Protein AF-A0A9X3MX12-F1 (afdb_monomer)

Mean predicted aligned error: 10.91 Å

Foldseek 3Di:
DDDDDDDDDDDDDPDDPPPPPDDQLAPQDAAPAPDDPVRVLVVVLVVLLVVCVVLPHDRPSVVQVVLVVVVAFDDPPPTHRDDPLVNVLVVQLVVADLDDQLVVVCVVVQQFWLAWDWDRDPVDHIAIETETQDPQVVSLVVSLVRGPCSVRYDYDYAVGGPVRLVVLQVVVVVCQVVCVVVFKHWDDWDQDNVRAIETEIEGQDPCVVVVCCVVRHPPRYDYDYQHDDQKDKHFFFWAAWEADLQQFKIKTKGKDFPPKAFDDWDWDDDPQAIEITGIIIDGRTDTDPPIDIDIDMDGHPDRHPPHFYAYSNNRHTHHYAFDGHPGDTQPDDPDDDPLRVLLVVQVVQLEDSPSVVCVVQVVVVHSDDPLSVVQSVQLVLQVPFVQVVVVCVVVQQFWLDKDFPHHPPDRIAIETEGQDDQVVVLVVSLVRHPCSVRYHYDHAPDRNVLQVVLVVVVVVVCVSVVQWDDDDWARTWRFPDWDDDSVVQAIETETAYPDPCVQVVSCVVRHPRYDYDHPYHGPSSPPPPPPD

Nearest PDB structures (foldseek):
  4pro-assembly2_D  TM=6.624E-01  e=1.365E-05  Lysobacter enzymogenes
  6gov-assembly1_A  TM=2.362E-01  e=1.535E-01  Escherichia coli O157:H7
  5ms0-assembly1_M  TM=1.993E-01  e=6.074E-02  Escherichia coli K-12
  3wnp-assembly2_B  TM=4.138E-01  e=2.476E+00  Niallia circulans
  7xbt-assembly1_A  TM=2.064E-01  e=3.308E+00  Saccharothrix mutabilis subsp. capreolus

Structure (mmCIF, N/CA/C/O backbone):
data_AF-A0A9X3MX12-F1
#
_entry.id   AF-A0A9X3MX12-F1
#
loop_
_atom_site.group_PDB
_atom_site.id
_atom_site.type_symbol
_atom_site.label_atom_id
_atom_site.label_alt_id
_atom_site.label_comp_id
_atom_site.label_asym_id
_atom_site.label_entity_id
_atom_site.label_seq_id
_atom_site.pdbx_PDB_ins_code
_atom_site.Cartn_x
_atom_site.Cartn_y
_atom_site.Cartn_z
_atom_site.occupancy
_atom_site.B_iso_or_equiv
_atom_site.auth_seq_id
_atom_site.auth_comp_id
_atom_site.auth_asym_id
_atom_site.auth_atom_id
_atom_site.pdbx_PDB_model_num
ATOM 1 N N . MET A 1 1 ? 47.395 -74.441 30.470 1.00 38.38 1 MET A N 1
ATOM 2 C CA . MET A 1 1 ? 47.647 -73.215 29.682 1.00 38.38 1 MET A CA 1
ATOM 3 C C . MET A 1 1 ? 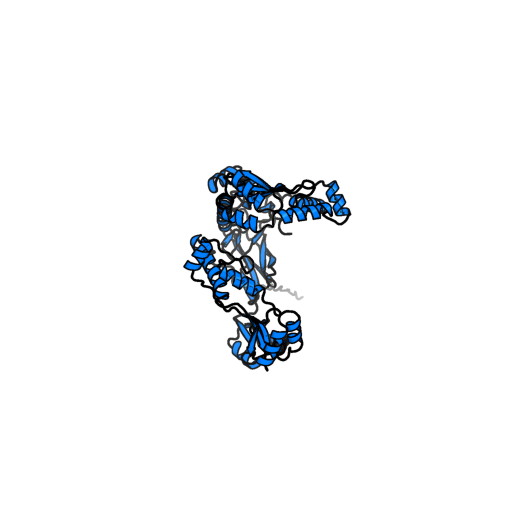46.377 -72.881 28.909 1.00 38.38 1 MET A C 1
ATOM 5 O O . MET A 1 1 ? 46.133 -73.475 27.869 1.00 38.38 1 MET A O 1
ATOM 9 N N . LEU A 1 2 ? 45.517 -72.033 29.484 1.00 32.53 2 LEU A N 1
ATOM 10 C CA . LEU A 1 2 ? 44.238 -71.605 28.903 1.00 32.53 2 LEU A CA 1
ATOM 11 C C . LEU A 1 2 ? 44.471 -70.413 27.960 1.00 32.53 2 LEU A C 1
ATOM 13 O O . LEU A 1 2 ? 45.103 -69.439 28.361 1.00 32.53 2 LEU A O 1
ATOM 17 N N . ARG A 1 3 ? 43.946 -70.481 26.731 1.00 37.84 3 ARG A N 1
ATOM 18 C CA . ARG A 1 3 ? 43.839 -69.346 25.802 1.00 37.84 3 ARG A CA 1
ATOM 19 C C . ARG A 1 3 ? 42.405 -68.818 25.831 1.00 37.84 3 ARG A C 1
ATOM 21 O O . ARG A 1 3 ? 41.484 -69.534 25.453 1.00 37.84 3 ARG A O 1
ATOM 28 N N . SER A 1 4 ? 42.246 -67.573 26.269 1.00 36.41 4 SER A N 1
ATOM 29 C CA . SER A 1 4 ? 41.003 -66.802 26.198 1.00 36.41 4 SER A CA 1
ATOM 30 C C . SER A 1 4 ? 40.802 -66.260 24.781 1.00 36.41 4 SER A C 1
ATOM 32 O O . SER A 1 4 ? 41.688 -65.596 24.245 1.00 36.41 4 SER A O 1
ATOM 34 N N . VAL A 1 5 ? 39.642 -66.535 24.184 1.00 39.41 5 VAL A N 1
ATOM 35 C CA . VAL A 1 5 ? 39.182 -65.940 22.921 1.00 39.41 5 VAL A CA 1
ATOM 36 C C . VAL A 1 5 ? 38.218 -64.805 23.262 1.00 39.41 5 VAL A C 1
ATOM 38 O O . VAL A 1 5 ? 37.249 -65.006 23.990 1.00 39.41 5 VAL A O 1
ATOM 41 N N . LEU A 1 6 ? 38.532 -63.607 22.769 1.00 34.88 6 LEU A N 1
ATOM 42 C CA . LEU A 1 6 ? 37.768 -62.375 22.937 1.00 34.88 6 LEU A CA 1
ATOM 43 C C . LEU A 1 6 ? 36.773 -62.256 21.769 1.00 34.88 6 LEU A C 1
ATOM 45 O O . LEU A 1 6 ? 37.189 -62.099 20.622 1.00 34.88 6 LEU A O 1
ATOM 49 N N . THR A 1 7 ? 35.473 -62.344 22.043 1.00 40.12 7 THR A N 1
ATOM 50 C CA . THR A 1 7 ? 34.413 -62.159 21.039 1.00 40.12 7 THR A CA 1
ATOM 51 C C . THR A 1 7 ? 33.992 -60.690 21.016 1.00 40.12 7 THR A C 1
ATOM 53 O O . THR A 1 7 ? 33.432 -60.187 21.988 1.00 40.12 7 THR A O 1
ATOM 56 N N . VAL A 1 8 ? 34.266 -59.993 19.912 1.00 39.69 8 VAL A N 1
ATOM 57 C CA . VAL A 1 8 ? 33.790 -58.626 19.649 1.00 39.69 8 VAL A CA 1
ATOM 58 C C . VAL A 1 8 ? 32.361 -58.708 19.108 1.00 39.69 8 VAL A C 1
ATOM 60 O O . VAL A 1 8 ? 32.137 -59.200 18.004 1.00 39.69 8 VAL A O 1
ATOM 63 N N . GLY A 1 9 ? 31.387 -58.254 19.898 1.00 39.38 9 GLY A N 1
ATOM 64 C CA . GLY A 1 9 ? 29.991 -58.121 19.483 1.00 39.38 9 GLY A CA 1
ATOM 65 C C . GLY A 1 9 ? 29.769 -56.835 18.688 1.00 39.38 9 GLY A C 1
ATOM 66 O O . GLY A 1 9 ? 29.927 -55.738 19.218 1.00 39.38 9 GLY A O 1
ATOM 67 N N . VAL A 1 10 ? 29.392 -56.976 17.418 1.00 42.09 10 VAL A N 1
ATOM 68 C CA . VAL A 1 10 ? 28.937 -55.883 16.548 1.00 42.09 10 VAL A CA 1
ATOM 69 C C . VAL A 1 10 ? 27.496 -55.523 16.927 1.00 42.09 10 VAL A C 1
ATOM 71 O O . VAL A 1 10 ? 26.583 -56.321 16.729 1.00 42.09 10 VAL A O 1
ATOM 74 N N . PHE A 1 11 ? 27.283 -54.321 17.470 1.00 40.41 11 PHE A N 1
ATOM 75 C CA . PHE A 1 11 ? 25.950 -53.738 17.646 1.00 40.41 11 PHE A CA 1
ATOM 76 C C . PHE A 1 11 ? 25.477 -53.131 16.316 1.00 40.41 11 PHE A C 1
ATOM 78 O O . PHE A 1 11 ? 25.903 -52.045 15.928 1.00 40.41 11 PHE A O 1
ATOM 85 N N . LEU A 1 12 ? 24.583 -53.833 15.619 1.00 40.59 12 LEU A N 1
ATOM 86 C CA . LEU A 1 12 ? 23.785 -53.284 14.522 1.00 40.59 12 LEU A CA 1
ATOM 87 C C . LEU A 1 12 ? 22.672 -52.405 15.112 1.00 40.59 12 LEU A C 1
ATOM 89 O O . LEU A 1 12 ? 21.654 -52.907 15.587 1.00 40.59 12 LEU A O 1
ATOM 93 N N . ILE A 1 13 ? 22.872 -51.087 15.094 1.00 42.28 13 ILE A N 1
ATOM 94 C CA . ILE A 1 13 ? 21.809 -50.112 15.353 1.00 42.28 13 ILE A CA 1
ATOM 95 C C . ILE A 1 13 ? 20.976 -50.014 14.072 1.00 42.28 13 ILE A C 1
ATOM 97 O O . ILE A 1 13 ? 21.381 -49.384 13.098 1.00 42.28 13 ILE A O 1
ATOM 101 N N . LEU A 1 14 ? 19.815 -50.668 14.062 1.00 41.28 14 LEU A N 1
ATOM 102 C CA . LEU A 1 14 ? 18.778 -50.457 13.054 1.00 41.28 14 LEU A CA 1
ATOM 103 C C . LEU A 1 14 ? 18.237 -49.030 13.216 1.00 41.28 14 LEU A C 1
ATOM 105 O O . LEU A 1 14 ? 17.451 -48.754 14.122 1.00 41.28 14 LEU A O 1
ATOM 109 N N . ALA A 1 15 ? 18.684 -48.115 12.356 1.00 41.94 15 ALA A N 1
ATOM 110 C CA . ALA A 1 15 ? 18.063 -46.807 12.208 1.00 41.94 15 ALA A CA 1
ATOM 111 C C . ALA A 1 15 ? 16.626 -47.014 11.710 1.00 41.94 15 ALA A C 1
ATOM 113 O O . ALA A 1 15 ? 16.407 -47.533 10.614 1.00 41.94 15 ALA A O 1
ATOM 114 N N . ALA A 1 16 ? 15.644 -46.650 12.536 1.00 39.81 16 ALA A N 1
ATOM 115 C CA . ALA A 1 16 ? 14.255 -46.599 12.108 1.00 39.81 16 ALA A CA 1
ATOM 116 C C . ALA A 1 16 ? 14.142 -45.654 10.894 1.00 39.81 16 ALA A C 1
ATOM 118 O O . ALA A 1 16 ? 14.776 -44.593 10.907 1.00 39.81 16 ALA A O 1
ATOM 119 N N . PRO A 1 17 ? 13.365 -46.007 9.853 1.00 42.88 17 PRO A N 1
ATOM 120 C CA . PRO A 1 17 ? 13.142 -45.111 8.729 1.00 42.88 17 PRO A CA 1
ATOM 121 C C . PRO A 1 17 ? 12.561 -43.805 9.270 1.00 42.88 17 PRO A C 1
ATOM 123 O O . PRO A 1 17 ? 11.582 -43.824 10.019 1.00 42.88 17 PRO A O 1
ATOM 126 N N . ALA A 1 18 ? 13.197 -42.682 8.931 1.00 45.34 18 ALA A N 1
ATOM 127 C CA . ALA A 1 18 ? 12.659 -41.359 9.201 1.00 45.34 18 ALA A CA 1
ATOM 128 C C . ALA A 1 18 ? 11.232 -41.331 8.645 1.00 45.34 18 ALA A C 1
ATOM 130 O O . ALA A 1 18 ? 11.038 -41.429 7.433 1.00 45.34 18 ALA A O 1
ATOM 131 N N . GLY A 1 19 ? 10.240 -41.312 9.540 1.00 41.62 19 GLY A N 1
ATOM 132 C CA . GLY A 1 19 ? 8.837 -41.307 9.153 1.00 41.62 19 GLY A CA 1
ATOM 133 C C . GLY A 1 19 ? 8.615 -40.186 8.149 1.00 41.62 19 GLY A C 1
ATOM 134 O O . GLY A 1 19 ? 9.049 -39.060 8.397 1.00 41.62 19 GLY A O 1
ATOM 135 N N . ALA A 1 20 ? 8.006 -40.518 7.010 1.00 52.75 20 ALA A N 1
ATOM 136 C CA . ALA A 1 20 ? 7.624 -39.556 5.990 1.00 52.75 20 ALA A CA 1
ATOM 137 C C . ALA A 1 20 ? 6.827 -38.436 6.670 1.00 52.75 20 ALA A C 1
ATOM 139 O O . ALA A 1 20 ? 5.684 -38.641 7.076 1.00 52.75 20 ALA A O 1
ATOM 140 N N . GLN A 1 21 ? 7.468 -37.286 6.891 1.00 61.59 21 GLN A N 1
ATOM 141 C CA . GLN A 1 21 ? 6.787 -36.124 7.440 1.00 61.59 21 GLN A CA 1
ATOM 142 C C . GLN A 1 21 ? 5.691 -35.737 6.451 1.00 61.59 21 GLN A C 1
ATOM 144 O O . GLN A 1 21 ? 5.940 -35.668 5.246 1.00 61.59 21 GLN A O 1
ATOM 149 N N . GLU A 1 22 ? 4.481 -35.532 6.966 1.00 74.94 22 GLU A N 1
ATOM 150 C CA . GLU A 1 22 ? 3.353 -35.038 6.185 1.00 74.94 22 GLU A CA 1
ATOM 151 C C . GLU A 1 22 ? 3.777 -33.740 5.493 1.00 74.94 22 GLU A C 1
ATOM 153 O O . GLU A 1 22 ? 4.194 -32.777 6.152 1.00 74.94 22 GLU A O 1
ATOM 158 N N . ARG A 1 23 ? 3.768 -33.759 4.158 1.00 79.81 23 ARG A N 1
ATOM 159 C CA . ARG A 1 23 ? 4.215 -32.620 3.369 1.00 79.81 23 ARG A CA 1
ATOM 160 C C . ARG A 1 23 ? 3.134 -31.538 3.414 1.00 79.81 23 ARG A C 1
ATOM 162 O O . ARG A 1 23 ? 1.995 -31.794 3.033 1.00 79.81 23 ARG A O 1
ATOM 169 N N . VAL A 1 24 ? 3.483 -30.348 3.897 1.00 82.62 24 VAL A N 1
ATOM 170 C CA . VAL A 1 24 ? 2.541 -29.231 4.111 1.00 82.62 24 VAL A CA 1
ATOM 171 C C . VAL A 1 24 ? 2.258 -28.487 2.807 1.00 82.62 24 VAL A C 1
ATOM 173 O O . VAL A 1 24 ? 1.160 -27.971 2.610 1.00 82.62 24 VAL A O 1
ATOM 176 N N . CYS A 1 25 ? 3.245 -28.437 1.916 1.00 86.00 25 CYS A N 1
ATOM 177 C CA . CYS A 1 25 ? 3.191 -27.660 0.684 1.00 86.00 25 CYS A CA 1
ATOM 178 C C . CYS A 1 25 ? 2.699 -28.453 -0.537 1.00 86.00 25 CYS A C 1
ATOM 180 O O . CYS A 1 25 ? 2.732 -27.941 -1.648 1.00 86.00 25 CYS A O 1
ATOM 182 N N . HIS A 1 26 ? 2.235 -29.696 -0.373 1.00 70.62 26 HIS A N 1
ATOM 183 C CA . HIS A 1 26 ? 1.821 -30.526 -1.507 1.00 70.62 26 HIS A CA 1
ATOM 184 C C . HIS A 1 26 ? 0.373 -30.303 -1.927 1.00 70.62 26 HIS A C 1
ATOM 186 O O . HIS A 1 26 ? -0.538 -30.399 -1.109 1.00 70.62 26 HIS A O 1
ATOM 192 N N . GLY A 1 27 ? 0.162 -30.097 -3.231 1.00 59.28 27 GLY A N 1
ATOM 193 C CA . GLY A 1 27 ? -1.173 -30.068 -3.828 1.00 59.28 27 GLY A CA 1
ATOM 194 C C . GLY A 1 27 ? -2.011 -28.853 -3.433 1.00 59.28 27 GLY A C 1
ATOM 195 O O . GLY A 1 27 ? -3.236 -28.903 -3.558 1.00 59.28 27 GLY A O 1
ATOM 196 N N . GLN A 1 28 ? -1.384 -27.769 -2.961 1.00 55.72 28 GLN A N 1
ATOM 197 C CA . GLN A 1 28 ? -2.077 -26.489 -2.894 1.00 55.72 28 GLN A CA 1
ATOM 198 C C . GLN A 1 28 ? -2.359 -26.067 -4.337 1.00 55.72 28 GLN A C 1
ATOM 200 O O . GLN A 1 28 ? -1.454 -26.025 -5.166 1.00 55.72 28 GLN A O 1
ATOM 205 N N . LEU A 1 29 ? -3.651 -25.933 -4.648 1.00 51.34 29 LEU A N 1
ATOM 206 C CA . LEU A 1 29 ? -4.180 -25.742 -5.997 1.00 51.34 29 LEU A CA 1
ATOM 207 C C . LEU A 1 29 ? -3.344 -24.711 -6.759 1.00 51.34 29 LEU A C 1
ATOM 209 O O . LEU A 1 29 ? -3.015 -23.662 -6.201 1.00 51.34 29 LEU A O 1
ATOM 213 N N . ALA A 1 30 ? -3.067 -24.989 -8.040 1.00 54.66 30 ALA A N 1
ATOM 214 C CA . ALA A 1 30 ? -2.628 -23.947 -8.955 1.00 54.66 30 ALA A CA 1
ATOM 215 C C . ALA A 1 30 ? -3.540 -22.727 -8.739 1.00 54.66 30 ALA A C 1
ATOM 217 O O . ALA A 1 30 ? -4.763 -22.905 -8.619 1.00 54.66 30 ALA A O 1
ATOM 218 N N . PRO A 1 31 ? -2.973 -21.520 -8.597 1.00 55.44 31 PRO A N 1
ATOM 219 C CA . PRO A 1 31 ? -3.731 -20.330 -8.298 1.00 55.44 31 PRO A CA 1
ATOM 220 C C . PRO A 1 31 ? -4.814 -20.237 -9.361 1.00 55.44 31 PRO A C 1
ATOM 222 O O . PRO A 1 31 ? -4.556 -20.572 -10.526 1.00 55.44 31 PRO A O 1
ATOM 225 N N . PRO A 1 32 ? -6.039 -19.849 -8.971 1.00 57.88 32 PRO A N 1
ATOM 226 C CA . PRO A 1 32 ? -7.071 -19.627 -9.961 1.00 57.88 32 PRO A CA 1
ATOM 227 C C . PRO A 1 32 ? -6.491 -18.708 -11.045 1.00 57.88 32 PRO A C 1
ATOM 229 O O . PRO A 1 32 ? -5.694 -17.819 -10.715 1.00 57.88 32 PRO A O 1
ATOM 232 N N . PRO A 1 33 ? -6.829 -18.945 -12.326 1.00 64.81 33 PRO A N 1
ATOM 233 C CA . PRO A 1 33 ? -6.378 -18.068 -13.394 1.00 64.81 33 PRO A CA 1
ATOM 234 C C . PRO A 1 33 ? -6.682 -16.613 -13.012 1.00 64.81 33 PRO A C 1
ATOM 236 O O . PRO A 1 33 ? -7.671 -16.373 -12.306 1.00 64.81 33 PRO A O 1
ATOM 239 N N . PRO A 1 34 ? -5.835 -15.653 -13.425 1.00 67.56 34 PRO A N 1
ATOM 240 C CA . PRO A 1 34 ? -6.060 -14.253 -13.104 1.00 67.56 34 PRO A CA 1
ATOM 241 C C . PRO A 1 34 ? -7.488 -13.872 -13.492 1.00 67.56 34 PRO A C 1
ATOM 243 O O . PRO A 1 34 ? -7.972 -14.249 -14.562 1.00 67.56 34 PRO A O 1
ATOM 246 N N . ALA A 1 35 ? -8.171 -13.172 -12.585 1.00 73.31 35 ALA A N 1
ATOM 247 C CA . ALA A 1 35 ? -9.545 -12.751 -12.808 1.00 73.31 35 ALA A CA 1
ATOM 248 C C . ALA A 1 35 ? -9.623 -11.951 -14.113 1.00 73.31 35 ALA A C 1
ATOM 250 O O . ALA A 1 35 ? -8.798 -11.067 -14.357 1.00 73.31 35 ALA A O 1
ATOM 251 N N . THR A 1 36 ? -10.617 -12.252 -14.943 1.00 81.44 36 THR A N 1
ATOM 252 C CA . THR A 1 36 ? -10.893 -11.500 -16.171 1.00 81.44 36 THR A CA 1
ATOM 253 C C . THR A 1 36 ? -11.164 -10.029 -15.845 1.00 81.44 36 THR A C 1
ATOM 255 O O . THR A 1 36 ? -11.626 -9.706 -14.750 1.00 81.44 36 THR A O 1
ATOM 258 N N . GLN A 1 37 ? -10.951 -9.114 -16.798 1.00 75.19 37 GLN A N 1
ATOM 259 C CA . GLN A 1 37 ? -11.247 -7.685 -16.589 1.00 75.19 37 GLN A CA 1
ATOM 260 C C . GLN A 1 37 ? -12.683 -7.449 -16.091 1.00 75.19 37 GLN A C 1
ATOM 262 O O . GLN A 1 37 ? -12.909 -6.623 -15.210 1.00 75.19 37 GLN A O 1
ATOM 267 N N . ALA A 1 38 ? -13.651 -8.220 -16.597 1.00 81.81 38 ALA A N 1
ATOM 268 C CA . ALA A 1 38 ? -15.039 -8.153 -16.150 1.00 81.81 38 ALA A CA 1
ATOM 269 C C . ALA A 1 38 ? -15.205 -8.583 -14.680 1.00 81.81 38 ALA A C 1
ATOM 271 O O . ALA A 1 38 ? -15.948 -7.952 -13.928 1.00 81.81 38 ALA A O 1
ATOM 272 N N . GLU A 1 39 ? -14.505 -9.631 -14.244 1.00 81.38 39 GLU A N 1
ATOM 273 C CA . GLU A 1 39 ? -14.513 -10.077 -12.846 1.00 81.38 39 GLU A CA 1
ATOM 274 C C . GLU A 1 39 ? -13.824 -9.068 -11.925 1.00 81.38 39 GLU A C 1
ATOM 276 O O . GLU A 1 39 ? -14.339 -8.783 -10.844 1.00 81.38 39 GLU A O 1
ATOM 281 N N . GLN A 1 40 ? -12.710 -8.478 -12.364 1.00 80.31 40 GLN A N 1
ATOM 282 C CA . GLN A 1 40 ? -12.023 -7.413 -11.634 1.00 80.31 40 GLN A CA 1
ATOM 283 C C . GLN A 1 40 ? -12.907 -6.167 -11.493 1.00 80.31 40 GLN A C 1
ATOM 285 O O . GLN A 1 40 ? -13.006 -5.604 -10.401 1.00 80.31 40 GLN A O 1
ATOM 290 N N . GLU A 1 41 ? -13.600 -5.755 -12.562 1.00 85.19 41 GLU A N 1
ATOM 291 C CA . GLU A 1 41 ? -14.556 -4.644 -12.522 1.00 85.19 41 GLU A CA 1
ATOM 292 C C . GLU A 1 41 ? -15.677 -4.933 -11.516 1.00 85.19 41 GLU A C 1
ATOM 294 O O . GLU A 1 41 ? -15.974 -4.103 -10.655 1.00 85.19 41 GLU A O 1
ATOM 299 N N . VAL A 1 42 ? -16.275 -6.128 -11.569 1.00 89.12 42 VAL A N 1
ATOM 300 C CA . VAL A 1 42 ? -17.336 -6.528 -10.634 1.00 89.12 42 VAL A CA 1
ATOM 301 C C . VAL A 1 42 ? -16.824 -6.559 -9.196 1.00 89.12 42 VAL A C 1
ATOM 303 O O . VAL A 1 42 ? -17.499 -6.033 -8.311 1.00 89.12 42 VAL A O 1
ATOM 306 N N . ALA A 1 43 ? -15.639 -7.118 -8.946 1.00 85.75 43 ALA A N 1
ATOM 307 C CA . ALA A 1 43 ? -15.030 -7.150 -7.619 1.00 85.75 43 ALA A CA 1
ATOM 308 C C . ALA A 1 43 ? -14.778 -5.732 -7.076 1.00 85.75 43 ALA A C 1
ATOM 310 O O . ALA A 1 43 ? -15.088 -5.450 -5.916 1.00 85.75 43 ALA A O 1
ATOM 311 N N . ARG A 1 44 ? -14.301 -4.814 -7.926 1.00 87.75 44 ARG A N 1
ATOM 312 C CA . ARG A 1 44 ? -14.097 -3.399 -7.581 1.00 87.75 44 ARG A CA 1
ATOM 313 C C . ARG A 1 44 ? -15.420 -2.700 -7.256 1.00 87.75 44 ARG A C 1
ATOM 315 O O . ARG A 1 44 ? -15.530 -2.024 -6.237 1.00 87.75 44 ARG A O 1
ATOM 322 N N . LEU A 1 45 ? -16.458 -2.908 -8.070 1.00 93.00 45 LEU A N 1
ATOM 323 C CA . LEU A 1 45 ? -17.797 -2.366 -7.813 1.00 93.00 45 LEU A CA 1
ATOM 324 C C . LEU A 1 45 ? -18.409 -2.927 -6.521 1.00 93.00 45 LEU A C 1
ATOM 326 O O . LEU A 1 45 ? -19.066 -2.191 -5.784 1.00 93.00 45 LEU A O 1
ATOM 330 N N . GLN A 1 46 ? -18.188 -4.210 -6.225 1.00 92.94 46 GLN A N 1
ATOM 331 C CA . GLN A 1 46 ? -18.605 -4.829 -4.966 1.00 92.94 46 GLN A CA 1
ATOM 332 C C . GLN A 1 46 ? -17.879 -4.224 -3.768 1.00 92.94 46 GLN A C 1
ATOM 334 O O . GLN A 1 46 ? -18.501 -4.028 -2.724 1.00 92.94 46 GLN A O 1
ATOM 339 N N . ASP A 1 47 ? -16.593 -3.905 -3.903 1.00 90.12 47 ASP A N 1
ATOM 340 C CA . ASP A 1 47 ? -15.854 -3.231 -2.844 1.00 90.12 47 ASP A CA 1
ATOM 341 C C . ASP A 1 47 ? -16.414 -1.831 -2.564 1.00 90.12 47 ASP A C 1
ATOM 343 O O . ASP A 1 47 ? -16.801 -1.543 -1.429 1.00 90.12 47 ASP A O 1
ATOM 347 N N . PHE A 1 48 ? -16.621 -1.015 -3.602 1.00 92.94 48 PHE A N 1
ATOM 348 C CA . PHE A 1 48 ? -17.280 0.288 -3.460 1.00 92.94 48 PHE A CA 1
ATOM 349 C C . PHE A 1 48 ? -18.683 0.174 -2.855 1.00 92.94 48 PHE A C 1
ATOM 351 O O . PHE A 1 48 ? -19.058 0.981 -2.003 1.00 92.94 48 PHE A O 1
ATOM 358 N N . ALA A 1 49 ? -19.460 -0.837 -3.247 1.00 94.19 49 ALA A N 1
ATOM 359 C CA . ALA A 1 49 ? -20.762 -1.107 -2.650 1.00 94.19 49 ALA A CA 1
ATOM 360 C C . ALA A 1 49 ? -20.650 -1.414 -1.147 1.00 94.19 49 ALA A C 1
ATOM 362 O O . ALA A 1 49 ? -21.391 -0.835 -0.349 1.00 94.19 49 ALA A O 1
ATOM 363 N N . ARG A 1 50 ? -19.702 -2.269 -0.733 1.00 93.44 50 ARG A N 1
ATOM 364 C CA . ARG A 1 50 ? -19.458 -2.567 0.688 1.00 93.44 50 ARG A CA 1
ATOM 365 C C . ARG A 1 50 ? -19.079 -1.317 1.470 1.00 93.44 50 ARG A C 1
ATOM 367 O O . ARG A 1 50 ? -19.633 -1.108 2.544 1.00 93.44 50 ARG A O 1
ATOM 374 N N . GLN A 1 51 ? -18.178 -0.490 0.943 1.00 90.75 51 GLN A N 1
ATOM 375 C CA . GLN A 1 51 ? -17.762 0.748 1.603 1.00 90.75 51 GLN A CA 1
ATOM 376 C C . GLN A 1 51 ? -18.936 1.732 1.736 1.00 90.75 51 GLN A C 1
ATOM 378 O O . GLN A 1 51 ? -19.229 2.209 2.830 1.00 90.75 51 GLN A O 1
ATOM 383 N N . ARG A 1 52 ? -19.705 1.956 0.661 1.00 94.12 52 ARG A N 1
ATOM 384 C CA . ARG A 1 52 ? -20.913 2.805 0.684 1.00 94.12 52 ARG A CA 1
ATOM 385 C C . ARG A 1 52 ? -21.971 2.308 1.672 1.00 94.12 52 ARG A C 1
ATOM 387 O O . ARG A 1 52 ? -22.626 3.118 2.332 1.00 94.12 52 ARG A O 1
ATOM 394 N N . ALA A 1 53 ? -22.126 0.991 1.807 1.00 94.56 53 ALA A N 1
ATOM 395 C CA . ALA A 1 53 ? -23.061 0.392 2.754 1.00 94.56 53 ALA A CA 1
ATOM 396 C C . ALA A 1 53 ? -22.726 0.725 4.219 1.00 94.56 53 ALA A C 1
ATOM 398 O O . ALA A 1 53 ? -23.648 0.832 5.028 1.00 94.56 53 ALA A O 1
ATOM 399 N N . GLN A 1 54 ? -21.451 0.952 4.563 1.00 91.38 54 GLN A N 1
ATOM 400 C CA . GLN A 1 54 ? -21.041 1.314 5.929 1.00 91.38 54 GLN A CA 1
ATOM 401 C C . GLN A 1 54 ? -21.649 2.647 6.390 1.00 91.38 54 GLN A C 1
ATOM 403 O O . GLN A 1 54 ? -22.002 2.782 7.559 1.00 91.38 54 GLN A O 1
ATOM 408 N N . PHE A 1 55 ? -21.852 3.590 5.465 1.00 92.50 55 PHE A N 1
ATOM 409 C CA . PHE A 1 55 ? -22.454 4.903 5.733 1.00 92.50 55 PHE A CA 1
ATOM 410 C C . PHE A 1 55 ? -23.981 4.925 5.543 1.00 92.50 55 PHE A C 1
ATOM 412 O O . PHE A 1 55 ? -24.628 5.950 5.761 1.00 92.50 55 PHE A O 1
ATOM 419 N N . GLY A 1 56 ? -24.577 3.805 5.117 1.00 94.69 56 GLY A N 1
ATOM 420 C CA . GLY A 1 56 ? -26.002 3.714 4.789 1.00 94.69 56 GLY A CA 1
ATOM 421 C C . GLY A 1 56 ? -26.386 4.362 3.453 1.00 94.69 56 GLY A C 1
ATOM 422 O O . GLY A 1 56 ? -27.570 4.608 3.212 1.00 94.69 56 GLY A O 1
ATOM 423 N N . PHE A 1 57 ? -25.417 4.652 2.581 1.00 96.06 57 PHE A N 1
ATOM 424 C CA . PHE A 1 57 ? -25.684 5.175 1.241 1.00 96.06 57 PHE A CA 1
ATOM 425 C C . PHE A 1 57 ? -26.317 4.110 0.339 1.00 96.06 57 PHE A C 1
ATOM 427 O O . PHE A 1 57 ? -26.280 2.921 0.635 1.00 96.06 57 PHE A O 1
ATOM 434 N N . ARG A 1 58 ? -26.883 4.511 -0.804 1.00 96.50 58 ARG A N 1
ATOM 435 C CA . ARG A 1 58 ? -27.362 3.548 -1.810 1.00 96.50 58 ARG A CA 1
ATOM 436 C C . ARG A 1 58 ? -26.166 2.797 -2.414 1.00 96.50 58 ARG A C 1
ATOM 438 O O . ARG A 1 58 ? -25.245 3.447 -2.902 1.00 96.50 58 ARG A O 1
ATOM 445 N N . TYR A 1 59 ? -26.161 1.467 -2.388 1.00 96.19 59 TYR A N 1
ATOM 446 C CA . TYR A 1 59 ? -24.978 0.658 -2.727 1.00 96.19 59 TYR A CA 1
ATOM 447 C C . TYR A 1 59 ? -25.230 -0.460 -3.751 1.00 96.19 59 TYR A C 1
ATOM 449 O O . TYR A 1 59 ? -24.371 -1.315 -3.940 1.00 96.19 59 TYR A O 1
ATOM 457 N N . ASP A 1 60 ? -26.381 -0.499 -4.426 1.00 97.38 60 ASP A N 1
ATOM 458 C CA . ASP A 1 60 ? -26.590 -1.485 -5.490 1.00 97.38 60 ASP A CA 1
ATOM 459 C C . ASP A 1 60 ? -25.603 -1.274 -6.647 1.00 97.38 60 ASP A C 1
ATOM 461 O O . ASP A 1 60 ? -25.337 -0.145 -7.060 1.00 97.38 60 ASP A O 1
ATOM 465 N N . ILE A 1 61 ? -25.074 -2.379 -7.179 1.00 95.94 61 ILE A N 1
ATOM 466 C CA . ILE A 1 61 ? -24.029 -2.375 -8.213 1.00 95.94 61 ILE A CA 1
ATOM 467 C C . ILE A 1 61 ? -24.381 -1.494 -9.426 1.00 95.94 61 ILE A C 1
ATOM 469 O O . ILE A 1 61 ? -23.506 -0.734 -9.845 1.00 95.94 61 ILE A O 1
ATOM 473 N N . PRO A 1 62 ? -25.619 -1.501 -9.974 1.00 96.88 62 PRO A N 1
ATOM 474 C CA . PRO A 1 62 ? -25.972 -0.611 -11.082 1.00 96.88 62 PRO A CA 1
ATOM 475 C C . PRO A 1 62 ? -25.808 0.873 -10.738 1.00 96.88 62 PRO A C 1
ATOM 477 O O . PRO A 1 62 ? -25.262 1.632 -11.536 1.00 96.88 62 PRO A O 1
ATOM 480 N N . TYR A 1 63 ? -26.226 1.284 -9.538 1.00 95.19 63 TYR A N 1
ATOM 481 C CA . TYR A 1 63 ? -26.082 2.663 -9.081 1.00 95.19 63 TYR A CA 1
ATOM 482 C C . TYR A 1 63 ? -24.620 3.051 -8.830 1.00 95.19 63 TYR A C 1
ATOM 484 O O . TYR A 1 63 ? -24.189 4.135 -9.215 1.00 95.19 63 TYR A O 1
ATOM 492 N N . VAL A 1 64 ? -23.831 2.159 -8.224 1.00 95.06 64 VAL A N 1
ATOM 493 C CA . VAL A 1 64 ? -22.392 2.391 -8.012 1.00 95.06 64 VAL A CA 1
ATOM 494 C C . VAL A 1 64 ? -21.668 2.548 -9.349 1.00 95.06 64 VAL A C 1
ATOM 496 O O . VAL A 1 64 ? -20.889 3.485 -9.511 1.00 95.06 64 VAL A O 1
ATOM 499 N N . ARG A 1 65 ? -21.974 1.692 -10.331 1.00 93.69 65 ARG A N 1
ATOM 500 C CA . ARG A 1 65 ? -21.440 1.802 -11.695 1.00 93.69 65 ARG A CA 1
ATOM 501 C C . ARG A 1 65 ? -21.801 3.142 -12.343 1.00 93.69 65 ARG A C 1
ATOM 503 O O . ARG A 1 65 ? -20.937 3.753 -12.963 1.00 93.69 65 ARG A O 1
ATOM 510 N N . GLU A 1 66 ? -23.033 3.627 -12.171 1.00 93.75 66 GLU A N 1
ATOM 511 C CA . GLU A 1 66 ? -23.443 4.953 -12.661 1.00 93.75 66 GLU A CA 1
ATOM 512 C C . GLU A 1 66 ? -22.592 6.076 -12.044 1.00 93.75 66 GLU A C 1
ATOM 514 O O . GLU A 1 66 ? -22.125 6.961 -12.759 1.00 93.75 66 GLU A O 1
ATOM 519 N N . LEU A 1 67 ? -22.352 6.043 -10.729 1.00 91.94 67 LEU A N 1
ATOM 520 C CA . LEU A 1 67 ? -21.529 7.055 -10.057 1.00 91.94 67 LEU A CA 1
ATOM 521 C C . LEU A 1 67 ? -20.071 7.034 -10.532 1.00 91.94 67 LEU A C 1
ATOM 523 O O . LEU A 1 67 ? -19.505 8.099 -10.782 1.00 91.94 67 LEU A O 1
ATOM 527 N N . VAL A 1 68 ? -19.494 5.838 -10.698 1.00 88.38 68 VAL A N 1
ATOM 528 C CA . VAL A 1 68 ? -18.144 5.647 -11.253 1.00 88.38 68 VAL A CA 1
ATOM 529 C C . VAL A 1 68 ? -18.062 6.229 -12.664 1.00 88.38 68 VAL A C 1
ATOM 531 O O . VAL A 1 68 ? -17.171 7.029 -12.939 1.00 88.38 68 VAL A O 1
ATOM 534 N N . ALA A 1 69 ? -19.027 5.909 -13.531 1.00 87.44 69 ALA A N 1
ATOM 535 C CA . ALA A 1 69 ? -19.082 6.423 -14.901 1.00 87.44 69 ALA A CA 1
ATOM 536 C C . ALA A 1 69 ? -19.229 7.954 -14.959 1.00 87.44 69 ALA A C 1
ATOM 538 O O . ALA A 1 69 ? -18.734 8.598 -15.879 1.00 87.44 69 ALA A O 1
ATOM 539 N N . ARG A 1 70 ? -19.884 8.554 -13.960 1.00 85.00 70 ARG A N 1
ATOM 540 C CA . ARG A 1 70 ? -20.027 10.012 -13.824 1.00 85.00 70 ARG A CA 1
ATOM 541 C C . ARG A 1 70 ? -18.800 10.697 -13.220 1.00 85.00 70 ARG A C 1
ATOM 543 O O . ARG A 1 70 ? -18.804 11.922 -13.117 1.00 85.00 70 ARG A O 1
ATOM 550 N N . GLY A 1 71 ? -17.792 9.938 -12.789 1.00 79.38 71 GLY A N 1
ATOM 551 C CA . GLY A 1 71 ? -16.562 10.476 -12.215 1.00 79.38 71 GLY A CA 1
ATOM 552 C C . GLY A 1 71 ? -16.770 11.241 -10.906 1.00 79.38 71 GLY A C 1
ATOM 553 O O . GLY A 1 71 ? -16.006 12.162 -10.621 1.00 79.38 71 GLY A O 1
ATOM 554 N N . VAL A 1 72 ? -17.804 10.915 -10.121 1.00 77.50 72 VAL A N 1
ATOM 555 C CA . VAL A 1 72 ? -18.069 11.608 -8.850 1.00 77.50 72 VAL A CA 1
ATOM 556 C C . VAL A 1 72 ? -17.443 10.821 -7.702 1.00 77.50 72 VAL A C 1
ATOM 558 O O . VAL A 1 72 ? -17.945 9.761 -7.338 1.00 77.50 72 VAL A O 1
ATOM 561 N N . TRP A 1 73 ? -16.350 11.340 -7.144 1.00 77.69 73 TRP A N 1
ATOM 562 C CA . TRP A 1 73 ? -15.502 10.664 -6.155 1.00 77.69 73 TRP A CA 1
ATOM 563 C C . TRP A 1 73 ? -15.299 11.521 -4.906 1.00 77.69 73 TRP A C 1
ATOM 565 O O . TRP A 1 73 ? -15.299 12.750 -4.999 1.00 77.69 73 TRP A O 1
ATOM 575 N N . GLU A 1 74 ? -15.082 10.869 -3.763 1.00 74.88 74 GLU A N 1
ATOM 576 C CA . GLU A 1 74 ? -14.494 11.492 -2.575 1.00 74.88 74 GLU A CA 1
ATOM 577 C C . GLU A 1 74 ? -13.160 10.839 -2.242 1.00 74.88 74 GLU A C 1
ATOM 579 O O . GLU A 1 74 ? -13.061 9.612 -2.197 1.00 74.88 74 GLU A O 1
ATOM 584 N N . TYR A 1 75 ? -12.145 11.669 -2.013 1.00 58.75 75 TYR A N 1
ATOM 585 C CA . TYR A 1 75 ? -10.751 11.235 -1.941 1.00 58.75 75 TYR A CA 1
ATOM 586 C C . TYR A 1 75 ? -10.251 11.060 -0.501 1.00 58.75 75 TYR A C 1
ATOM 588 O O . TYR A 1 75 ? -9.422 10.187 -0.264 1.00 58.75 75 TYR A O 1
ATOM 596 N N . ASP A 1 76 ? -10.812 11.791 0.465 1.00 61.25 76 ASP A N 1
ATOM 597 C CA . ASP A 1 76 ? -10.263 11.851 1.827 1.00 61.25 76 ASP A CA 1
ATOM 598 C C . ASP A 1 76 ? -10.692 10.672 2.722 1.00 61.25 76 ASP A C 1
ATOM 600 O O . ASP A 1 76 ? -9.948 10.255 3.607 1.00 61.25 76 ASP A O 1
ATOM 604 N N . VAL A 1 77 ? -11.867 10.079 2.472 1.00 56.88 77 VAL A N 1
ATOM 605 C CA . VAL A 1 77 ? -12.515 9.125 3.407 1.00 56.88 77 VAL A CA 1
ATOM 606 C C . VAL A 1 77 ? -12.425 7.660 2.945 1.00 56.88 77 VAL A C 1
ATOM 608 O O . VAL A 1 77 ? -12.996 6.769 3.571 1.00 56.88 77 VAL A O 1
ATOM 611 N N . GLY A 1 78 ? -11.700 7.384 1.853 1.00 60.00 78 GLY A N 1
ATOM 612 C CA . GLY A 1 78 ? -11.485 6.011 1.362 1.00 60.00 78 GLY A CA 1
ATOM 613 C C . GLY A 1 78 ? -11.569 5.804 -0.151 1.00 60.00 78 GLY A C 1
ATOM 614 O O . GLY A 1 78 ? -11.678 4.661 -0.581 1.00 60.00 78 GLY A O 1
ATOM 615 N N . TYR A 1 79 ? -11.522 6.869 -0.962 1.00 80.31 79 TYR A N 1
ATOM 616 C CA . TYR A 1 79 ? -11.604 6.780 -2.427 1.00 80.31 79 TYR A CA 1
ATOM 617 C C . TYR A 1 79 ? -12.861 6.029 -2.906 1.00 80.31 79 TYR A C 1
ATOM 619 O O . TYR A 1 79 ? -12.794 4.971 -3.533 1.00 80.31 79 TYR A O 1
ATOM 627 N N . ILE A 1 80 ? -14.042 6.571 -2.592 1.00 89.00 80 ILE A N 1
ATOM 628 C CA . ILE A 1 80 ? -15.326 5.958 -2.968 1.00 89.00 80 ILE A CA 1
ATOM 629 C C . ILE A 1 80 ? -16.154 6.862 -3.881 1.00 89.00 80 ILE A C 1
ATOM 631 O O . ILE A 1 80 ? -16.138 8.086 -3.719 1.00 89.00 80 ILE A O 1
ATOM 635 N N . PRO A 1 81 ? -16.921 6.288 -4.827 1.00 90.25 81 PRO A N 1
ATOM 636 C CA . PRO A 1 81 ? -17.799 7.075 -5.674 1.00 90.25 81 PRO A CA 1
ATOM 637 C C . PRO A 1 81 ? -18.981 7.589 -4.844 1.00 90.25 81 PRO A C 1
ATOM 639 O O . PRO A 1 81 ? -19.688 6.792 -4.220 1.00 90.25 81 PRO A O 1
ATOM 642 N N . VAL A 1 82 ? -19.211 8.903 -4.814 1.00 91.31 82 VAL A N 1
ATOM 643 C CA . VAL A 1 82 ? -20.256 9.548 -3.993 1.00 91.31 82 VAL A CA 1
ATOM 644 C C . VAL A 1 82 ? -20.884 10.741 -4.696 1.00 91.31 82 VAL A C 1
ATOM 646 O O . VAL A 1 82 ? -20.246 11.425 -5.478 1.00 91.31 82 VAL A O 1
ATOM 649 N N . THR A 1 83 ? -22.144 11.045 -4.399 1.00 92.12 83 THR A N 1
ATOM 650 C CA . THR A 1 83 ? -22.794 12.279 -4.876 1.00 92.12 83 THR A CA 1
ATOM 651 C C . THR A 1 83 ? -22.289 13.520 -4.119 1.00 92.12 83 THR A C 1
ATOM 653 O O . THR A 1 83 ? -21.815 13.396 -2.990 1.00 92.12 83 THR A O 1
ATOM 656 N N . PRO A 1 84 ? -22.495 14.756 -4.625 1.00 90.19 84 PRO A N 1
ATOM 657 C CA . PRO A 1 84 ? -22.121 15.970 -3.887 1.00 90.19 84 PRO A CA 1
ATOM 658 C C . PRO A 1 84 ? -22.782 16.105 -2.505 1.00 90.19 84 PRO A C 1
ATOM 660 O O . PRO A 1 84 ? -22.242 16.757 -1.616 1.00 90.19 84 PRO A O 1
ATOM 663 N N . ARG A 1 85 ? -23.974 15.521 -2.314 1.00 93.25 85 ARG A N 1
ATOM 664 C CA . ARG A 1 85 ? -24.663 15.517 -1.015 1.00 93.25 85 ARG A CA 1
ATOM 665 C C . ARG A 1 85 ? -24.038 14.509 -0.048 1.00 93.25 85 ARG A C 1
ATOM 667 O O . ARG A 1 85 ? -23.887 14.836 1.121 1.00 93.25 85 ARG A O 1
ATOM 674 N N . GLU A 1 86 ? -23.699 13.318 -0.532 1.00 94.44 86 GLU A N 1
ATOM 675 C CA . GLU A 1 86 ? -22.987 12.296 0.247 1.00 94.44 86 GLU A CA 1
ATOM 676 C C . GLU A 1 86 ? -21.584 12.782 0.632 1.00 94.44 86 GLU A C 1
ATOM 678 O O . GLU A 1 86 ? -21.190 12.634 1.780 1.00 94.44 86 GLU A O 1
ATOM 683 N N . ASN A 1 87 ? -20.882 13.468 -0.274 1.00 90.62 87 ASN A N 1
ATOM 684 C CA . ASN A 1 87 ? -19.599 14.101 0.027 1.00 90.62 87 ASN A CA 1
ATOM 685 C C . ASN A 1 87 ? -19.724 15.121 1.180 1.00 90.62 87 ASN A C 1
ATOM 687 O O . ASN A 1 87 ? -19.045 15.001 2.193 1.00 90.62 87 ASN A O 1
ATOM 691 N N . ARG A 1 88 ? -20.677 16.068 1.108 1.00 91.25 88 ARG A N 1
ATOM 692 C CA . ARG A 1 88 ? -20.920 17.008 2.226 1.00 91.25 88 ARG A CA 1
ATOM 693 C C . ARG A 1 88 ? -21.206 16.305 3.555 1.00 91.25 88 ARG A C 1
ATOM 695 O O . ARG A 1 88 ? -20.824 16.815 4.601 1.00 91.25 88 ARG A O 1
ATOM 702 N N . TYR A 1 89 ? -21.886 15.161 3.513 1.00 94.56 89 TYR A N 1
ATOM 703 C CA . TYR A 1 89 ? -22.133 14.345 4.697 1.00 94.56 89 TYR A CA 1
ATOM 704 C C . TYR A 1 89 ? -20.835 13.744 5.257 1.00 94.56 89 TYR A C 1
ATOM 706 O O . TYR A 1 89 ? -20.632 13.803 6.465 1.00 94.56 89 TYR A O 1
ATOM 714 N N . LEU A 1 90 ? -19.961 13.199 4.403 1.00 92.88 90 LEU A N 1
ATOM 715 C CA . LEU A 1 90 ? -18.668 12.641 4.815 1.00 92.88 90 LEU A CA 1
ATOM 716 C C . LEU A 1 90 ? -17.744 13.724 5.390 1.00 92.88 90 LEU A C 1
ATOM 718 O O . LEU A 1 90 ? -17.182 13.528 6.460 1.00 92.88 90 LEU A O 1
ATOM 722 N N . LYS A 1 91 ? -17.693 14.907 4.768 1.00 90.88 91 LYS A N 1
ATOM 723 C CA . LYS A 1 91 ? -16.942 16.053 5.307 1.00 90.88 91 LYS A CA 1
ATOM 724 C C . LYS A 1 91 ? -17.437 16.468 6.685 1.00 90.88 91 LYS A C 1
ATOM 726 O O . LYS A 1 91 ? -16.648 16.573 7.615 1.00 90.88 91 LYS A O 1
ATOM 731 N N . LEU A 1 92 ? -18.755 16.613 6.846 1.00 93.38 92 LEU A N 1
ATOM 732 C CA . LEU A 1 92 ? -19.329 16.903 8.157 1.00 93.38 92 LEU A CA 1
ATOM 733 C C . LEU A 1 92 ? -18.979 15.802 9.168 1.00 93.38 92 LEU A C 1
ATOM 735 O O . LEU A 1 92 ? -18.596 16.116 10.285 1.00 93.38 92 LEU A O 1
ATOM 739 N N . ARG A 1 93 ? -19.080 14.522 8.787 1.00 93.75 93 ARG A N 1
ATOM 740 C CA . ARG A 1 93 ? -18.727 13.377 9.641 1.00 93.75 93 ARG A CA 1
ATOM 741 C C . ARG A 1 93 ? -17.295 13.475 10.174 1.00 93.75 93 ARG A C 1
ATOM 743 O O . ARG A 1 93 ? -17.094 13.183 11.350 1.00 93.75 93 ARG A O 1
ATOM 750 N N . ASP A 1 94 ? -16.347 13.876 9.336 1.00 90.06 94 ASP A N 1
ATOM 751 C CA . ASP A 1 94 ? -14.929 13.968 9.696 1.00 90.06 94 ASP A CA 1
ATOM 752 C C . ASP A 1 94 ? -14.601 15.241 10.488 1.00 90.06 94 ASP A C 1
ATOM 754 O O . ASP A 1 94 ? -13.714 15.235 11.337 1.00 90.06 94 ASP A O 1
ATOM 758 N N . GLU A 1 95 ? -15.362 16.315 10.276 1.00 91.81 95 GLU A N 1
ATOM 759 C CA . GLU A 1 95 ? -15.253 17.561 11.042 1.00 91.81 95 GLU A CA 1
ATOM 760 C C . GLU A 1 95 ? -15.906 17.481 12.435 1.00 91.81 95 GLU A C 1
ATOM 762 O O . GLU A 1 95 ? -15.655 18.341 13.286 1.00 91.81 95 GLU A O 1
ATOM 767 N N . LEU A 1 96 ? -16.756 16.475 12.688 1.00 94.56 96 LEU A N 1
ATOM 768 C CA . LEU A 1 96 ? -17.450 16.322 13.965 1.00 94.56 96 LEU A CA 1
ATOM 769 C C . LEU A 1 96 ? -16.479 15.992 15.100 1.00 94.56 96 LEU A C 1
ATOM 771 O O . LEU A 1 96 ? -16.066 14.851 15.304 1.00 94.56 96 LEU A O 1
ATOM 775 N N . GLU A 1 97 ? -16.245 16.986 15.948 1.00 93.50 97 GLU A N 1
ATOM 776 C CA . GLU A 1 97 ? -15.429 16.852 17.146 1.00 93.50 97 GLU A CA 1
ATOM 777 C C . GLU A 1 97 ? -16.179 17.318 18.393 1.00 93.50 97 GLU A C 1
ATOM 779 O O . GLU A 1 97 ? -16.936 18.292 18.394 1.00 93.50 97 GLU A O 1
ATOM 784 N N . LEU A 1 98 ? -15.928 16.649 19.519 1.00 93.56 98 LEU A N 1
ATOM 785 C CA . LEU A 1 98 ? -16.506 17.065 20.794 1.00 93.56 98 LEU A CA 1
ATOM 786 C C . LEU A 1 98 ? -15.889 18.390 21.278 1.00 93.56 98 LEU A C 1
ATOM 788 O O . LEU A 1 98 ? -16.580 19.233 21.850 1.00 93.56 98 LEU A O 1
ATOM 792 N N . GLY A 1 99 ? -14.589 18.579 21.041 1.00 95.19 99 GLY A N 1
ATOM 793 C CA . GLY A 1 99 ? -13.808 19.726 21.493 1.00 95.19 99 GLY A CA 1
ATOM 794 C C . GLY A 1 99 ? -13.265 19.585 22.923 1.00 95.19 99 GLY A C 1
ATOM 795 O O . GLY A 1 99 ? -13.850 18.947 23.803 1.00 95.19 99 GLY A O 1
ATOM 796 N N . ALA A 1 100 ? -12.140 20.257 23.191 1.00 95.62 100 ALA A N 1
ATOM 797 C CA . ALA A 1 100 ? -11.317 20.045 24.389 1.00 95.62 100 ALA A CA 1
ATOM 798 C C . ALA A 1 100 ? -12.033 20.264 25.741 1.00 95.62 100 ALA A C 1
ATOM 800 O O . ALA A 1 100 ? -11.659 19.656 26.750 1.00 95.62 100 ALA A O 1
ATOM 801 N N . LYS A 1 101 ? -13.042 21.148 25.800 1.00 97.12 101 LYS A N 1
ATOM 802 C CA . LYS A 1 101 ? -13.811 21.415 27.032 1.00 97.12 101 LYS A CA 1
ATOM 803 C C . LYS A 1 101 ? -14.745 20.256 27.370 1.00 97.12 101 LYS A C 1
ATOM 805 O O . LYS A 1 101 ? -14.767 19.807 28.514 1.00 97.12 101 LYS A O 1
ATOM 810 N N . ALA A 1 102 ? -15.484 19.764 26.380 1.00 97.25 102 ALA A N 1
ATOM 811 C CA . ALA A 1 102 ? -16.375 18.629 26.554 1.00 97.25 102 ALA A CA 1
ATOM 812 C C . ALA A 1 102 ? -15.580 17.342 26.835 1.00 97.25 102 ALA A C 1
ATOM 814 O O . ALA A 1 102 ? -15.946 16.578 27.722 1.00 97.25 102 ALA A O 1
ATOM 815 N N . GLU A 1 103 ? -14.430 17.144 26.184 1.00 95.56 103 GLU A N 1
ATOM 816 C CA . GLU A 1 103 ? -13.553 16.004 26.485 1.00 95.56 103 GLU A CA 1
ATOM 817 C C . GLU A 1 103 ? -12.993 16.047 27.909 1.00 95.56 103 GLU A C 1
ATOM 819 O O . GLU A 1 103 ? -12.882 15.018 28.572 1.00 95.56 103 GLU A O 1
ATOM 824 N N . ARG A 1 104 ? -12.636 17.238 28.409 1.00 96.88 104 ARG A N 1
ATOM 825 C CA . ARG A 1 104 ? -12.207 17.403 29.804 1.00 96.88 104 ARG A CA 1
ATOM 826 C C . ARG A 1 104 ? -13.317 17.006 30.769 1.00 96.88 104 ARG A C 1
ATOM 828 O O . ARG A 1 104 ? -13.045 16.264 31.706 1.00 96.88 104 ARG A O 1
ATOM 835 N N . TYR A 1 105 ? -14.547 17.437 30.495 1.00 97.56 105 TYR A N 1
ATOM 836 C CA . TYR A 1 105 ? -15.710 17.040 31.279 1.00 97.56 105 TYR A CA 1
ATOM 837 C C . TYR A 1 105 ? -15.864 15.514 31.321 1.00 97.56 105 TYR A C 1
ATOM 839 O O . TYR A 1 105 ? -16.004 14.953 32.405 1.00 97.56 105 TYR A O 1
ATOM 847 N N . LEU A 1 106 ? -15.752 14.827 30.178 1.00 96.12 106 LEU A N 1
ATOM 848 C CA . LEU A 1 106 ? -15.786 13.359 30.127 1.00 96.12 106 LEU A CA 1
ATOM 849 C C . LEU A 1 106 ? -14.650 12.720 30.942 1.00 96.12 106 LEU A C 1
ATOM 851 O O . LEU A 1 106 ? -14.892 11.810 31.734 1.00 96.12 106 LEU A O 1
ATOM 855 N N . ARG A 1 107 ? -13.422 13.251 30.849 1.00 94.25 107 ARG A N 1
ATOM 856 C CA . ARG A 1 107 ? -12.273 12.769 31.640 1.00 94.25 107 ARG A CA 1
ATOM 857 C C . ARG A 1 107 ? -12.445 12.945 3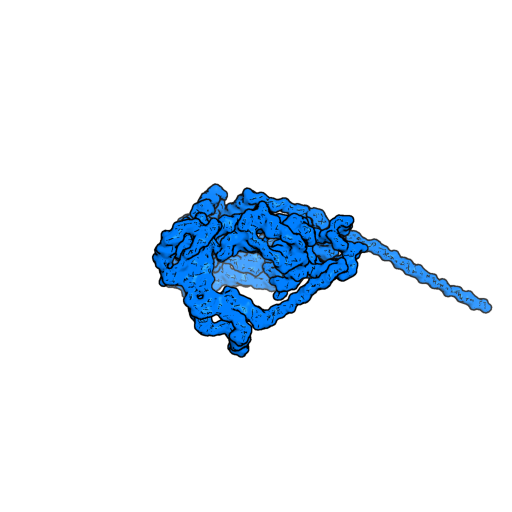3.151 1.00 94.25 107 ARG A C 1
ATOM 859 O O . ARG A 1 107 ? -11.869 12.158 33.900 1.00 94.25 107 ARG A O 1
ATOM 866 N N . GLU A 1 108 ? -13.188 13.951 33.594 1.00 96.25 108 GLU A N 1
ATOM 867 C CA . GLU A 1 108 ? -13.518 14.172 35.010 1.00 96.25 108 GLU A CA 1
ATOM 868 C C . GLU A 1 108 ? -14.676 13.273 35.481 1.00 96.25 108 GLU A C 1
ATOM 870 O O . GLU A 1 108 ? -14.764 12.958 36.664 1.00 96.25 108 GLU A O 1
ATOM 875 N N . HIS A 1 109 ? -15.509 12.795 34.550 1.00 96.31 109 HIS A N 1
ATOM 876 C CA . HIS A 1 109 ? -16.697 11.969 34.797 1.00 96.31 109 HIS A CA 1
ATOM 877 C C . HIS A 1 109 ? -16.535 10.533 34.263 1.00 96.31 109 HIS A C 1
ATOM 879 O O . HIS A 1 109 ? -17.497 9.896 33.828 1.00 96.31 109 HIS A O 1
ATOM 885 N N . ARG A 1 110 ? -15.309 9.991 34.298 1.00 93.12 110 ARG A N 1
ATOM 886 C CA . ARG A 1 110 ? -14.978 8.647 33.771 1.00 93.12 110 ARG A CA 1
ATOM 887 C C . ARG A 1 110 ? -15.760 7.501 34.410 1.00 93.12 110 ARG A C 1
ATOM 889 O O . ARG A 1 110 ? -15.792 6.406 33.864 1.00 93.12 110 ARG A O 1
ATOM 896 N N . ASP A 1 111 ? -16.324 7.704 35.596 1.00 93.56 111 ASP A N 1
ATOM 897 C CA . ASP A 1 111 ? -17.163 6.714 36.271 1.00 93.56 111 ASP A CA 1
ATOM 898 C C . ASP A 1 111 ? -18.535 6.547 35.602 1.00 93.56 111 ASP A C 1
ATOM 900 O O . ASP A 1 111 ? -19.158 5.493 35.743 1.00 93.56 111 ASP A O 1
ATOM 904 N N . VAL A 1 112 ? -18.985 7.560 34.855 1.00 95.94 112 VAL A N 1
ATOM 905 C CA . VAL A 1 112 ? -20.262 7.546 34.134 1.00 95.94 112 VAL A CA 1
ATOM 906 C C . VAL A 1 112 ? -20.135 7.637 32.627 1.00 95.94 112 VAL A C 1
ATOM 908 O O . VAL A 1 112 ? -21.074 7.244 31.943 1.00 95.94 112 VAL A O 1
ATOM 911 N N . ASP A 1 113 ? -19.018 8.135 32.111 1.0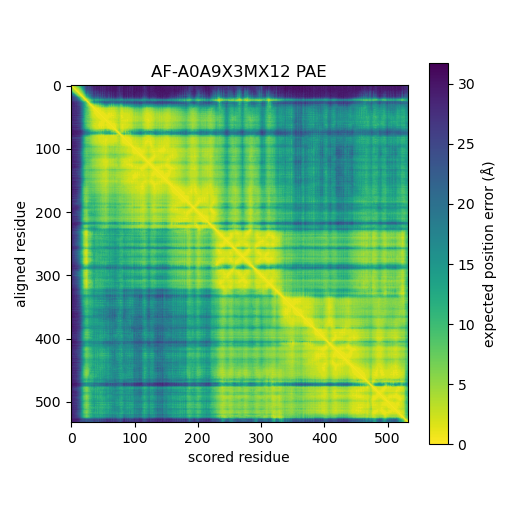0 95.25 113 ASP A N 1
ATOM 912 C CA . ASP A 1 113 ? -18.732 8.217 30.681 1.00 95.25 113 ASP A CA 1
ATOM 913 C C . ASP A 1 113 ? -18.633 6.818 30.057 1.00 95.25 113 ASP A C 1
ATOM 915 O O . ASP A 1 113 ? -17.812 6.011 30.476 1.00 95.25 113 ASP A O 1
ATOM 919 N N . GLY A 1 114 ? -19.479 6.523 29.073 1.00 93.50 114 GLY A N 1
ATOM 920 C CA . GLY A 1 114 ? -19.500 5.284 28.288 1.00 93.50 114 GLY A CA 1
ATOM 921 C C . GLY A 1 114 ? -18.869 5.424 26.899 1.00 93.50 114 GLY A C 1
ATOM 922 O O . GLY A 1 114 ? -19.013 4.513 26.082 1.00 93.50 114 GLY A O 1
ATOM 923 N N . GLY A 1 115 ? -18.215 6.553 26.626 1.00 93.31 115 GLY A N 1
ATOM 924 C CA . GLY A 1 115 ? -17.502 6.847 25.393 1.00 93.31 115 GLY A CA 1
ATOM 925 C C . GLY A 1 115 ? -18.278 7.714 24.408 1.00 93.31 115 GLY A C 1
ATOM 926 O O . GLY A 1 115 ? -19.484 7.955 24.537 1.00 93.31 115 GLY A O 1
ATOM 927 N N . VAL A 1 116 ? -17.538 8.175 23.400 1.00 93.62 116 VAL A N 1
ATOM 928 C CA . VAL A 1 116 ? -18.024 8.995 22.289 1.00 93.62 116 VAL A CA 1
ATOM 929 C C . VAL A 1 116 ? -17.834 8.220 20.995 1.00 93.62 116 VAL A C 1
ATOM 931 O O . VAL A 1 116 ? -16.797 7.590 20.799 1.00 93.62 116 VAL A O 1
ATOM 934 N N . ASN A 1 117 ? -18.826 8.270 20.112 1.00 93.56 117 ASN A N 1
ATOM 935 C CA . ASN A 1 117 ? -18.702 7.727 18.767 1.00 93.56 117 ASN A CA 1
ATOM 936 C C . ASN A 1 117 ? -19.421 8.620 17.754 1.00 93.56 117 ASN A C 1
ATOM 938 O O . ASN A 1 117 ? -20.489 9.160 18.051 1.00 93.56 117 ASN A O 1
ATOM 942 N N . VAL A 1 118 ? -18.875 8.727 16.547 1.00 94.38 118 VAL A N 1
ATOM 943 C CA . VAL A 1 118 ? -19.595 9.312 15.415 1.00 94.38 118 VAL A CA 1
ATOM 944 C C . VAL A 1 118 ? -20.581 8.265 14.906 1.00 94.38 118 VAL A C 1
ATOM 946 O O . VAL A 1 118 ? -20.233 7.107 14.667 1.00 94.38 118 VAL A O 1
ATOM 949 N N . ARG A 1 119 ? -21.855 8.639 14.812 1.00 94.56 119 ARG A N 1
ATOM 950 C CA . ARG A 1 119 ? -22.918 7.762 14.326 1.00 94.56 119 ARG A CA 1
ATOM 951 C C . ARG A 1 119 ? -23.361 8.213 12.957 1.00 94.56 119 ARG A C 1
ATOM 953 O O . ARG A 1 119 ? -23.816 9.345 12.789 1.00 94.56 119 ARG A O 1
ATOM 960 N N . ASP A 1 120 ? -23.304 7.269 12.028 1.00 94.94 120 ASP A N 1
ATOM 961 C CA . ASP A 1 120 ? -23.881 7.456 10.717 1.00 94.94 120 ASP A CA 1
ATOM 962 C C . ASP A 1 120 ? -25.410 7.402 10.774 1.00 94.94 120 ASP A C 1
ATOM 964 O O . ASP A 1 120 ? -26.001 6.536 11.429 1.00 94.94 120 ASP A O 1
ATOM 968 N N . ALA A 1 121 ? -26.059 8.374 10.133 1.00 95.38 121 ALA A N 1
ATOM 969 C CA . ALA A 1 121 ? -27.507 8.573 10.215 1.00 95.38 121 ALA A CA 1
ATOM 970 C C . ALA A 1 121 ? -28.148 8.966 8.878 1.00 95.38 121 ALA A C 1
ATOM 972 O O . ALA A 1 121 ? -29.281 9.472 8.866 1.00 95.38 121 ALA A O 1
ATOM 973 N N . TRP A 1 122 ? -27.438 8.728 7.770 1.00 95.12 122 TRP A N 1
ATOM 974 C CA . TRP A 1 122 ? -27.900 9.038 6.422 1.00 95.12 122 TRP A CA 1
ATOM 975 C C . TRP A 1 122 ? -29.351 8.556 6.194 1.00 95.12 122 TRP A C 1
ATOM 977 O O . TRP A 1 122 ? -29.697 7.441 6.593 1.00 95.12 122 TRP A O 1
ATOM 987 N N . PRO A 1 123 ? -30.244 9.379 5.599 1.00 95.38 123 PRO A N 1
ATOM 988 C CA . PRO A 1 123 ? -29.988 10.657 4.921 1.00 95.38 123 PRO A CA 1
ATOM 989 C C . PRO A 1 123 ? -29.997 11.907 5.819 1.00 95.38 123 PRO A C 1
ATOM 991 O O . PRO A 1 123 ? -30.024 13.023 5.292 1.00 95.38 123 PRO A O 1
ATOM 994 N N . ARG A 1 124 ? -30.029 11.739 7.148 1.00 96.25 124 ARG A N 1
ATOM 995 C CA . ARG A 1 124 ? -29.836 12.828 8.121 1.00 96.25 124 ARG A CA 1
ATOM 996 C C . ARG A 1 124 ? -28.349 13.012 8.404 1.00 96.25 124 ARG A C 1
ATOM 998 O O . ARG A 1 124 ? -27.582 12.088 8.168 1.00 96.25 124 ARG A O 1
ATOM 1005 N N . ASP A 1 125 ? -27.982 14.167 8.945 1.00 96.06 125 ASP A N 1
ATOM 1006 C CA . ASP A 1 125 ? -26.595 14.482 9.293 1.00 96.06 125 ASP A CA 1
ATOM 1007 C C . ASP A 1 125 ? -26.017 13.481 10.307 1.00 96.06 125 ASP A C 1
ATOM 1009 O O . ASP A 1 125 ? -26.758 12.993 11.182 1.00 96.06 125 ASP A O 1
ATOM 1013 N N . PRO A 1 126 ? -24.709 13.176 10.207 1.00 96.75 126 PRO A N 1
ATOM 1014 C CA . PRO A 1 126 ? -24.033 12.372 11.207 1.00 96.75 126 PRO A CA 1
ATOM 1015 C C . PRO A 1 126 ? -24.048 13.127 12.539 1.00 96.75 126 PRO A C 1
ATOM 1017 O O . PRO A 1 126 ? -24.283 14.337 12.607 1.00 96.75 126 PRO A O 1
ATOM 1020 N N . TYR A 1 127 ? -23.849 12.407 13.636 1.00 97.31 127 TYR A N 1
ATOM 1021 C CA . TYR A 1 127 ? -23.890 13.024 14.957 1.00 97.31 127 TYR A CA 1
ATOM 1022 C C . TYR A 1 127 ? -22.917 12.362 15.929 1.00 97.31 127 TYR A C 1
ATOM 1024 O O . TYR A 1 127 ? -22.607 11.177 15.820 1.00 97.31 127 TYR A O 1
ATOM 1032 N N . LEU A 1 128 ? -22.475 13.130 16.922 1.00 96.88 128 LEU A N 1
ATOM 1033 C CA . LEU A 1 128 ? -21.678 12.657 18.046 1.00 96.88 128 LEU A CA 1
ATOM 1034 C C . LEU A 1 128 ? -22.604 12.029 19.085 1.00 96.88 128 LEU A C 1
ATOM 1036 O O . LEU A 1 128 ? -23.378 12.714 19.759 1.00 96.88 128 LEU A O 1
ATOM 1040 N N . GLU A 1 129 ? -22.538 10.712 19.220 1.00 96.81 129 GLU A N 1
ATOM 1041 C CA . GLU A 1 129 ? -23.209 9.988 20.288 1.00 96.81 129 GLU A CA 1
ATOM 1042 C C . GLU A 1 129 ? -22.310 9.924 21.514 1.00 96.81 129 GLU A C 1
ATOM 1044 O O . GLU A 1 129 ? -21.264 9.279 21.498 1.00 96.81 129 GLU A O 1
ATOM 1049 N N . VAL A 1 130 ? -22.748 10.569 22.591 1.00 96.50 130 VAL A N 1
ATOM 1050 C CA . VAL A 1 130 ? -22.079 10.542 23.890 1.00 96.50 130 VAL A CA 1
ATOM 1051 C C . VAL A 1 130 ? -22.889 9.669 24.825 1.00 96.50 130 VAL A C 1
ATOM 1053 O O . VAL A 1 130 ? -24.099 9.864 25.008 1.00 96.50 130 VAL A O 1
ATOM 1056 N N . ARG A 1 131 ? -22.231 8.674 25.407 1.00 96.44 131 ARG A N 1
ATOM 1057 C CA . ARG A 1 131 ? -22.905 7.631 26.169 1.00 96.44 131 ARG A CA 1
ATOM 1058 C C . ARG A 1 131 ? -22.643 7.805 27.651 1.00 96.44 131 ARG A C 1
ATOM 1060 O O . ARG A 1 131 ? -21.522 8.089 28.046 1.00 96.44 131 ARG A O 1
ATOM 1067 N N . PHE A 1 132 ? -23.664 7.592 28.478 1.00 97.12 132 PHE A N 1
ATOM 1068 C CA . PHE A 1 132 ? -23.515 7.657 29.934 1.00 97.12 132 PHE A CA 1
ATOM 1069 C C . PHE A 1 132 ? -24.194 6.485 30.637 1.00 97.12 132 PHE A C 1
ATOM 1071 O O . PHE A 1 132 ? -25.278 6.060 30.232 1.00 97.12 132 PHE A O 1
ATOM 1078 N N . THR A 1 133 ? -23.603 5.988 31.723 1.00 97.00 133 THR A N 1
ATOM 1079 C CA . THR A 1 133 ? -24.177 4.915 32.555 1.00 97.00 133 THR A CA 1
ATOM 1080 C C . THR A 1 133 ? -25.220 5.397 33.547 1.00 97.00 133 THR A C 1
ATOM 1082 O O . THR A 1 133 ? -25.909 4.573 34.131 1.00 97.00 133 THR A O 1
ATOM 1085 N N . LYS A 1 134 ? -25.355 6.705 33.779 1.00 95.94 134 LYS A N 1
ATOM 1086 C CA . LYS A 1 134 ? -26.420 7.324 34.583 1.00 95.94 134 LYS A CA 1
ATOM 1087 C C . LYS A 1 134 ? -26.604 8.784 34.201 1.00 95.94 134 LYS A C 1
ATOM 1089 O O . LYS A 1 134 ? -25.775 9.354 33.498 1.00 95.94 134 LYS A O 1
ATOM 1094 N N . ASP A 1 135 ? -27.744 9.346 34.594 1.00 96.69 135 ASP A N 1
ATOM 1095 C CA . ASP A 1 135 ? -28.079 10.764 34.420 1.00 96.69 135 ASP A CA 1
ATOM 1096 C C . ASP A 1 135 ? -27.851 11.300 32.996 1.00 96.69 135 ASP A C 1
ATOM 1098 O O . ASP A 1 135 ? -27.383 12.423 32.807 1.00 96.69 135 ASP A O 1
ATOM 1102 N N . VAL A 1 136 ? -28.184 10.489 31.980 1.00 97.12 136 VAL A N 1
ATOM 1103 C CA . VAL A 1 136 ? -27.895 10.761 30.558 1.00 97.12 136 VAL A CA 1
ATOM 1104 C C . VAL A 1 136 ? -28.337 12.171 30.169 1.00 97.12 136 VAL A C 1
ATOM 1106 O O . VAL A 1 136 ? -27.541 12.940 29.645 1.00 97.12 136 VAL A O 1
ATOM 1109 N N . THR A 1 137 ? -29.573 12.553 30.497 1.00 97.56 137 THR A N 1
ATOM 1110 C CA . THR A 1 137 ? -30.123 13.875 30.167 1.00 97.56 137 THR A CA 1
ATOM 1111 C C . THR A 1 137 ? -29.301 15.020 30.762 1.00 97.56 137 THR A C 1
ATOM 1113 O O . THR A 1 137 ? -29.018 15.996 30.068 1.00 97.56 137 THR A O 1
ATOM 1116 N N . ARG A 1 138 ? -28.879 14.900 32.029 1.00 97.81 138 ARG A N 1
ATOM 1117 C CA . ARG A 1 138 ? -28.080 15.924 32.718 1.00 97.81 138 ARG A CA 1
ATOM 1118 C C . ARG A 1 138 ? -26.695 16.047 32.091 1.00 97.81 138 ARG A C 1
ATOM 1120 O O . ARG A 1 138 ? -26.269 17.157 31.781 1.00 97.81 138 ARG A O 1
ATOM 1127 N N . ASN A 1 139 ? -26.016 14.920 31.896 1.00 97.81 139 ASN A N 1
ATOM 1128 C CA . ASN A 1 139 ? -24.668 14.900 31.338 1.00 97.81 139 ASN A CA 1
ATOM 1129 C C . ASN A 1 139 ? -24.657 15.405 29.889 1.00 97.81 139 ASN A C 1
ATOM 1131 O O . ASN A 1 139 ? -23.826 16.228 29.524 1.00 97.81 139 ASN A O 1
ATOM 1135 N N . VAL A 1 140 ? -25.636 15.015 29.073 1.00 97.50 140 VAL A N 1
ATOM 1136 C CA . VAL A 1 140 ? -25.759 15.486 27.683 1.00 97.50 140 VAL A CA 1
ATOM 1137 C C . VAL A 1 140 ? -26.048 16.980 27.624 1.00 97.50 140 VAL A C 1
ATOM 1139 O O . VAL A 1 140 ? -25.479 17.675 26.787 1.00 97.50 140 VAL A O 1
ATOM 1142 N N . ALA A 1 141 ? -26.888 17.503 28.522 1.00 97.94 141 ALA A N 1
ATOM 1143 C CA . ALA A 1 141 ? -27.107 18.942 28.625 1.00 97.94 141 ALA A CA 1
ATOM 1144 C C . ALA A 1 141 ? -25.820 19.693 29.008 1.00 97.94 141 ALA A C 1
ATOM 1146 O O . ALA A 1 141 ? -25.580 20.780 28.487 1.00 97.94 141 ALA A O 1
ATOM 1147 N N . ALA A 1 142 ? -24.981 19.119 29.877 1.00 97.81 142 ALA A N 1
ATOM 1148 C CA . ALA A 1 142 ? -23.672 19.679 30.201 1.00 97.81 142 ALA A CA 1
ATOM 1149 C C . ALA A 1 142 ? -22.727 19.642 28.988 1.00 97.81 142 ALA A C 1
ATOM 1151 O O . ALA A 1 142 ? -22.167 20.676 28.632 1.00 97.81 142 ALA A O 1
ATOM 1152 N N . ILE A 1 143 ? -22.623 18.503 28.294 1.00 97.94 143 ILE A N 1
ATOM 1153 C CA . ILE A 1 143 ? -21.805 18.371 27.080 1.00 97.94 143 ILE A CA 1
ATOM 1154 C C . ILE A 1 143 ? -22.240 19.365 26.008 1.00 97.94 143 ILE A C 1
ATOM 1156 O O . ILE A 1 143 ? -21.394 20.061 25.465 1.00 97.94 143 ILE A O 1
ATOM 1160 N N . LYS A 1 144 ? -23.541 19.518 25.741 1.00 98.06 144 LYS A N 1
ATOM 1161 C CA . LYS A 1 144 ? -24.048 20.488 24.756 1.00 98.06 144 LYS A CA 1
ATOM 1162 C C . LYS A 1 144 ? -23.683 21.943 25.064 1.00 98.06 144 LYS A C 1
ATOM 1164 O O . LYS A 1 144 ? -23.699 22.766 24.165 1.00 98.06 144 LYS A O 1
ATOM 1169 N N . ARG A 1 145 ? -23.355 22.296 26.308 1.00 98.00 145 ARG A N 1
ATOM 1170 C CA . ARG A 1 145 ? -22.863 23.648 26.644 1.00 98.00 145 ARG A CA 1
ATOM 1171 C C . ARG A 1 145 ? -21.363 23.811 26.402 1.00 98.00 145 ARG A C 1
ATOM 1173 O O . ARG A 1 145 ? -20.873 24.934 26.371 1.00 98.00 145 ARG A O 1
ATOM 1180 N N . LEU A 1 146 ? -20.637 22.700 26.307 1.00 97.69 146 LEU A N 1
ATOM 1181 C CA . LEU A 1 146 ? -19.177 22.652 26.224 1.00 97.69 146 LEU A CA 1
ATOM 1182 C C . LEU A 1 146 ? -18.669 22.212 24.848 1.00 97.69 146 LEU A C 1
ATOM 1184 O O . LEU A 1 146 ? -17.501 22.454 24.544 1.00 97.69 146 LEU A O 1
ATOM 1188 N N . ALA A 1 147 ? -19.510 21.527 24.074 1.00 96.38 147 ALA A N 1
ATOM 1189 C CA . ALA A 1 147 ? -19.153 20.928 22.803 1.00 96.38 147 ALA A CA 1
ATOM 1190 C C . ALA A 1 147 ? -18.919 21.985 21.723 1.00 96.38 147 ALA A C 1
ATOM 1192 O O . ALA A 1 147 ? -19.566 23.034 21.729 1.00 96.38 147 ALA A O 1
ATOM 1193 N N . ARG A 1 148 ? -18.020 21.673 20.786 1.00 95.62 148 ARG A N 1
ATOM 1194 C CA . ARG A 1 148 ? -17.778 22.485 19.586 1.00 95.62 148 ARG A CA 1
ATOM 1195 C C . ARG A 1 148 ? -19.037 22.572 18.714 1.00 95.62 148 ARG A C 1
ATOM 1197 O O . ARG A 1 148 ? -19.432 23.674 18.352 1.00 95.62 148 ARG A O 1
ATOM 1204 N N . ASP A 1 149 ? -19.704 21.433 18.502 1.00 94.12 149 ASP A N 1
ATOM 1205 C CA . ASP A 1 149 ? -20.902 21.301 17.658 1.00 94.12 149 ASP A CA 1
ATOM 1206 C C . ASP A 1 149 ? -22.122 20.769 18.431 1.00 94.12 149 ASP A C 1
ATOM 1208 O O . ASP A 1 149 ? -22.538 19.614 18.278 1.00 94.12 149 ASP A O 1
ATOM 1212 N N . PR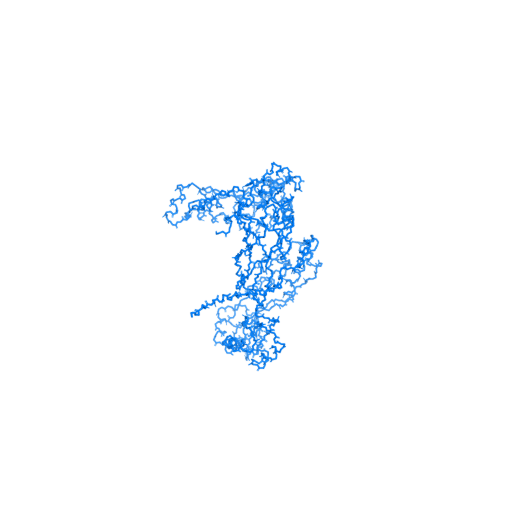O A 1 150 ? -22.739 21.590 19.297 1.00 96.50 150 PRO A N 1
ATOM 1213 C CA . PRO A 1 150 ? -23.753 21.126 20.242 1.00 96.50 150 PRO A CA 1
ATOM 1214 C C . PRO A 1 150 ? -25.046 20.619 19.587 1.00 96.50 150 PRO A C 1
ATOM 1216 O O . PRO A 1 150 ? -25.732 19.759 20.153 1.00 96.50 150 PRO A O 1
ATOM 1219 N N . GLN A 1 151 ? -25.380 21.107 18.391 1.00 96.62 151 GLN A N 1
ATOM 1220 C CA . GLN A 1 151 ? -26.521 20.647 17.594 1.00 96.62 151 GLN A CA 1
ATOM 1221 C C . GLN A 1 151 ? -26.376 19.188 17.130 1.00 96.62 151 GLN A C 1
ATOM 1223 O O . GLN A 1 151 ? -27.382 18.487 17.005 1.00 96.62 151 GLN A O 1
ATOM 1228 N N . HIS A 1 152 ? -25.140 18.705 16.969 1.00 97.19 152 HIS A N 1
ATOM 1229 C CA . HIS A 1 152 ? -24.831 17.339 16.543 1.00 97.19 152 HIS A CA 1
ATOM 1230 C C . HIS A 1 152 ? -24.543 16.397 17.717 1.00 97.19 152 HIS A C 1
ATOM 1232 O O . HIS A 1 152 ? -24.164 15.254 17.501 1.00 97.19 152 HIS A O 1
ATOM 1238 N N . VAL A 1 153 ? -24.747 16.818 18.968 1.00 97.94 153 VAL A N 1
ATOM 1239 C CA . VAL A 1 153 ? -24.572 15.934 20.129 1.00 97.94 153 VAL A CA 1
ATOM 1240 C C . VAL A 1 153 ? -25.877 15.221 20.471 1.00 97.94 153 VAL A C 1
ATOM 1242 O O . VAL A 1 153 ? -26.920 15.849 20.701 1.00 97.94 153 VAL A O 1
ATOM 1245 N N . ARG A 1 154 ? -25.811 13.895 20.601 1.00 97.69 154 ARG A N 1
ATOM 1246 C CA . ARG A 1 154 ? -26.905 13.058 21.104 1.00 97.69 154 ARG A CA 1
ATOM 1247 C C . ARG A 1 154 ? -26.453 12.206 22.276 1.00 97.69 154 ARG A C 1
ATOM 1249 O O . ARG A 1 154 ? -25.324 11.738 22.334 1.00 97.69 154 ARG A O 1
ATOM 1256 N N . GLY A 1 155 ? -27.370 12.020 23.216 1.00 96.31 155 GLY A N 1
ATOM 1257 C CA . GLY A 1 155 ? -27.164 11.183 24.385 1.00 96.31 155 GLY A CA 1
ATOM 1258 C C . GLY A 1 155 ? -27.667 9.772 24.179 1.00 96.31 155 GLY A C 1
ATOM 1259 O O . GLY A 1 155 ? -28.791 9.601 23.711 1.00 96.31 155 GLY A O 1
ATOM 1260 N N . ALA A 1 156 ? -26.898 8.785 24.623 1.00 96.50 156 ALA A N 1
ATOM 1261 C CA . ALA A 1 156 ? -27.369 7.412 24.734 1.00 96.50 156 ALA A CA 1
ATOM 1262 C C . ALA A 1 156 ? -27.033 6.813 26.106 1.00 96.50 156 ALA A C 1
ATOM 1264 O O . ALA A 1 156 ? -26.091 7.216 26.791 1.00 96.50 156 ALA A O 1
ATOM 1265 N N . ARG A 1 157 ? -27.838 5.838 26.534 1.00 96.38 157 ARG A N 1
ATOM 1266 C CA . ARG A 1 157 ? -27.567 5.076 27.752 1.00 96.38 157 ARG A CA 1
ATOM 1267 C C . ARG A 1 157 ? -26.505 4.020 27.451 1.00 96.38 157 ARG A C 1
ATOM 1269 O O . ARG A 1 157 ? -26.712 3.183 26.580 1.00 96.38 157 ARG A O 1
ATOM 1276 N N . ALA A 1 158 ? -25.415 4.023 28.210 1.00 94.31 158 ALA A N 1
ATOM 1277 C CA . ALA A 1 158 ? -24.467 2.917 28.245 1.00 94.31 158 ALA A CA 1
ATOM 1278 C C . ALA A 1 158 ? -24.794 1.952 29.386 1.00 94.31 158 ALA A C 1
ATOM 1280 O O . ALA A 1 158 ? -25.341 2.337 30.425 1.00 94.31 158 ALA A O 1
ATOM 1281 N N . ARG A 1 159 ? -24.427 0.685 29.188 1.00 93.69 159 ARG A N 1
ATOM 1282 C CA . ARG A 1 159 ? -24.460 -0.325 30.249 1.00 93.69 159 ARG A CA 1
ATOM 1283 C C . ARG A 1 159 ? -23.233 -0.247 31.159 1.00 93.69 159 ARG A C 1
ATOM 1285 O O . ARG A 1 159 ? -23.380 -0.485 32.350 1.00 93.69 159 ARG A O 1
ATOM 1292 N N . TYR A 1 160 ? -22.079 0.089 30.590 1.00 94.38 160 TYR A N 1
ATOM 1293 C CA . TYR A 1 160 ? -20.787 0.166 31.269 1.00 94.38 160 TYR A CA 1
ATOM 1294 C C . TYR A 1 160 ? -20.114 1.501 30.964 1.00 94.38 160 TYR A C 1
ATOM 1296 O O . TYR A 1 160 ? -20.275 2.027 29.860 1.00 94.38 160 TYR A O 1
ATOM 1304 N N . SER A 1 161 ? -19.373 2.043 31.926 1.00 94.75 161 SER A N 1
ATOM 1305 C CA . SER A 1 161 ? -18.504 3.194 31.684 1.00 94.75 161 SER A CA 1
ATOM 1306 C C . SER A 1 161 ? -17.200 2.736 31.035 1.00 94.75 161 SER A C 1
ATOM 1308 O O . SER A 1 161 ? -16.803 1.577 31.174 1.00 94.75 161 SER A O 1
ATOM 1310 N N . LEU A 1 162 ? -16.494 3.640 30.358 1.00 91.69 162 LEU A N 1
ATOM 1311 C CA . LEU A 1 162 ? -15.156 3.389 29.833 1.00 91.69 162 LEU A CA 1
ATOM 1312 C C . LEU A 1 162 ? -14.233 2.892 30.940 1.00 91.69 162 LEU A C 1
ATOM 1314 O O . LEU A 1 162 ? -13.535 1.910 30.737 1.00 91.69 162 LEU A O 1
ATOM 1318 N N . ARG A 1 163 ? -14.316 3.463 32.147 1.00 93.56 163 ARG A N 1
ATOM 1319 C CA . ARG A 1 163 ? -13.518 3.001 33.289 1.00 93.56 163 ARG A CA 1
ATOM 1320 C C . ARG A 1 163 ? -13.837 1.562 33.700 1.00 93.56 163 ARG A C 1
ATOM 1322 O O . ARG A 1 163 ? -12.950 0.837 34.145 1.00 93.56 163 ARG A O 1
ATOM 1329 N N . GLU A 1 164 ? -15.096 1.138 33.616 1.00 94.75 164 GLU A N 1
ATOM 1330 C CA . GLU A 1 164 ? -15.479 -0.254 33.882 1.00 94.75 164 GLU A CA 1
ATOM 1331 C C . GLU A 1 164 ? -14.986 -1.198 32.781 1.00 94.75 164 GLU A C 1
ATOM 1333 O O . GLU A 1 164 ? -14.484 -2.278 33.095 1.00 94.75 164 GLU A O 1
ATOM 1338 N N . LEU A 1 165 ? -15.084 -0.783 31.515 1.00 93.81 165 LEU A N 1
ATOM 1339 C CA . LEU A 1 165 ? -14.587 -1.549 30.371 1.00 93.81 165 LEU A CA 1
ATOM 1340 C C . LEU A 1 165 ? -13.056 -1.658 30.380 1.00 93.81 165 LEU A C 1
ATOM 1342 O O . LEU A 1 165 ? -12.536 -2.745 30.160 1.00 93.81 165 LEU A O 1
ATOM 1346 N N . GLU A 1 166 ? -12.340 -0.583 30.711 1.00 93.56 166 GLU A N 1
ATOM 1347 C CA . GLU A 1 166 ? -10.883 -0.561 30.897 1.00 93.56 166 GLU A CA 1
ATOM 1348 C C . GLU A 1 166 ? -10.464 -1.521 32.011 1.00 93.56 166 GLU A C 1
ATOM 1350 O O . GLU A 1 166 ? -9.616 -2.379 31.798 1.00 93.56 166 GLU A O 1
ATOM 1355 N N . ARG A 1 167 ? -11.125 -1.481 33.176 1.00 94.94 167 ARG A N 1
ATOM 1356 C CA . ARG A 1 167 ? -10.852 -2.440 34.261 1.00 94.94 167 ARG A CA 1
ATOM 1357 C C . ARG A 1 167 ? -11.108 -3.883 33.844 1.00 94.94 167 ARG A C 1
ATOM 1359 O O . ARG A 1 167 ? -10.386 -4.781 34.276 1.00 94.94 167 ARG A O 1
ATOM 1366 N N . LEU A 1 168 ? -12.159 -4.129 33.059 1.00 94.94 168 LEU A N 1
ATOM 1367 C CA . LEU A 1 168 ? -12.427 -5.460 32.528 1.00 94.94 168 LEU A CA 1
ATOM 1368 C C . LEU A 1 168 ? -11.326 -5.885 31.550 1.00 94.94 168 LEU A C 1
ATOM 1370 O O . LEU A 1 168 ? -10.832 -7.004 31.660 1.00 94.94 168 LEU A O 1
ATOM 1374 N N . ASN A 1 169 ? -10.925 -4.999 30.642 1.00 95.69 169 ASN A N 1
ATOM 1375 C CA . ASN A 1 169 ? -9.838 -5.219 29.697 1.00 95.69 169 ASN A CA 1
ATOM 1376 C C . ASN A 1 169 ? -8.521 -5.542 30.422 1.00 95.69 169 ASN A C 1
ATOM 1378 O O . ASN A 1 169 ? -7.913 -6.577 30.159 1.00 95.69 169 ASN A O 1
ATOM 1382 N N . ASP A 1 170 ? -8.142 -4.728 31.408 1.00 95.75 170 ASP A N 1
ATOM 1383 C CA . ASP A 1 170 ? -6.944 -4.920 32.231 1.00 95.75 170 ASP A CA 1
ATOM 1384 C C . ASP A 1 170 ? -6.993 -6.240 32.997 1.00 95.75 170 ASP A C 1
ATOM 1386 O O . ASP A 1 170 ? -5.992 -6.949 33.104 1.00 95.75 170 ASP A O 1
ATOM 1390 N N . ARG A 1 171 ? -8.173 -6.612 33.506 1.00 96.38 171 ARG A N 1
ATOM 1391 C CA . ARG A 1 171 ? -8.375 -7.900 34.169 1.00 96.38 171 ARG A CA 1
ATOM 1392 C C . ARG A 1 171 ? -8.187 -9.062 33.198 1.00 96.38 171 ARG A C 1
ATOM 1394 O O . ARG A 1 171 ? -7.482 -10.010 33.535 1.00 96.38 171 ARG A O 1
ATOM 1401 N N . VAL A 1 172 ? -8.813 -9.022 32.022 1.00 95.19 172 VAL A N 1
ATOM 1402 C CA . VAL A 1 172 ? -8.675 -10.082 31.008 1.00 95.19 172 VAL A CA 1
ATOM 1403 C C . VAL A 1 172 ? -7.212 -10.210 30.580 1.00 95.19 172 VAL A C 1
ATOM 1405 O O . VAL A 1 172 ? -6.673 -11.318 30.562 1.00 95.19 172 VAL A O 1
ATOM 1408 N N . TYR A 1 173 ? -6.548 -9.081 30.334 1.00 92.50 173 TYR A N 1
ATOM 1409 C CA . TYR A 1 173 ? -5.137 -9.034 29.969 1.00 92.50 173 TYR A CA 1
ATOM 1410 C C . TYR A 1 173 ? -4.226 -9.575 31.084 1.00 92.50 173 TYR A C 1
ATOM 1412 O O . TYR A 1 173 ? -3.379 -10.438 30.840 1.00 92.50 173 TYR A O 1
ATOM 1420 N N . GLY A 1 174 ? -4.440 -9.153 32.334 1.00 94.94 174 GLY A N 1
ATOM 1421 C CA . GLY A 1 174 ? -3.704 -9.642 33.505 1.00 94.94 174 GLY A CA 1
ATOM 1422 C C . GLY A 1 174 ? -3.921 -11.135 33.787 1.00 94.94 174 GLY A C 1
ATOM 1423 O O . GLY A 1 174 ? -3.035 -11.814 34.307 1.00 94.94 174 GLY A O 1
ATOM 1424 N N . GLU A 1 175 ? -5.067 -11.686 33.382 1.00 96.62 175 GLU A N 1
ATOM 1425 C CA . GLU A 1 175 ? -5.399 -13.106 33.512 1.00 96.62 175 GLU A CA 1
ATOM 1426 C C . GLU A 1 175 ? -4.877 -13.979 32.350 1.00 96.62 175 GLU A C 1
ATOM 1428 O O . GLU A 1 175 ? -5.141 -15.184 32.342 1.00 96.62 175 GLU A O 1
ATOM 1433 N N . ARG A 1 176 ? -4.083 -13.446 31.404 1.00 94.25 176 ARG A N 1
ATOM 1434 C CA . ARG A 1 176 ? -3.588 -14.186 30.220 1.00 94.25 176 ARG A CA 1
ATOM 1435 C C . ARG A 1 176 ? -2.987 -15.559 30.547 1.00 94.25 176 ARG A C 1
ATOM 1437 O O . ARG A 1 176 ? -3.308 -16.542 29.886 1.00 94.25 176 ARG A O 1
ATOM 1444 N N . LYS A 1 177 ? -2.164 -15.668 31.600 1.00 94.75 177 LYS A N 1
ATOM 1445 C CA . LYS A 1 177 ? -1.578 -16.957 32.034 1.00 94.75 177 LYS A CA 1
ATOM 1446 C C . LYS A 1 177 ? -2.634 -17.946 32.547 1.00 94.75 177 LYS A C 1
ATOM 1448 O O . LYS A 1 177 ? -2.531 -19.145 32.297 1.00 94.75 177 LYS A O 1
ATOM 1453 N N . ALA A 1 178 ? -3.648 -17.459 33.262 1.00 96.44 178 ALA A N 1
ATOM 1454 C CA . ALA A 1 178 ? -4.740 -18.290 33.765 1.00 96.44 178 ALA A CA 1
ATOM 1455 C C . ALA A 1 178 ? -5.665 -18.754 32.628 1.00 96.44 178 ALA A C 1
ATOM 1457 O O . ALA A 1 178 ? -6.103 -19.903 32.633 1.00 96.44 178 ALA A O 1
ATOM 1458 N N . LEU A 1 179 ? -5.917 -17.889 31.639 1.00 96.38 179 LEU A N 1
ATOM 1459 C CA . LEU A 1 179 ? -6.646 -18.235 30.418 1.00 96.38 179 LEU A CA 1
ATOM 1460 C C . LEU A 1 179 ? -5.908 -19.307 29.609 1.00 96.38 179 LEU A C 1
ATOM 1462 O O . LEU A 1 179 ? -6.522 -20.315 29.263 1.00 96.38 179 LEU A O 1
ATOM 1466 N N . ALA A 1 180 ? -4.591 -19.162 29.424 1.00 94.06 180 ALA A N 1
ATOM 1467 C CA . ALA A 1 180 ? -3.767 -20.167 28.751 1.00 94.06 180 ALA A CA 1
ATOM 1468 C C . ALA A 1 180 ? -3.833 -21.527 29.466 1.00 94.06 180 ALA A C 1
ATOM 1470 O O . ALA A 1 180 ? -4.083 -22.549 28.832 1.00 94.06 180 ALA A O 1
ATOM 1471 N N . LYS A 1 181 ? -3.733 -21.547 30.805 1.00 95.88 181 LYS A N 1
ATOM 1472 C CA . LYS A 1 181 ? -3.908 -22.774 31.608 1.00 95.88 181 LYS A CA 1
ATOM 1473 C C . LYS A 1 181 ? -5.306 -23.394 31.458 1.00 95.88 181 LYS A C 1
ATOM 1475 O O . LYS A 1 181 ? -5.455 -24.604 31.591 1.00 95.88 181 LYS A O 1
ATOM 1480 N N . ALA A 1 182 ? -6.327 -22.583 31.186 1.00 95.88 182 ALA A N 1
ATOM 1481 C CA . ALA A 1 182 ? -7.687 -23.039 30.908 1.00 95.88 182 ALA A CA 1
ATOM 1482 C C . ALA A 1 182 ? -7.912 -23.448 29.435 1.00 95.88 182 ALA A C 1
ATOM 1484 O O . ALA A 1 182 ? -9.033 -23.820 29.083 1.00 95.88 182 ALA A O 1
ATOM 1485 N N . GLY A 1 183 ? -6.882 -23.403 28.584 1.00 95.06 183 GLY A N 1
ATOM 1486 C CA . GLY A 1 183 ? -6.955 -23.778 27.171 1.00 95.06 183 GLY A CA 1
ATOM 1487 C C . GLY A 1 183 ? -7.409 -22.653 26.237 1.00 95.06 183 GLY A C 1
ATOM 1488 O O . GLY A 1 183 ? -7.944 -22.942 25.169 1.00 95.06 183 GLY A O 1
ATOM 1489 N N . PHE A 1 184 ? -7.242 -21.387 26.632 1.00 95.19 184 PHE A N 1
ATOM 1490 C CA . PHE A 1 184 ? -7.561 -20.217 25.810 1.00 95.19 184 PHE A CA 1
ATOM 1491 C C . PHE A 1 184 ? -6.327 -19.340 25.612 1.00 95.19 184 PHE A C 1
ATOM 1493 O O . PHE A 1 184 ? -5.772 -18.816 26.579 1.00 95.19 184 PHE A O 1
ATOM 1500 N N . HIS A 1 185 ? -5.942 -19.113 24.362 1.00 93.00 185 HIS A N 1
ATOM 1501 C CA . HIS A 1 185 ? -4.888 -18.166 24.021 1.00 93.00 185 HIS A CA 1
ATOM 1502 C C . HIS A 1 185 ? -5.534 -16.827 23.675 1.00 93.00 185 HIS A C 1
ATOM 1504 O O . HIS A 1 185 ? -6.216 -16.705 22.661 1.00 93.00 185 HIS A O 1
ATOM 1510 N N . LEU A 1 186 ? -5.366 -15.837 24.552 1.00 92.38 186 LEU A N 1
ATOM 1511 C CA . LEU A 1 186 ? -5.831 -14.475 24.302 1.00 92.38 186 LEU A CA 1
ATOM 1512 C C . LEU A 1 186 ? -4.919 -13.818 23.260 1.00 92.38 186 LEU A C 1
ATOM 1514 O O . LEU A 1 186 ? -3.728 -13.638 23.530 1.00 92.38 186 LEU A O 1
ATOM 1518 N N . VAL A 1 187 ? -5.493 -13.477 22.107 1.00 88.88 187 VAL A N 1
ATOM 1519 C CA . VAL A 1 187 ? -4.811 -12.780 21.011 1.00 88.88 187 VAL A CA 1
ATOM 1520 C C . VAL A 1 187 ? -4.813 -11.281 21.270 1.00 88.88 187 VAL A C 1
ATOM 1522 O O . VAL A 1 187 ? -3.762 -10.651 21.339 1.00 88.88 187 VAL A O 1
ATOM 1525 N N . SER A 1 188 ? -6.009 -10.723 21.442 1.00 89.62 188 SER A N 1
ATOM 1526 C CA . SER A 1 188 ? -6.237 -9.294 21.595 1.00 89.62 188 SER A CA 1
ATOM 1527 C C . SER A 1 188 ? -7.329 -9.057 22.638 1.00 89.62 188 SER A C 1
ATOM 1529 O O . SER A 1 188 ? -8.185 -9.912 22.895 1.00 89.62 188 SER A O 1
ATOM 1531 N N . SER A 1 189 ? -7.254 -7.896 23.279 1.00 92.44 189 SER A N 1
ATOM 1532 C CA . SER A 1 189 ? -8.281 -7.376 24.170 1.00 92.44 189 SER A CA 1
ATOM 1533 C C . SER A 1 189 ? -8.257 -5.860 24.044 1.00 92.44 189 SER A C 1
ATOM 1535 O O . SER A 1 189 ? -7.208 -5.247 24.260 1.00 92.44 189 SER A O 1
ATOM 1537 N N . SER A 1 190 ? -9.378 -5.257 23.663 1.00 92.75 190 SER A N 1
ATOM 1538 C CA . SER A 1 190 ? -9.483 -3.805 23.517 1.00 92.75 190 SER A CA 1
ATOM 1539 C C . SER A 1 190 ? -10.869 -3.302 23.904 1.00 92.75 190 SER A C 1
ATOM 1541 O O . SER A 1 190 ? -11.858 -4.031 23.853 1.00 92.75 190 SER A O 1
ATOM 1543 N N . VAL A 1 191 ? -10.962 -2.037 24.316 1.00 91.44 191 VAL A N 1
ATOM 1544 C CA . VAL A 1 191 ? -12.255 -1.384 24.552 1.00 91.44 191 VAL A CA 1
ATOM 1545 C C . VAL A 1 191 ? -12.758 -0.835 23.222 1.00 91.44 191 VAL A C 1
ATOM 1547 O O . VAL A 1 191 ? -12.180 0.098 22.672 1.00 91.44 191 VAL A O 1
ATOM 1550 N N . ALA A 1 192 ? -13.840 -1.405 22.700 1.00 88.50 192 ALA A N 1
ATOM 1551 C CA . ALA A 1 192 ? -14.455 -0.932 21.471 1.00 88.50 192 ALA A CA 1
ATOM 1552 C C . ALA A 1 192 ? -15.273 0.341 21.729 1.00 88.50 192 ALA A C 1
ATOM 1554 O O . ALA A 1 192 ? -16.027 0.424 22.705 1.00 88.50 192 ALA A O 1
ATOM 1555 N N . PHE A 1 193 ? -15.250 1.281 20.779 1.00 80.00 193 PHE A N 1
ATOM 1556 C CA . PHE A 1 193 ? -16.106 2.481 20.791 1.00 80.00 193 PHE A CA 1
ATOM 1557 C C . PHE A 1 193 ? -17.604 2.152 20.899 1.00 80.00 193 PHE A C 1
ATOM 1559 O O . PHE A 1 193 ? -18.416 2.958 21.349 1.00 80.00 193 PHE A O 1
ATOM 1566 N N . ALA A 1 194 ? -17.989 0.933 20.512 1.00 80.94 194 ALA A N 1
ATOM 1567 C CA . ALA A 1 194 ? -19.344 0.422 20.632 1.00 80.94 194 ALA A CA 1
ATOM 1568 C C . ALA A 1 194 ? -19.769 0.062 22.075 1.00 80.94 194 ALA A C 1
ATOM 1570 O O . ALA A 1 194 ? -20.942 -0.261 22.268 1.00 80.94 194 ALA A O 1
ATOM 1571 N N . GLY A 1 195 ? -18.910 0.227 23.087 1.00 87.19 195 GLY A N 1
ATOM 1572 C CA . GLY A 1 195 ? -19.279 0.109 24.506 1.00 87.19 195 GLY A CA 1
ATOM 1573 C C . GLY A 1 195 ? -19.185 -1.313 25.063 1.00 87.19 195 GLY A C 1
ATOM 1574 O O . GLY A 1 195 ? -19.978 -1.699 25.923 1.00 87.19 195 GLY A O 1
ATOM 1575 N N . TYR A 1 196 ? -18.237 -2.097 24.555 1.00 91.06 196 TYR A N 1
ATOM 1576 C CA . TYR A 1 196 ? -17.909 -3.445 25.018 1.00 91.06 196 TYR A CA 1
ATOM 1577 C C . TYR A 1 196 ? -16.395 -3.677 24.909 1.00 91.06 196 TYR A C 1
ATOM 1579 O O . TYR A 1 196 ? -15.705 -2.936 24.214 1.00 91.06 196 TYR A O 1
ATOM 1587 N N . VAL A 1 197 ? -15.879 -4.719 25.561 1.00 93.19 197 VAL A N 1
ATOM 1588 C CA . VAL A 1 197 ? -14.505 -5.202 25.345 1.00 93.19 197 VAL A CA 1
ATOM 1589 C C . VAL A 1 197 ? -14.491 -6.193 24.177 1.00 93.19 197 VAL A C 1
ATOM 1591 O O . VAL A 1 197 ? -15.212 -7.188 24.2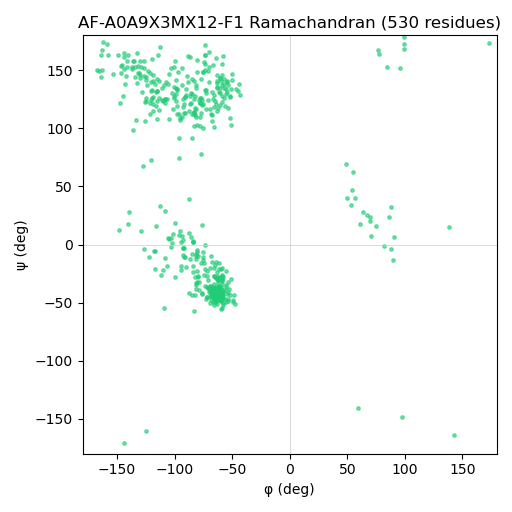04 1.00 93.19 197 VAL A O 1
ATOM 1594 N N . GLU A 1 198 ? -13.738 -5.931 23.118 1.00 94.50 198 GLU A N 1
ATOM 1595 C CA . GLU A 1 198 ? -13.521 -6.900 22.042 1.00 94.50 198 GLU A CA 1
ATOM 1596 C C . GLU A 1 198 ? -12.414 -7.864 22.454 1.00 94.50 198 GLU A C 1
ATOM 1598 O O . GLU A 1 198 ? -11.354 -7.437 22.904 1.00 94.50 198 GLU A O 1
ATOM 1603 N N . LEU A 1 199 ? -12.701 -9.162 22.364 1.00 94.06 199 LEU A N 1
ATOM 1604 C CA . LEU A 1 199 ? -11.801 -10.240 22.746 1.00 94.06 199 LEU A CA 1
ATOM 1605 C C . LEU A 1 199 ? -11.616 -11.184 21.569 1.00 94.06 199 LEU A C 1
ATOM 1607 O O . LEU A 1 199 ? -12.585 -11.770 21.080 1.00 94.06 199 LEU A O 1
ATOM 1611 N N . ASP A 1 200 ? -10.363 -11.411 21.208 1.00 93.25 200 ASP A N 1
ATOM 1612 C CA . ASP A 1 200 ? -9.973 -12.401 20.216 1.00 93.25 200 ASP A CA 1
ATOM 1613 C C . ASP A 1 200 ? -9.259 -13.553 20.917 1.00 93.25 200 ASP A C 1
ATOM 1615 O O . ASP A 1 200 ? -8.275 -13.345 21.634 1.00 93.25 200 ASP A O 1
ATOM 1619 N N . VAL A 1 201 ? -9.756 -14.779 20.739 1.00 93.75 201 VAL A N 1
ATOM 1620 C CA . VAL A 1 201 ? -9.184 -15.961 21.398 1.00 93.75 201 VAL A CA 1
ATOM 1621 C C . VAL A 1 201 ? -8.979 -17.117 20.436 1.00 93.75 201 VAL A C 1
ATOM 1623 O O . VAL A 1 201 ? -9.862 -17.432 19.640 1.00 93.75 201 VAL A O 1
ATOM 1626 N N . VAL A 1 202 ? -7.845 -17.799 20.572 1.00 92.44 202 VAL A N 1
ATOM 1627 C CA . VAL A 1 202 ? -7.567 -19.071 19.899 1.00 92.44 202 VAL A CA 1
ATOM 1628 C C . VAL A 1 202 ? -7.783 -20.215 20.879 1.00 92.44 202 VAL A C 1
ATOM 1630 O O . VAL A 1 202 ? -7.263 -20.198 22.002 1.00 92.44 202 VAL A O 1
ATOM 1633 N N . THR A 1 203 ? -8.584 -21.205 20.491 1.00 93.81 203 THR A N 1
ATOM 1634 C CA . THR A 1 203 ? -8.845 -22.378 21.330 1.00 93.81 203 THR A CA 1
ATOM 1635 C C . THR A 1 203 ? -9.438 -23.540 20.538 1.00 93.81 203 THR A C 1
ATOM 1637 O O . THR A 1 203 ? -10.211 -23.352 19.602 1.00 93.81 203 THR A O 1
ATOM 1640 N N . ARG A 1 204 ? -9.151 -24.770 20.978 1.00 92.25 204 ARG A N 1
ATOM 1641 C CA . ARG A 1 204 ? -9.872 -25.980 20.544 1.00 92.25 204 ARG A CA 1
ATOM 1642 C C . ARG A 1 204 ? -11.189 -26.190 21.302 1.00 92.25 204 ARG A C 1
ATOM 1644 O O . ARG A 1 204 ? -11.969 -27.075 20.960 1.00 92.25 204 ARG A O 1
ATOM 1651 N N . ARG A 1 205 ? -11.438 -25.424 22.368 1.00 95.12 205 ARG A N 1
ATOM 1652 C CA . ARG A 1 205 ? -12.623 -25.584 23.213 1.00 95.12 205 ARG A CA 1
ATOM 1653 C C . ARG A 1 205 ? -13.863 -25.019 22.530 1.00 95.12 205 ARG A C 1
ATOM 1655 O O . ARG A 1 205 ? -13.944 -23.828 22.240 1.00 95.12 205 ARG A O 1
ATOM 1662 N N . THR A 1 206 ? -14.886 -25.850 22.386 1.00 94.81 206 THR A N 1
ATOM 1663 C CA . THR A 1 206 ? -16.184 -25.452 21.819 1.00 94.81 206 THR A CA 1
ATOM 1664 C C . THR A 1 206 ? -17.039 -24.626 22.788 1.00 94.81 206 THR A C 1
ATOM 1666 O O . THR A 1 206 ? -18.001 -23.983 22.374 1.00 94.81 206 THR A O 1
ATOM 1669 N N . ASP A 1 207 ? -16.680 -24.578 24.076 1.00 96.19 207 ASP A N 1
ATOM 1670 C CA . ASP A 1 207 ? -17.422 -23.868 25.123 1.00 96.19 207 ASP A CA 1
ATOM 1671 C C . ASP A 1 207 ? -16.908 -22.443 25.412 1.00 96.19 207 ASP A C 1
ATOM 1673 O O . ASP A 1 207 ? -17.346 -21.821 26.382 1.00 96.19 207 ASP A O 1
ATOM 1677 N N . ALA A 1 208 ? -16.026 -21.892 24.567 1.00 94.56 208 ALA A N 1
ATOM 1678 C CA . ALA A 1 208 ? -15.382 -20.586 24.756 1.00 94.56 208 ALA A CA 1
ATOM 1679 C C . ALA A 1 208 ? -16.361 -19.465 25.146 1.00 94.56 208 ALA A C 1
ATOM 1681 O O . ALA A 1 208 ? -16.189 -18.798 26.168 1.00 94.56 208 ALA A O 1
ATOM 1682 N N . ARG A 1 209 ? -17.453 -19.297 24.388 1.00 93.94 209 ARG A N 1
ATOM 1683 C CA . ARG A 1 209 ? -18.470 -18.267 24.671 1.00 93.94 209 ARG A CA 1
ATOM 1684 C C . ARG A 1 209 ? -19.092 -18.443 26.059 1.00 93.94 209 ARG A C 1
ATOM 1686 O O . ARG A 1 209 ? -19.271 -17.464 26.783 1.00 93.94 209 ARG A O 1
ATOM 1693 N N . THR A 1 210 ? -19.394 -19.680 26.451 1.00 95.00 210 THR A N 1
ATOM 1694 C CA . THR A 1 210 ? -19.964 -19.998 27.767 1.00 95.00 210 THR A CA 1
ATOM 1695 C C . THR A 1 210 ? -18.952 -19.746 28.883 1.00 95.00 210 THR A C 1
ATOM 1697 O O . THR A 1 210 ? -19.311 -19.135 29.892 1.00 95.00 210 THR A O 1
ATOM 1700 N N . TYR A 1 211 ? -17.693 -20.147 28.688 1.00 96.25 211 TYR A N 1
ATOM 1701 C CA . TYR A 1 211 ? -16.605 -19.931 29.639 1.00 96.25 211 TYR A CA 1
ATOM 1702 C C . TYR A 1 211 ? -16.388 -18.439 29.924 1.00 96.25 211 TYR A C 1
ATOM 1704 O O . TYR A 1 211 ? -16.477 -18.013 31.080 1.00 96.25 211 TYR A O 1
ATOM 1712 N N . PHE A 1 212 ? -16.183 -17.626 28.881 1.00 95.44 212 PHE A N 1
ATOM 1713 C CA . PHE A 1 212 ? -15.950 -16.186 29.035 1.00 95.44 212 PHE A CA 1
ATOM 1714 C C . PHE A 1 212 ? -17.173 -15.482 29.633 1.00 95.44 212 PHE A C 1
ATOM 1716 O O . PHE A 1 212 ? -17.024 -14.646 30.524 1.00 95.44 212 PHE A O 1
ATOM 1723 N N . ARG A 1 213 ? -18.396 -15.879 29.248 1.00 93.81 213 ARG A N 1
ATOM 1724 C CA . ARG A 1 213 ? -19.631 -15.309 29.809 1.00 93.81 213 ARG A CA 1
ATOM 1725 C C . ARG A 1 213 ? -19.761 -15.589 31.305 1.00 93.81 213 ARG A C 1
ATOM 1727 O O . ARG A 1 213 ? -20.143 -14.695 32.053 1.00 93.81 213 ARG A O 1
ATOM 1734 N N . LYS A 1 214 ? -19.438 -16.810 31.745 1.00 94.56 214 LYS A N 1
ATOM 1735 C CA . LYS A 1 214 ? -19.457 -17.187 33.167 1.00 94.56 214 LYS A CA 1
ATOM 1736 C C . LYS A 1 214 ? -18.382 -16.443 33.964 1.00 94.56 214 LYS A C 1
ATOM 1738 O O . LYS A 1 214 ? -18.624 -16.075 35.107 1.00 94.56 214 LYS A O 1
ATOM 1743 N N . ARG A 1 215 ? -17.203 -16.234 33.371 1.00 94.88 215 ARG A N 1
ATOM 1744 C CA . ARG A 1 215 ? -16.037 -15.652 34.049 1.00 94.88 215 ARG A CA 1
ATOM 1745 C C . ARG A 1 215 ? -16.065 -14.122 34.136 1.00 94.88 215 ARG A C 1
ATOM 1747 O O . ARG A 1 215 ? -15.666 -13.573 35.163 1.00 94.88 215 ARG A O 1
ATOM 1754 N N . TYR A 1 216 ? -16.532 -13.455 33.081 1.00 93.06 216 TYR A N 1
ATOM 1755 C CA . TYR A 1 216 ? -16.463 -11.997 32.922 1.00 93.06 216 TYR A CA 1
ATOM 1756 C C . TYR A 1 216 ? -17.833 -11.306 32.825 1.00 93.06 216 TYR A C 1
ATOM 1758 O O . TYR A 1 216 ? -17.904 -10.082 32.853 1.00 93.06 216 TYR A O 1
ATOM 1766 N N . GLY A 1 217 ? -18.928 -12.072 32.775 1.00 87.25 217 GLY A N 1
ATOM 1767 C CA . GLY A 1 217 ? -20.296 -11.555 32.744 1.00 87.25 217 GLY A CA 1
ATOM 1768 C C . GLY A 1 217 ? -20.883 -11.433 31.334 1.00 87.25 217 GLY A C 1
ATOM 1769 O O . GLY A 1 217 ? -20.184 -11.260 30.339 1.00 87.25 217 GLY A O 1
ATOM 1770 N N . ALA A 1 218 ? -22.210 -11.539 31.234 1.00 82.81 218 ALA A N 1
ATOM 1771 C CA . ALA A 1 218 ? -22.917 -11.472 29.957 1.00 82.81 218 ALA A CA 1
ATOM 1772 C C . ALA A 1 218 ? -23.052 -10.029 29.444 1.00 82.81 218 ALA A C 1
ATOM 1774 O O . ALA A 1 218 ? -23.692 -9.198 30.093 1.00 82.81 218 ALA A O 1
ATOM 1775 N N . GLY A 1 219 ? -22.530 -9.771 28.240 1.00 79.19 219 GLY A N 1
ATOM 1776 C CA . GLY A 1 219 ? -22.736 -8.525 27.492 1.00 79.19 219 GLY A CA 1
ATOM 1777 C C . GLY A 1 219 ? -21.705 -7.422 27.738 1.00 79.19 219 GLY A C 1
ATOM 1778 O O . GLY A 1 219 ? -21.893 -6.326 27.225 1.00 79.19 219 GLY A O 1
ATOM 1779 N N . ALA A 1 220 ? -20.641 -7.694 28.498 1.00 81.88 220 ALA A N 1
ATOM 1780 C CA . ALA A 1 220 ? -19.521 -6.764 28.672 1.00 81.88 220 ALA A CA 1
ATOM 1781 C C . ALA A 1 220 ? -18.445 -6.906 27.581 1.00 81.88 220 ALA A C 1
ATOM 1783 O O . ALA A 1 220 ? -17.569 -6.053 27.468 1.00 81.88 220 ALA A O 1
ATOM 1784 N N . PHE A 1 221 ? -18.509 -7.974 26.780 1.00 90.06 221 PHE A N 1
ATOM 1785 C CA . PHE A 1 221 ? -17.543 -8.252 25.727 1.00 90.06 221 PHE A CA 1
ATOM 1786 C C . PHE A 1 221 ? -18.196 -8.820 24.462 1.00 90.06 221 PHE A C 1
ATOM 1788 O O . PHE A 1 221 ? -19.269 -9.431 24.515 1.00 90.06 221 PHE A O 1
ATOM 1795 N N . LYS A 1 222 ? -17.497 -8.667 23.337 1.00 92.50 222 LYS A N 1
ATOM 1796 C CA . LYS A 1 222 ? -17.731 -9.371 22.073 1.00 92.50 222 LYS A CA 1
ATOM 1797 C C . LYS A 1 222 ? -16.558 -10.324 21.859 1.00 92.50 222 LYS A C 1
ATOM 1799 O O . LYS A 1 222 ? -15.415 -9.895 21.908 1.00 92.50 222 LYS A O 1
ATOM 1804 N N . LEU A 1 223 ? -16.849 -11.612 21.681 1.00 92.62 223 LEU A N 1
ATOM 1805 C CA . LEU A 1 223 ? -15.832 -12.657 21.544 1.00 92.62 223 LEU A CA 1
ATOM 1806 C C . LEU A 1 223 ? -15.772 -13.172 20.107 1.00 92.62 223 LEU A C 1
ATOM 1808 O O . LEU A 1 223 ? -16.769 -13.719 19.610 1.00 92.62 223 LEU A O 1
ATOM 1812 N N . THR A 1 224 ? -14.595 -13.069 19.504 1.00 92.38 224 THR A N 1
ATOM 1813 C CA . THR A 1 224 ? -14.211 -13.769 18.279 1.00 92.38 224 THR A CA 1
ATOM 1814 C C . THR A 1 224 ? -13.397 -14.999 18.666 1.00 92.38 224 THR A C 1
ATOM 1816 O O . THR A 1 224 ? -12.471 -14.917 19.472 1.00 92.38 224 THR A O 1
ATOM 1819 N N . VAL A 1 225 ? -13.777 -16.162 18.133 1.00 90.25 225 VAL A N 1
ATOM 1820 C CA . VAL A 1 225 ? -13.122 -17.439 18.441 1.00 90.25 225 VAL A CA 1
ATOM 1821 C C . VAL A 1 225 ? -12.485 -17.983 17.176 1.00 90.25 225 VAL A C 1
ATOM 1823 O O . VAL A 1 225 ? -13.189 -18.298 16.219 1.00 90.25 225 VAL A O 1
ATOM 1826 N N . TYR A 1 226 ? -11.171 -18.139 17.218 1.00 86.75 226 TYR A N 1
ATOM 1827 C CA . TYR A 1 226 ? -10.382 -18.830 16.212 1.00 86.75 226 TYR A CA 1
ATOM 1828 C C . TYR A 1 226 ? -10.225 -20.283 16.670 1.00 86.75 226 TYR A C 1
ATOM 1830 O O . TYR A 1 226 ? -9.603 -20.568 17.698 1.00 86.75 226 TYR A O 1
ATOM 1838 N N . ILE A 1 227 ? -10.881 -21.206 15.965 1.00 83.00 227 ILE A N 1
ATOM 1839 C CA . ILE A 1 227 ? -10.891 -22.622 16.344 1.00 83.00 227 ILE A CA 1
ATOM 1840 C C . ILE A 1 227 ? -9.569 -23.254 15.917 1.00 83.00 227 ILE A C 1
ATOM 1842 O O . ILE A 1 227 ? -9.250 -23.263 14.732 1.00 83.00 227 ILE A O 1
ATOM 1846 N N . GLY A 1 228 ? -8.829 -23.818 16.871 1.00 84.81 228 GLY A N 1
ATOM 1847 C CA . GLY A 1 228 ? -7.598 -24.549 16.582 1.00 84.81 228 GLY A CA 1
ATOM 1848 C C . GLY A 1 228 ? -6.504 -24.349 17.622 1.00 84.81 228 GLY A C 1
ATOM 1849 O O . GLY A 1 228 ? -6.754 -23.924 18.753 1.00 84.81 228 GLY A O 1
ATOM 1850 N N . ASP A 1 229 ? -5.289 -24.709 17.224 1.00 85.12 229 ASP A N 1
ATOM 1851 C CA . ASP A 1 229 ? -4.071 -24.427 17.980 1.00 85.12 229 ASP A CA 1
ATOM 1852 C C . ASP A 1 229 ? -3.675 -22.964 17.879 1.00 85.12 229 ASP A C 1
ATOM 1854 O O . ASP A 1 229 ? -4.006 -22.303 16.904 1.00 85.12 229 ASP A O 1
ATOM 1858 N N . GLU A 1 230 ? -2.904 -22.475 18.852 1.00 83.19 230 GLU A N 1
ATOM 1859 C CA . GLU A 1 230 ? -2.309 -21.131 18.806 1.00 83.19 230 GLU A CA 1
ATOM 1860 C C . GLU A 1 230 ? -1.501 -20.901 17.520 1.00 83.19 230 GLU A C 1
ATOM 1862 O O . GLU A 1 230 ? -1.478 -19.796 16.978 1.00 83.19 230 GLU A O 1
ATOM 1867 N N . TYR A 1 231 ? -0.887 -21.969 17.012 1.00 86.75 231 TYR A N 1
ATOM 1868 C CA . TYR A 1 231 ? -0.090 -21.951 15.803 1.00 86.75 231 TYR A CA 1
ATOM 1869 C C . TYR A 1 231 ? -0.506 -23.065 14.848 1.00 86.75 231 TYR A C 1
ATOM 1871 O O . TYR A 1 231 ? -0.780 -24.180 15.286 1.00 86.75 231 TYR A O 1
ATOM 1879 N N . SER A 1 232 ? -0.473 -22.791 13.549 1.00 87.81 232 SER A N 1
ATOM 1880 C CA . SER A 1 232 ? -0.563 -23.807 12.496 1.00 87.81 232 SER A CA 1
ATOM 1881 C C . SER A 1 232 ? 0.691 -23.786 11.627 1.00 87.81 232 SER A C 1
ATOM 1883 O O . SER A 1 232 ? 1.450 -22.812 11.624 1.00 87.81 232 SER A O 1
ATOM 1885 N N . LEU A 1 233 ? 0.939 -24.893 10.928 1.00 92.38 233 LEU A N 1
ATOM 1886 C CA . LEU A 1 233 ? 1.887 -24.899 9.821 1.00 92.38 233 LEU A CA 1
ATOM 1887 C C . LEU A 1 233 ? 1.182 -24.353 8.580 1.00 92.38 233 LEU A C 1
ATOM 1889 O O . LEU A 1 233 ? 0.037 -24.710 8.316 1.00 92.38 233 LEU A O 1
ATOM 1893 N N . SER A 1 234 ? 1.877 -23.506 7.834 1.00 90.88 234 SER A N 1
ATOM 1894 C CA . SER A 1 234 ? 1.420 -22.957 6.561 1.00 90.88 234 SER A CA 1
ATOM 1895 C C . SER A 1 234 ? 2.509 -23.121 5.519 1.00 90.88 234 SER A C 1
ATOM 1897 O O . SER A 1 234 ? 3.695 -23.034 5.844 1.00 90.88 234 SER A O 1
ATOM 1899 N N . CYS A 1 235 ? 2.093 -23.311 4.270 1.00 93.50 235 CYS A N 1
ATOM 1900 C CA . CYS A 1 235 ? 2.969 -23.090 3.133 1.00 93.50 235 CYS A CA 1
ATOM 1901 C C . CYS A 1 235 ? 2.965 -21.590 2.819 1.00 93.50 235 CYS A C 1
ATOM 1903 O O . CYS A 1 235 ? 1.903 -21.014 2.582 1.00 93.50 235 CYS A O 1
ATOM 1905 N N . ALA A 1 236 ? 4.117 -20.937 2.923 1.00 93.31 236 ALA A N 1
ATOM 1906 C CA . ALA A 1 236 ? 4.272 -19.529 2.598 1.00 93.31 236 ALA A CA 1
ATOM 1907 C C . ALA A 1 236 ? 4.613 -19.366 1.119 1.00 93.31 236 ALA A C 1
ATOM 1909 O O . ALA A 1 236 ? 5.438 -20.110 0.591 1.00 93.31 236 ALA A O 1
ATOM 1910 N N . ALA A 1 237 ? 4.022 -18.349 0.490 1.00 91.62 237 ALA A N 1
ATOM 1911 C CA . ALA A 1 237 ? 4.352 -17.973 -0.874 1.00 91.62 237 ALA A CA 1
ATOM 1912 C C . ALA A 1 237 ? 5.775 -17.404 -0.934 1.00 91.62 237 ALA A C 1
ATOM 1914 O O . ALA A 1 237 ? 6.055 -16.325 -0.398 1.00 91.62 237 ALA A O 1
ATOM 1915 N N . ALA A 1 238 ? 6.673 -18.134 -1.582 1.00 93.75 238 ALA A N 1
ATOM 1916 C CA . ALA A 1 238 ? 8.040 -17.708 -1.796 1.00 93.75 238 ALA A CA 1
ATOM 1917 C C . ALA A 1 238 ? 8.134 -16.645 -2.899 1.00 93.75 238 ALA A C 1
ATOM 1919 O O . ALA A 1 238 ? 7.343 -16.603 -3.836 1.00 93.75 238 ALA A O 1
ATOM 1920 N N . SER A 1 239 ? 9.107 -15.739 -2.774 1.00 89.69 239 SER A N 1
ATOM 1921 C CA . SER A 1 239 ? 9.292 -14.630 -3.723 1.00 89.69 239 SER A CA 1
ATOM 1922 C C . SER A 1 239 ? 10.564 -14.758 -4.553 1.00 89.69 239 SER A C 1
ATOM 1924 O O . SER A 1 239 ? 10.661 -14.197 -5.645 1.00 89.69 239 SER A O 1
ATOM 1926 N N . SER A 1 240 ? 11.581 -15.447 -4.034 1.00 92.12 240 SER A N 1
ATOM 1927 C CA . SER A 1 240 ? 12.849 -15.649 -4.738 1.00 92.12 240 SER A CA 1
ATOM 1928 C C . SER A 1 240 ? 13.671 -16.778 -4.130 1.00 92.12 240 SER A C 1
ATOM 1930 O O . SER A 1 240 ? 13.394 -17.222 -3.016 1.00 92.12 240 SER A O 1
ATOM 1932 N N . TYR A 1 241 ? 14.708 -17.202 -4.847 1.00 94.88 241 TYR A N 1
ATOM 1933 C CA . TYR A 1 241 ? 15.716 -18.130 -4.348 1.00 94.88 241 TYR A CA 1
ATOM 1934 C C . TYR A 1 241 ? 17.130 -17.684 -4.733 1.00 94.88 241 TYR A C 1
ATOM 1936 O O . TYR A 1 241 ? 17.313 -16.928 -5.682 1.00 94.88 241 TYR A O 1
ATOM 1944 N N . GLU A 1 242 ? 18.124 -18.160 -3.995 1.00 94.25 242 GLU A N 1
ATOM 1945 C CA . GLU A 1 242 ? 19.552 -18.074 -4.326 1.00 94.25 242 GLU A CA 1
ATOM 1946 C C . GLU A 1 242 ? 20.086 -19.507 -4.428 1.00 94.25 242 GLU A C 1
ATOM 1948 O O . GLU A 1 242 ? 19.782 -20.325 -3.562 1.00 94.25 242 GLU A O 1
ATOM 1953 N N . ILE A 1 243 ? 20.839 -19.840 -5.475 1.00 94.50 243 ILE A N 1
ATOM 1954 C CA . ILE A 1 243 ? 21.399 -21.183 -5.693 1.00 94.50 243 ILE A CA 1
ATOM 1955 C C . ILE A 1 243 ? 22.871 -21.201 -5.273 1.00 94.50 243 ILE A C 1
ATOM 1957 O O . ILE A 1 243 ? 23.624 -20.269 -5.549 1.00 94.50 243 ILE A O 1
ATOM 1961 N N . ALA A 1 244 ? 23.278 -22.239 -4.547 1.00 93.19 244 ALA A N 1
ATOM 1962 C CA . ALA A 1 244 ? 24.663 -22.425 -4.144 1.00 93.19 244 ALA A CA 1
ATOM 1963 C C . ALA A 1 244 ? 25.561 -22.693 -5.371 1.00 93.19 244 ALA A C 1
ATOM 1965 O O . ALA A 1 244 ? 25.076 -23.224 -6.372 1.00 93.19 244 ALA A O 1
ATOM 1966 N N . PRO A 1 245 ? 26.873 -22.387 -5.308 1.00 91.12 245 PRO A N 1
ATOM 1967 C CA . PRO A 1 245 ? 27.778 -22.552 -6.451 1.00 91.12 245 PRO A CA 1
ATOM 1968 C C . PRO A 1 245 ? 27.872 -23.980 -7.008 1.00 91.12 245 PRO A C 1
ATOM 1970 O O . PRO A 1 245 ? 28.195 -24.157 -8.177 1.00 91.12 245 PRO A O 1
ATOM 1973 N N . ASP A 1 246 ? 27.606 -24.994 -6.183 1.00 91.88 246 ASP A N 1
ATOM 1974 C CA . ASP A 1 246 ? 27.576 -26.406 -6.582 1.00 91.88 246 ASP A CA 1
ATOM 1975 C C . ASP A 1 246 ? 26.248 -26.829 -7.237 1.00 91.88 246 ASP A C 1
ATOM 1977 O O . ASP A 1 246 ? 26.128 -27.943 -7.744 1.00 91.88 246 ASP A O 1
ATOM 1981 N N . GLY A 1 247 ? 25.243 -25.952 -7.224 1.00 93.81 247 GLY A N 1
ATOM 1982 C CA . GLY A 1 247 ? 23.898 -26.232 -7.702 1.00 93.81 247 GLY A CA 1
ATOM 1983 C C . GLY A 1 247 ? 23.101 -27.197 -6.829 1.00 93.81 247 GLY A C 1
ATOM 1984 O O . GLY A 1 247 ? 22.019 -27.585 -7.252 1.00 93.81 247 GLY A O 1
ATOM 1985 N N . LEU A 1 248 ? 23.595 -27.592 -5.651 1.00 96.50 248 LEU A N 1
ATOM 1986 C CA . LEU A 1 248 ? 23.007 -28.647 -4.811 1.00 96.50 248 LEU A CA 1
ATOM 1987 C C . LEU A 1 248 ? 22.222 -28.119 -3.605 1.00 96.50 248 LEU A C 1
ATOM 1989 O O . LEU A 1 248 ? 21.635 -28.896 -2.853 1.00 96.50 248 LEU A O 1
ATOM 1993 N N . ALA A 1 249 ? 22.183 -26.806 -3.398 1.00 96.06 249 ALA A N 1
ATOM 1994 C CA . ALA A 1 249 ? 21.389 -26.196 -2.340 1.00 96.06 249 ALA A CA 1
ATOM 1995 C C . ALA A 1 249 ? 20.791 -24.873 -2.803 1.00 96.06 249 ALA A C 1
ATOM 1997 O O . ALA A 1 249 ? 21.473 -24.054 -3.409 1.00 96.06 249 ALA A O 1
ATOM 1998 N N . LEU A 1 250 ? 19.531 -24.633 -2.463 1.00 96.31 250 LEU A N 1
ATOM 1999 C CA . LEU A 1 250 ? 18.857 -23.364 -2.707 1.00 96.31 250 LEU A CA 1
ATOM 2000 C C . LEU A 1 250 ? 18.488 -22.696 -1.385 1.00 96.31 250 LEU A C 1
ATOM 2002 O O . LEU A 1 250 ? 18.117 -23.359 -0.424 1.00 96.31 250 LEU A O 1
ATOM 2006 N N . THR A 1 251 ? 18.591 -21.376 -1.318 1.00 97.31 251 THR A N 1
ATOM 2007 C CA . THR A 1 251 ? 18.084 -20.559 -0.214 1.00 97.31 251 THR A CA 1
ATOM 2008 C C . THR A 1 251 ? 16.821 -19.864 -0.684 1.00 97.31 251 THR A C 1
ATOM 2010 O O . THR A 1 251 ? 16.890 -18.945 -1.495 1.00 97.31 251 THR A O 1
ATOM 2013 N N . VAL A 1 252 ? 15.667 -20.295 -0.180 1.00 97.06 252 VAL A N 1
ATOM 2014 C CA . VAL A 1 252 ? 14.364 -19.699 -0.506 1.00 97.06 252 VAL A CA 1
ATOM 2015 C C . VAL A 1 252 ? 14.140 -18.473 0.366 1.00 97.06 252 VAL A C 1
ATOM 2017 O O . VAL A 1 252 ? 14.466 -18.493 1.554 1.00 97.06 252 VAL A O 1
ATOM 2020 N N . ARG A 1 253 ? 13.568 -17.412 -0.207 1.00 95.81 253 ARG A N 1
ATOM 2021 C CA . ARG A 1 253 ? 13.223 -16.160 0.476 1.00 95.81 253 ARG A CA 1
ATOM 2022 C C . ARG A 1 253 ? 11.740 -15.853 0.301 1.00 95.81 253 ARG A C 1
ATOM 2024 O O . ARG A 1 253 ? 11.216 -15.962 -0.809 1.00 95.81 253 ARG A O 1
ATOM 2031 N N . TRP A 1 254 ? 11.080 -15.422 1.370 1.00 94.69 254 TRP A N 1
ATOM 2032 C CA . TRP A 1 254 ? 9.659 -15.066 1.362 1.00 94.69 254 TRP A CA 1
ATOM 2033 C C . TRP A 1 254 ? 9.346 -13.964 2.374 1.00 94.69 254 TRP A C 1
ATOM 2035 O O . TRP A 1 254 ? 10.147 -13.681 3.265 1.00 94.69 254 TRP A O 1
ATOM 2045 N N . ASN A 1 255 ? 8.184 -13.332 2.214 1.00 91.75 255 ASN A N 1
ATOM 2046 C CA . ASN A 1 255 ? 7.663 -12.362 3.173 1.00 91.75 255 ASN A CA 1
ATOM 2047 C C . ASN A 1 255 ? 6.637 -13.059 4.061 1.00 91.75 255 ASN A C 1
ATOM 2049 O O . ASN A 1 255 ? 5.769 -13.768 3.554 1.00 91.75 255 ASN A O 1
ATOM 2053 N N . SER A 1 256 ? 6.708 -12.828 5.367 1.00 90.69 256 SER A N 1
ATOM 2054 C CA . SER A 1 256 ? 5.687 -13.296 6.303 1.00 90.69 256 SER A CA 1
ATOM 2055 C C . SER A 1 256 ? 5.400 -12.258 7.380 1.00 90.69 256 SER A C 1
ATOM 2057 O O . SER A 1 256 ? 6.164 -11.312 7.562 1.00 90.69 256 SER A O 1
ATOM 2059 N N . GLY A 1 257 ? 4.274 -12.411 8.073 1.00 83.75 257 GLY A N 1
ATOM 2060 C CA . GLY A 1 257 ? 3.864 -11.500 9.141 1.00 83.75 257 GLY A CA 1
ATOM 2061 C C . GLY A 1 257 ? 4.687 -11.679 10.416 1.00 83.75 257 GLY A C 1
ATOM 2062 O O . GLY A 1 257 ? 5.320 -12.719 10.635 1.00 83.75 257 GLY A O 1
ATOM 2063 N N . GLY A 1 258 ? 4.635 -10.681 11.295 1.00 74.81 258 GLY A N 1
ATOM 2064 C CA . GLY A 1 258 ? 5.333 -10.707 12.571 1.00 74.81 258 GLY A CA 1
ATOM 2065 C C . GLY A 1 258 ? 4.993 -11.920 13.412 1.00 74.81 258 GLY A C 1
ATOM 2066 O O . GLY A 1 258 ? 3.832 -12.248 13.660 1.00 74.81 258 GLY A O 1
ATOM 2067 N N . GLY A 1 259 ? 6.036 -12.601 13.878 1.00 81.31 259 GLY A N 1
ATOM 2068 C CA . GLY A 1 259 ? 5.910 -13.787 14.721 1.00 81.31 259 GLY A CA 1
ATOM 2069 C C . GLY A 1 259 ? 5.795 -15.108 13.961 1.00 81.31 259 GLY A C 1
ATOM 2070 O O . GLY A 1 259 ? 5.826 -16.159 14.613 1.00 81.31 259 GLY A O 1
ATOM 2071 N N . ALA A 1 260 ? 5.735 -15.085 12.624 1.00 89.69 260 ALA A N 1
ATOM 2072 C CA . ALA A 1 260 ? 5.966 -16.280 11.827 1.00 89.69 260 ALA A CA 1
ATOM 2073 C C . ALA A 1 260 ? 7.374 -16.829 12.096 1.00 89.69 260 ALA A C 1
ATOM 2075 O O . ALA A 1 260 ? 8.338 -16.079 12.275 1.00 89.69 260 ALA A O 1
ATOM 2076 N N . LYS A 1 261 ? 7.498 -18.156 12.173 1.00 92.88 261 LYS A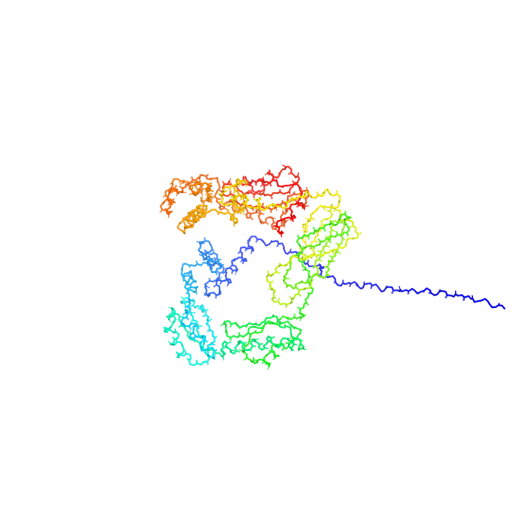 N 1
ATOM 2077 C CA . LYS A 1 261 ? 8.798 -18.818 12.340 1.00 92.88 261 LYS A CA 1
ATOM 2078 C C . LYS A 1 261 ? 9.059 -19.765 11.175 1.00 92.88 261 LYS A C 1
ATOM 2080 O O . LYS A 1 261 ? 8.239 -20.665 10.983 1.00 92.88 261 LYS A O 1
ATOM 2085 N N . PRO A 1 262 ? 10.185 -19.626 10.453 1.00 95.31 262 PRO A N 1
ATOM 2086 C CA . PRO A 1 262 ? 10.553 -20.587 9.421 1.00 95.31 262 PRO A CA 1
ATOM 2087 C C . PRO A 1 262 ? 10.786 -21.957 10.072 1.00 95.31 262 PRO A C 1
ATOM 2089 O O . PRO A 1 262 ? 11.424 -22.041 11.124 1.00 95.31 262 PRO A O 1
ATOM 2092 N N . ILE A 1 263 ? 10.240 -23.020 9.479 1.00 96.56 263 ILE A N 1
ATOM 2093 C CA . ILE A 1 263 ? 10.369 -24.392 9.991 1.00 96.56 263 ILE A CA 1
ATOM 2094 C C . ILE A 1 263 ? 11.273 -25.223 9.086 1.00 96.56 263 ILE A C 1
ATOM 2096 O O . ILE A 1 263 ? 12.228 -25.819 9.578 1.00 96.56 263 ILE A O 1
ATOM 2100 N N . ARG A 1 264 ? 10.971 -25.286 7.784 1.00 96.00 264 ARG A N 1
ATOM 2101 C CA . ARG A 1 264 ? 11.732 -26.066 6.793 1.00 96.00 264 ARG A CA 1
ATOM 2102 C C . ARG A 1 264 ? 11.404 -25.628 5.365 1.00 96.00 264 ARG A C 1
ATOM 2104 O O . ARG A 1 264 ? 10.372 -25.002 5.143 1.00 96.00 264 ARG A O 1
ATOM 2111 N N . ILE A 1 265 ? 12.258 -26.007 4.417 1.00 96.56 265 ILE A N 1
ATOM 2112 C CA . ILE A 1 265 ? 11.936 -25.998 2.986 1.00 96.56 265 ILE A CA 1
ATOM 2113 C C . ILE A 1 265 ? 11.587 -27.427 2.573 1.00 96.56 265 ILE A C 1
ATOM 2115 O O . ILE A 1 265 ? 12.359 -28.352 2.825 1.00 96.56 265 ILE A O 1
ATOM 2119 N N . GLU A 1 266 ? 10.418 -27.610 1.972 1.00 95.31 266 GLU A N 1
ATOM 2120 C CA . GLU A 1 266 ? 10.036 -28.851 1.301 1.00 95.31 266 GLU A CA 1
ATOM 2121 C C . GLU A 1 266 ? 10.444 -28.747 -0.167 1.00 95.31 266 GLU A C 1
ATOM 2123 O O . GLU A 1 266 ? 10.105 -27.769 -0.820 1.00 95.31 266 GLU A O 1
ATOM 2128 N N . VAL A 1 267 ? 11.191 -29.726 -0.677 1.00 95.06 267 VAL A N 1
ATOM 2129 C CA . VAL A 1 267 ? 11.676 -29.746 -2.063 1.00 95.06 267 VAL A CA 1
ATOM 2130 C C . VAL A 1 267 ? 11.142 -30.992 -2.758 1.00 95.06 267 VAL A C 1
ATOM 2132 O O . VAL A 1 267 ? 11.250 -32.099 -2.222 1.00 95.06 267 VAL A O 1
ATOM 2135 N N . THR A 1 268 ? 10.596 -30.818 -3.959 1.00 94.12 268 THR A N 1
ATOM 2136 C CA . THR A 1 268 ? 10.254 -31.911 -4.873 1.00 94.12 268 THR A CA 1
ATOM 2137 C C . THR A 1 268 ? 10.933 -31.672 -6.208 1.00 94.12 268 THR A C 1
ATOM 2139 O O . THR A 1 268 ? 10.752 -30.631 -6.827 1.00 94.12 268 THR A O 1
ATOM 2142 N N . GLU A 1 269 ? 11.731 -32.635 -6.655 1.00 92.62 269 GLU A N 1
ATOM 2143 C CA . GLU A 1 269 ? 12.461 -32.522 -7.913 1.00 92.62 269 GLU A CA 1
ATOM 2144 C C . GLU A 1 269 ? 11.788 -33.330 -9.014 1.00 92.62 269 GLU A C 1
ATOM 2146 O O . GLU A 1 269 ? 11.509 -34.520 -8.854 1.00 92.62 269 GLU A O 1
ATOM 2151 N N . PHE A 1 270 ? 11.586 -32.669 -10.146 1.00 92.56 270 PHE A N 1
ATOM 2152 C CA . PHE A 1 270 ? 11.139 -33.252 -11.396 1.00 92.56 270 PHE A CA 1
ATOM 2153 C C . PHE A 1 270 ? 12.272 -33.172 -12.425 1.00 92.56 270 PHE A C 1
ATOM 2155 O O . PHE A 1 270 ? 13.312 -32.537 -12.209 1.00 92.56 270 PHE A O 1
ATOM 2162 N N . ALA A 1 271 ? 12.082 -33.855 -13.554 1.00 90.06 271 ALA A N 1
ATOM 2163 C CA . ALA A 1 271 ? 13.060 -33.848 -14.638 1.00 90.06 271 ALA A CA 1
ATOM 2164 C C . ALA A 1 271 ? 13.190 -32.458 -15.285 1.00 90.06 271 ALA A C 1
ATOM 2166 O O . ALA A 1 271 ? 14.277 -32.072 -15.701 1.00 90.06 271 ALA A O 1
ATOM 2167 N N . ASP A 1 272 ? 12.089 -31.713 -15.347 1.00 87.88 272 ASP A N 1
ATOM 2168 C CA . ASP A 1 272 ? 11.960 -30.431 -16.035 1.00 87.88 272 ASP A CA 1
ATOM 2169 C C . ASP A 1 272 ? 11.849 -29.229 -15.088 1.00 87.88 272 ASP A C 1
ATOM 2171 O O . ASP A 1 272 ? 11.964 -28.103 -15.555 1.00 87.88 272 ASP A O 1
ATOM 2175 N N . HIS A 1 273 ? 11.648 -29.428 -13.780 1.00 92.19 273 HIS A N 1
ATOM 2176 C CA . HIS A 1 273 ? 11.539 -28.345 -12.796 1.00 92.19 273 HIS A CA 1
ATOM 2177 C C . HIS A 1 273 ? 11.826 -28.813 -11.357 1.00 92.19 273 HIS A C 1
ATOM 2179 O O . HIS A 1 273 ? 11.970 -30.005 -11.081 1.00 92.19 273 HIS A O 1
ATOM 2185 N N . VAL A 1 274 ? 11.908 -27.869 -10.420 1.00 94.06 274 VAL A N 1
ATOM 2186 C CA . VAL A 1 274 ? 12.007 -28.123 -8.976 1.00 94.06 274 VAL A CA 1
ATOM 2187 C C . VAL A 1 274 ? 10.905 -27.354 -8.260 1.00 94.06 274 VAL A C 1
ATOM 2189 O O . VAL A 1 274 ? 10.864 -26.136 -8.354 1.00 94.06 274 VAL A O 1
ATOM 2192 N N . GLU A 1 275 ? 10.040 -28.025 -7.510 1.00 94.69 275 GLU A N 1
ATOM 2193 C CA . GLU A 1 275 ? 9.066 -27.374 -6.630 1.00 94.69 275 GLU A CA 1
ATOM 2194 C C . GLU A 1 275 ? 9.656 -27.163 -5.231 1.00 94.69 275 GLU A C 1
ATOM 2196 O O . GLU A 1 275 ? 10.235 -28.081 -4.644 1.00 94.69 275 GLU A O 1
ATOM 2201 N N . VAL A 1 276 ? 9.483 -25.967 -4.669 1.00 95.62 276 VAL A N 1
ATOM 2202 C CA . VAL A 1 276 ? 9.926 -25.610 -3.319 1.00 95.62 276 VAL A CA 1
ATOM 2203 C C . VAL A 1 276 ? 8.786 -25.000 -2.521 1.00 95.62 276 VAL A C 1
ATOM 2205 O O . VAL A 1 276 ? 8.108 -24.089 -2.973 1.00 95.62 276 VAL A O 1
ATOM 2208 N N . GLY A 1 277 ? 8.585 -25.485 -1.304 1.00 95.38 277 GLY A N 1
ATOM 2209 C CA . GLY A 1 277 ? 7.585 -24.984 -0.376 1.00 95.38 277 GLY A CA 1
ATOM 2210 C C . GLY A 1 277 ? 8.231 -24.456 0.895 1.00 95.38 277 GLY A C 1
ATOM 2211 O O . GLY A 1 277 ? 8.918 -25.199 1.601 1.00 95.38 277 GLY A O 1
ATOM 2212 N N . ALA A 1 278 ? 8.012 -23.181 1.213 1.00 96.25 278 ALA A N 1
ATOM 2213 C CA . ALA A 1 278 ? 8.484 -22.595 2.461 1.00 96.25 278 ALA A CA 1
ATOM 2214 C C . ALA A 1 278 ? 7.495 -22.908 3.591 1.00 96.25 278 ALA A C 1
ATOM 2216 O O . ALA A 1 278 ? 6.442 -22.287 3.703 1.00 96.25 278 ALA A O 1
ATOM 2217 N N . VAL A 1 279 ? 7.823 -23.879 4.446 1.00 95.94 279 VAL A N 1
ATOM 2218 C CA . VAL A 1 279 ? 6.973 -24.233 5.587 1.00 95.94 279 VAL A CA 1
ATOM 2219 C C . VAL A 1 279 ? 7.313 -23.339 6.763 1.00 95.94 279 VAL A C 1
ATOM 2221 O O . VAL A 1 279 ? 8.433 -23.350 7.287 1.00 95.94 279 VAL A O 1
ATOM 2224 N N . GLU A 1 280 ? 6.311 -22.619 7.239 1.00 95.19 280 GLU A N 1
ATOM 2225 C CA . GLU A 1 280 ? 6.419 -21.771 8.412 1.00 95.19 280 GLU A CA 1
ATOM 2226 C C . GLU A 1 280 ? 5.340 -22.084 9.438 1.00 95.19 280 GLU A C 1
ATOM 2228 O O . GLU A 1 280 ? 4.285 -22.648 9.147 1.00 95.19 280 GLU A O 1
ATOM 2233 N N . ARG A 1 281 ? 5.626 -21.708 10.679 1.00 93.62 281 ARG A N 1
ATOM 2234 C CA . ARG A 1 281 ? 4.666 -21.748 11.766 1.00 93.62 281 ARG A CA 1
ATOM 2235 C C . ARG A 1 281 ? 4.080 -20.359 11.950 1.00 93.62 281 ARG A C 1
ATOM 2237 O O . ARG A 1 281 ? 4.784 -19.454 12.400 1.00 93.62 281 ARG A O 1
ATOM 2244 N N . ILE A 1 282 ? 2.796 -20.230 11.646 1.00 89.62 282 ILE A N 1
ATOM 2245 C CA . ILE A 1 282 ? 2.023 -18.990 11.734 1.00 89.62 282 ILE A CA 1
ATOM 2246 C C . ILE A 1 282 ? 1.135 -18.987 12.970 1.00 89.62 282 ILE A C 1
ATOM 2248 O O . ILE A 1 282 ? 0.713 -20.036 13.453 1.00 89.62 282 ILE A O 1
ATOM 2252 N N . TYR A 1 283 ? 0.847 -17.796 13.479 1.00 85.06 283 TYR A N 1
ATOM 2253 C CA . TYR A 1 283 ? -0.110 -17.590 14.559 1.00 85.06 283 TYR A CA 1
ATOM 2254 C C . TYR A 1 283 ? -1.549 -17.576 14.016 1.00 85.06 283 TYR A C 1
ATOM 2256 O O . TYR A 1 283 ? -1.823 -16.911 13.015 1.00 85.06 283 TYR A O 1
ATOM 2264 N N . ASN A 1 284 ? -2.473 -18.284 14.672 1.00 81.38 284 ASN A N 1
ATOM 2265 C CA . ASN A 1 284 ? -3.869 -18.452 14.233 1.00 81.38 284 ASN A CA 1
ATOM 2266 C C . ASN A 1 284 ? -4.817 -17.337 14.727 1.00 81.38 284 ASN A C 1
ATOM 2268 O O . ASN A 1 284 ? -5.961 -17.599 15.089 1.00 81.38 284 ASN A O 1
ATOM 2272 N N . GLY A 1 285 ? -4.358 -16.087 14.742 1.00 74.00 285 GLY A N 1
ATOM 2273 C CA . GLY A 1 285 ? -5.157 -14.914 15.111 1.00 74.00 285 GLY A CA 1
ATOM 2274 C C . GLY A 1 285 ? -4.789 -13.690 14.266 1.00 74.00 285 GLY A C 1
ATOM 2275 O O . GLY A 1 285 ? -4.046 -13.840 13.293 1.00 74.00 285 GLY A O 1
ATOM 2276 N N . PRO A 1 286 ? -5.296 -12.491 14.618 1.00 71.56 286 PRO A N 1
ATOM 2277 C CA . PRO A 1 286 ? -4.871 -11.234 14.018 1.00 71.56 286 PRO A CA 1
ATOM 2278 C C . PRO A 1 286 ? -3.350 -11.168 13.864 1.00 71.56 286 PRO A C 1
ATOM 2280 O O . PRO A 1 286 ? -2.610 -11.443 14.812 1.00 71.56 286 PRO A O 1
ATOM 2283 N N . ARG A 1 287 ? -2.900 -10.841 12.654 1.00 69.69 287 ARG A N 1
ATOM 2284 C CA . ARG A 1 287 ? -1.487 -10.642 12.338 1.00 69.69 287 ARG A CA 1
ATOM 2285 C C . ARG A 1 287 ? -1.203 -9.151 12.363 1.00 69.69 287 ARG A C 1
ATOM 2287 O O . ARG A 1 287 ? -2.039 -8.361 11.938 1.00 69.69 287 ARG A O 1
ATOM 2294 N N . ASN A 1 288 ? -0.037 -8.794 12.874 1.00 64.50 288 ASN A N 1
ATOM 2295 C CA . ASN A 1 288 ? 0.474 -7.447 12.703 1.00 64.50 288 ASN A CA 1
ATOM 2296 C C . ASN A 1 288 ? 0.985 -7.309 11.258 1.00 64.50 288 ASN A C 1
ATOM 2298 O O . ASN A 1 288 ? 1.469 -8.282 10.673 1.00 64.50 288 ASN A O 1
ATOM 2302 N N . ASP A 1 289 ? 0.892 -6.105 10.697 1.00 61.72 289 ASP A N 1
ATOM 2303 C CA . ASP A 1 289 ? 1.369 -5.791 9.341 1.00 61.72 289 ASP A CA 1
ATOM 2304 C C . ASP A 1 289 ? 2.908 -5.658 9.259 1.00 61.72 289 ASP A C 1
ATOM 2306 O O . ASP A 1 289 ? 3.451 -5.103 8.304 1.00 61.72 289 ASP A O 1
ATOM 2310 N N . ASP A 1 290 ? 3.649 -6.150 10.256 1.00 75.38 290 ASP A N 1
ATOM 2311 C CA . ASP A 1 290 ? 5.111 -6.178 10.264 1.00 75.38 290 ASP A CA 1
ATOM 2312 C C . ASP A 1 290 ? 5.626 -7.316 9.375 1.00 75.38 290 ASP A C 1
ATOM 2314 O O . ASP A 1 290 ? 6.040 -8.384 9.828 1.00 75.38 290 ASP A O 1
ATOM 2318 N N . ALA A 1 291 ? 5.598 -7.074 8.065 1.00 79.50 291 ALA A N 1
ATOM 2319 C CA . ALA A 1 291 ? 6.204 -7.966 7.092 1.00 79.50 291 ALA A CA 1
ATOM 2320 C C . ALA A 1 291 ? 7.710 -8.115 7.378 1.00 79.50 291 ALA A C 1
ATOM 2322 O O . ALA A 1 291 ? 8.465 -7.142 7.382 1.00 79.50 291 ALA A O 1
ATOM 2323 N N . THR A 1 292 ? 8.159 -9.350 7.588 1.00 87.81 292 THR A N 1
ATOM 2324 C CA . THR A 1 292 ? 9.574 -9.704 7.716 1.00 87.81 292 THR A CA 1
ATOM 2325 C C . THR A 1 292 ? 9.998 -10.578 6.545 1.00 87.81 292 THR A C 1
ATOM 2327 O O . THR A 1 292 ? 9.248 -11.447 6.095 1.00 87.81 292 THR A O 1
ATOM 2330 N N . ILE A 1 293 ? 11.213 -10.341 6.043 1.00 90.38 293 ILE A N 1
ATOM 2331 C CA . ILE A 1 293 ? 11.827 -11.197 5.027 1.00 90.38 293 ILE A CA 1
ATOM 2332 C C . ILE A 1 293 ? 12.472 -12.376 5.751 1.00 90.38 293 ILE A C 1
ATOM 2334 O O . ILE A 1 293 ? 13.442 -12.203 6.491 1.00 90.38 293 ILE A O 1
ATOM 2338 N N . LEU A 1 294 ? 11.944 -13.571 5.516 1.00 94.62 294 LEU A N 1
ATOM 2339 C CA . LEU A 1 294 ? 12.496 -14.824 6.011 1.00 94.62 294 LEU A CA 1
ATOM 2340 C C . LEU A 1 294 ? 13.283 -15.521 4.901 1.00 94.62 294 LEU A C 1
ATOM 2342 O O . LEU A 1 294 ? 13.018 -15.336 3.709 1.00 94.62 294 LEU A O 1
ATOM 2346 N N . SER A 1 295 ? 14.266 -16.327 5.296 1.00 96.00 295 SER A N 1
ATOM 2347 C CA . SER A 1 295 ? 14.983 -17.199 4.375 1.00 96.00 295 SER A CA 1
ATOM 2348 C C . SER A 1 295 ? 15.416 -18.498 5.038 1.00 96.00 295 SER A C 1
ATOM 2350 O O . SER A 1 295 ? 15.706 -18.535 6.236 1.00 96.00 295 SER A O 1
ATOM 2352 N N . LEU A 1 296 ? 15.453 -19.576 4.256 1.00 97.31 296 LEU A N 1
ATOM 2353 C CA . LEU A 1 296 ? 15.909 -20.884 4.716 1.00 97.31 296 LEU A CA 1
ATOM 2354 C C . LEU A 1 296 ? 16.460 -21.706 3.547 1.00 97.31 296 LEU A C 1
ATOM 2356 O O . LEU A 1 296 ? 15.984 -21.585 2.418 1.00 97.31 296 LEU A O 1
ATOM 2360 N N . ALA A 1 297 ? 17.471 -22.529 3.823 1.00 97.00 297 ALA A N 1
ATOM 2361 C CA . ALA A 1 297 ? 18.082 -23.400 2.829 1.00 97.00 297 ALA A CA 1
ATOM 2362 C C . ALA A 1 297 ? 17.312 -24.724 2.673 1.00 97.00 297 ALA A C 1
ATOM 2364 O O . ALA A 1 297 ? 16.848 -25.303 3.657 1.00 97.00 297 ALA A O 1
ATOM 2365 N N . GLY A 1 298 ? 17.217 -25.207 1.436 1.00 95.88 298 GLY A N 1
ATOM 2366 C CA . GLY A 1 298 ? 16.752 -26.535 1.050 1.00 95.88 298 GLY A CA 1
ATOM 2367 C C . GLY A 1 298 ? 17.816 -27.236 0.204 1.00 95.88 298 GLY A C 1
ATOM 2368 O O . GLY A 1 298 ? 18.492 -26.597 -0.602 1.00 95.88 298 GLY A O 1
ATOM 2369 N N . ALA A 1 299 ? 17.988 -28.540 0.412 1.00 97.00 299 ALA A N 1
ATOM 2370 C CA . ALA A 1 299 ? 18.939 -29.351 -0.343 1.00 97.00 299 ALA A CA 1
ATOM 2371 C C . ALA A 1 299 ? 18.288 -29.932 -1.605 1.00 97.00 299 ALA A C 1
ATOM 2373 O O . ALA A 1 299 ? 17.117 -30.313 -1.580 1.00 97.00 299 ALA A O 1
ATOM 2374 N N . LEU A 1 300 ? 19.078 -30.029 -2.672 1.00 95.94 300 LEU A N 1
ATOM 2375 C CA . LEU A 1 300 ? 18.758 -30.729 -3.909 1.00 95.94 300 LEU A CA 1
ATOM 2376 C C . LEU A 1 300 ? 19.536 -32.047 -3.964 1.00 95.94 300 LEU A C 1
ATOM 2378 O O . LEU A 1 300 ? 20.663 -32.162 -3.483 1.00 95.94 300 LEU A O 1
ATOM 2382 N N . THR A 1 301 ? 18.922 -33.054 -4.562 1.00 95.88 301 THR A N 1
ATOM 2383 C CA . THR A 1 301 ? 19.502 -34.372 -4.830 1.00 95.88 301 THR A CA 1
ATOM 2384 C C . THR A 1 301 ? 20.320 -34.390 -6.120 1.00 95.88 301 THR A C 1
ATOM 2386 O O . THR A 1 301 ? 21.233 -35.206 -6.244 1.00 95.88 301 THR A O 1
ATOM 2389 N N . ALA A 1 302 ? 20.043 -33.471 -7.050 1.00 93.81 302 ALA A N 1
ATOM 2390 C CA . ALA A 1 302 ? 20.818 -33.240 -8.263 1.00 93.81 302 ALA A CA 1
ATOM 2391 C C . ALA A 1 302 ? 21.051 -31.735 -8.489 1.00 93.81 302 ALA A C 1
ATOM 2393 O O . ALA A 1 302 ? 20.222 -30.928 -8.060 1.00 93.81 302 ALA A O 1
ATOM 2394 N N . PRO A 1 303 ? 22.138 -31.333 -9.181 1.00 95.00 303 PRO A N 1
ATOM 2395 C CA . PRO A 1 303 ? 22.383 -29.929 -9.495 1.00 95.00 303 PRO A CA 1
ATOM 2396 C C . PRO A 1 303 ? 21.184 -29.289 -10.204 1.00 95.00 303 PRO A C 1
ATOM 2398 O O . PRO A 1 303 ? 20.597 -29.915 -11.088 1.00 95.00 303 PRO A O 1
ATOM 2401 N N . LEU A 1 304 ? 20.802 -28.062 -9.830 1.00 93.06 304 LEU A N 1
ATOM 2402 C CA . LEU A 1 304 ? 19.624 -27.382 -10.388 1.00 93.06 304 LEU A CA 1
ATOM 2403 C C . LEU A 1 304 ? 19.657 -27.328 -11.927 1.00 93.06 304 LEU A C 1
ATOM 2405 O O . LEU A 1 304 ? 18.675 -27.707 -12.565 1.00 93.06 304 LEU A O 1
ATOM 2409 N N . GLY A 1 305 ? 20.801 -26.947 -12.508 1.00 89.00 305 GLY A N 1
ATOM 2410 C CA . GLY A 1 305 ? 20.939 -26.731 -13.952 1.00 89.00 305 GLY A CA 1
ATOM 2411 C C . GLY A 1 305 ? 19.972 -25.651 -14.443 1.00 89.00 305 GLY A C 1
ATOM 2412 O O . GLY A 1 305 ? 19.715 -24.688 -13.724 1.00 89.00 305 GLY A O 1
ATOM 2413 N N . ASP A 1 306 ? 19.379 -25.863 -15.619 1.00 84.62 306 ASP A N 1
ATOM 2414 C CA . ASP A 1 306 ? 18.412 -24.934 -16.228 1.00 84.62 306 ASP A CA 1
ATOM 2415 C C . ASP A 1 306 ? 16.972 -25.128 -15.715 1.00 84.62 306 ASP A C 1
ATOM 2417 O O . ASP A 1 306 ? 16.033 -24.487 -16.198 1.00 84.62 306 ASP A O 1
ATOM 2421 N N . ARG A 1 307 ? 16.767 -26.042 -14.752 1.00 89.31 307 ARG A N 1
ATOM 2422 C CA . ARG A 1 307 ? 15.431 -26.372 -14.246 1.00 89.31 307 ARG A CA 1
ATOM 2423 C C . ARG A 1 307 ? 14.830 -25.150 -13.535 1.00 89.31 307 ARG A C 1
ATOM 2425 O O . ARG A 1 307 ? 15.419 -24.666 -12.567 1.00 89.31 307 ARG A O 1
ATOM 2432 N N . PRO A 1 308 ? 13.648 -24.656 -13.944 1.00 88.06 308 PRO A N 1
ATOM 2433 C CA . PRO A 1 308 ? 12.923 -23.646 -13.187 1.00 88.06 308 PRO A CA 1
ATOM 2434 C C . PRO A 1 308 ? 12.627 -24.107 -11.761 1.00 88.06 308 PRO A C 1
ATOM 2436 O O . PRO A 1 308 ? 12.248 -25.256 -11.534 1.00 88.06 308 PRO A O 1
ATOM 2439 N N . VAL A 1 309 ? 12.714 -23.173 -10.815 1.00 92.00 309 VAL A N 1
ATOM 2440 C CA . VAL A 1 309 ? 12.211 -23.368 -9.453 1.00 92.00 309 VAL A CA 1
ATOM 2441 C C . VAL A 1 309 ? 10.784 -22.838 -9.375 1.00 92.00 309 VAL A C 1
ATOM 2443 O O . VAL A 1 309 ? 10.546 -21.684 -9.717 1.00 92.00 309 VAL A O 1
ATOM 2446 N N . ILE A 1 310 ? 9.845 -23.662 -8.929 1.00 90.62 310 ILE A N 1
ATOM 2447 C CA . ILE A 1 310 ? 8.419 -23.371 -8.785 1.00 90.62 310 ILE A CA 1
ATOM 2448 C C . ILE A 1 310 ? 8.075 -23.318 -7.290 1.00 90.62 310 ILE A C 1
ATOM 2450 O O . ILE A 1 310 ? 8.500 -24.171 -6.523 1.00 90.62 310 ILE A O 1
ATOM 2454 N N . ASP A 1 311 ? 7.323 -22.324 -6.849 1.00 91.81 311 ASP A N 1
ATOM 2455 C CA . ASP A 1 311 ? 6.784 -22.223 -5.500 1.00 91.81 311 ASP A CA 1
ATOM 2456 C C . ASP A 1 311 ? 5.591 -23.163 -5.343 1.00 91.81 311 ASP A C 1
ATOM 2458 O O . ASP A 1 311 ? 4.582 -23.037 -6.031 1.00 91.81 311 ASP A O 1
ATOM 2462 N N . ALA A 1 312 ? 5.687 -24.097 -4.409 1.00 92.19 312 ALA A N 1
ATOM 2463 C CA . ALA A 1 312 ? 4.652 -25.082 -4.146 1.00 92.19 312 ALA A CA 1
ATOM 2464 C C . ALA A 1 312 ? 3.381 -24.468 -3.522 1.00 92.19 312 ALA A C 1
ATOM 2466 O O . ALA A 1 312 ? 2.314 -25.073 -3.596 1.00 92.19 312 ALA A O 1
ATOM 2467 N N . ALA A 1 313 ? 3.457 -23.271 -2.921 1.00 90.00 313 ALA A N 1
ATOM 2468 C CA . ALA A 1 313 ? 2.296 -22.617 -2.306 1.00 90.00 313 ALA A CA 1
ATOM 2469 C C . ALA A 1 313 ? 1.279 -22.092 -3.335 1.00 90.00 313 ALA A C 1
ATOM 2471 O O . ALA A 1 313 ? 0.099 -21.923 -3.032 1.00 90.00 313 ALA A O 1
ATOM 2472 N N . ASN A 1 314 ? 1.744 -21.766 -4.537 1.00 85.00 314 ASN A N 1
ATOM 2473 C CA . ASN A 1 314 ? 0.961 -21.076 -5.561 1.00 85.00 314 ASN A CA 1
ATOM 2474 C C . ASN A 1 314 ? 1.370 -21.491 -6.988 1.00 85.00 314 ASN A C 1
ATOM 2476 O O . ASN A 1 314 ? 1.001 -20.822 -7.941 1.00 85.00 314 ASN A O 1
ATOM 2480 N N . GLY A 1 315 ? 2.152 -22.552 -7.171 1.00 84.19 315 GLY A N 1
ATOM 2481 C CA . GLY A 1 315 ? 2.539 -23.083 -8.482 1.00 84.19 315 GLY A CA 1
ATOM 2482 C C . GLY A 1 315 ? 3.329 -22.124 -9.380 1.00 84.19 315 GLY A C 1
ATOM 2483 O O . GLY A 1 315 ? 3.375 -22.327 -10.592 1.00 84.19 315 GLY A O 1
ATOM 2484 N N . LEU A 1 316 ? 3.919 -21.058 -8.840 1.00 81.94 316 LEU A N 1
ATOM 2485 C CA . LEU A 1 316 ? 4.560 -20.023 -9.653 1.00 81.94 316 LEU A CA 1
ATOM 2486 C C . LEU A 1 316 ? 6.053 -20.225 -9.772 1.00 81.94 316 LEU A C 1
ATOM 2488 O O . LEU A 1 316 ? 6.709 -20.572 -8.801 1.00 81.94 316 LEU A O 1
ATOM 2492 N N . ARG A 1 317 ? 6.644 -19.835 -10.896 1.00 85.31 317 ARG A N 1
ATOM 2493 C CA . ARG A 1 317 ? 8.102 -19.782 -10.994 1.00 85.31 317 ARG A CA 1
ATOM 2494 C C . ARG A 1 317 ? 8.698 -18.713 -10.068 1.00 85.31 317 ARG A C 1
ATOM 2496 O O . ARG A 1 317 ? 8.296 -17.551 -10.095 1.00 85.31 317 ARG A O 1
ATOM 2503 N N . LEU A 1 318 ? 9.684 -19.109 -9.267 1.00 88.12 318 LEU A N 1
ATOM 2504 C CA . LEU A 1 318 ? 10.455 -18.230 -8.400 1.00 88.12 318 LEU A CA 1
ATOM 2505 C C . LEU A 1 318 ? 11.549 -17.492 -9.167 1.00 88.12 318 LEU A C 1
ATOM 2507 O O . LEU A 1 318 ? 12.158 -18.009 -10.103 1.00 88.12 318 LEU A O 1
ATOM 2511 N N . ARG A 1 319 ? 11.848 -16.277 -8.704 1.00 86.50 319 ARG A N 1
ATOM 2512 C CA . ARG A 1 319 ? 12.931 -15.451 -9.241 1.00 86.50 319 ARG A CA 1
ATOM 2513 C C . ARG A 1 319 ? 14.276 -15.832 -8.622 1.00 86.50 319 ARG A C 1
ATOM 2515 O O . ARG A 1 319 ? 14.427 -15.755 -7.400 1.00 86.50 319 ARG A O 1
ATOM 2522 N N . GLN A 1 320 ? 15.260 -16.153 -9.456 1.00 89.06 320 GLN A N 1
ATOM 2523 C CA . GLN A 1 320 ? 16.641 -16.328 -9.011 1.00 89.06 320 GLN A CA 1
ATOM 2524 C C . GLN A 1 320 ? 17.261 -14.986 -8.600 1.00 89.06 320 GLN A C 1
ATOM 2526 O O . GLN A 1 320 ? 17.058 -13.959 -9.249 1.00 89.06 320 GLN A O 1
ATOM 2531 N N . ARG A 1 321 ? 18.030 -14.996 -7.516 1.00 88.50 321 ARG A N 1
ATOM 2532 C CA . ARG A 1 321 ? 18.920 -13.913 -7.100 1.00 88.50 321 ARG A CA 1
ATOM 2533 C C . ARG A 1 321 ? 20.356 -14.420 -7.164 1.00 88.50 321 ARG A C 1
ATOM 2535 O O . ARG A 1 321 ? 20.662 -15.475 -6.614 1.00 88.50 321 ARG A O 1
ATOM 2542 N N . GLY A 1 322 ? 21.231 -13.631 -7.780 1.00 85.38 322 GLY A N 1
ATOM 2543 C CA . GLY A 1 322 ? 22.631 -14.001 -7.954 1.00 85.38 322 GLY A CA 1
ATOM 2544 C C . GLY A 1 322 ? 22.860 -15.021 -9.072 1.00 85.38 322 GLY A C 1
ATOM 2545 O O . GLY A 1 322 ? 21.925 -15.618 -9.604 1.00 85.38 322 GLY A O 1
ATOM 2546 N N . ALA A 1 323 ? 24.132 -15.179 -9.431 1.00 85.50 323 ALA A N 1
ATOM 2547 C CA . ALA A 1 323 ? 24.580 -16.044 -10.517 1.00 85.50 323 ALA A CA 1
ATOM 2548 C C . ALA A 1 323 ? 24.208 -17.518 -10.277 1.00 85.50 323 ALA A C 1
ATOM 2550 O O . ALA A 1 323 ? 24.248 -17.985 -9.135 1.00 85.50 323 ALA A O 1
ATOM 2551 N N . GLY A 1 324 ? 23.855 -18.234 -11.347 1.00 83.62 324 GLY A N 1
ATOM 2552 C CA . GLY A 1 324 ? 23.645 -19.674 -11.309 1.00 83.62 324 GLY A CA 1
ATOM 2553 C C . GLY A 1 324 ? 24.959 -20.457 -11.212 1.00 83.62 324 GLY A C 1
ATOM 2554 O O . GLY A 1 324 ? 26.049 -19.884 -11.329 1.00 83.62 324 GLY A O 1
ATOM 2555 N N . PRO A 1 325 ? 24.896 -21.781 -10.992 1.00 80.81 325 PRO A N 1
ATOM 2556 C CA . PRO A 1 325 ? 26.076 -22.637 -11.017 1.00 80.81 325 PRO A CA 1
ATOM 2557 C C . PRO A 1 325 ? 26.748 -22.584 -12.395 1.00 80.81 325 PRO A C 1
ATOM 2559 O O . PRO A 1 325 ? 26.142 -22.941 -13.398 1.00 80.81 325 PRO A O 1
ATOM 2562 N N . GLY A 1 326 ? 28.012 -22.160 -12.439 1.00 81.00 326 GLY A N 1
ATOM 2563 C CA . GLY A 1 326 ? 28.779 -22.025 -13.685 1.00 81.00 326 GLY A CA 1
ATOM 2564 C C . GLY A 1 326 ? 28.665 -20.659 -14.368 1.00 81.00 326 GLY A C 1
ATOM 2565 O O . GLY A 1 326 ? 29.513 -20.342 -15.203 1.00 81.00 326 GLY A O 1
ATOM 2566 N N . ASP A 1 327 ? 27.710 -19.820 -13.965 1.00 82.81 327 ASP A N 1
ATOM 2567 C CA . ASP A 1 327 ? 27.606 -18.455 -14.470 1.00 82.81 327 ASP A CA 1
ATOM 2568 C C . ASP A 1 327 ? 28.700 -17.557 -13.880 1.00 82.81 327 ASP A C 1
ATOM 2570 O O . ASP A 1 327 ? 29.107 -17.723 -12.721 1.00 82.81 327 ASP A O 1
ATOM 2574 N N . PRO A 1 328 ? 29.155 -16.528 -14.619 1.00 84.69 328 PRO A N 1
ATOM 2575 C CA . PRO A 1 328 ? 30.019 -15.517 -14.037 1.00 84.69 328 PRO A CA 1
ATOM 2576 C C . PRO A 1 328 ? 29.300 -14.819 -12.877 1.00 84.69 328 PRO A C 1
ATOM 2578 O O . PRO A 1 328 ? 28.096 -14.551 -12.935 1.00 84.69 328 PRO A O 1
ATOM 2581 N N . ALA A 1 329 ? 30.049 -14.484 -11.825 1.00 85.19 329 ALA A N 1
ATOM 2582 C CA . ALA A 1 329 ? 29.513 -13.727 -10.701 1.00 85.19 329 ALA A CA 1
ATOM 2583 C C . ALA A 1 329 ? 28.863 -12.423 -11.187 1.00 85.19 329 ALA A C 1
ATOM 2585 O O . ALA A 1 329 ? 29.385 -11.748 -12.078 1.00 85.19 329 ALA A O 1
ATOM 2586 N N . CYS A 1 330 ? 27.732 -12.056 -10.582 1.00 83.75 330 CYS A N 1
ATOM 2587 C CA . CYS A 1 330 ? 27.114 -10.770 -10.867 1.00 83.75 330 CYS A CA 1
ATOM 2588 C C . CYS A 1 330 ? 28.094 -9.635 -10.535 1.00 83.75 330 CYS A C 1
ATOM 2590 O O . CYS A 1 330 ? 28.752 -9.690 -9.488 1.00 83.75 330 CYS A O 1
ATOM 2592 N N . PRO A 1 331 ? 28.202 -8.606 -11.393 1.00 81.62 331 PRO A N 1
ATOM 2593 C CA . PRO A 1 331 ? 29.083 -7.482 -11.126 1.00 81.62 331 PRO A CA 1
ATOM 2594 C C . PRO A 1 331 ? 28.676 -6.831 -9.804 1.00 81.62 331 PRO A C 1
ATOM 2596 O O . PRO A 1 331 ? 27.507 -6.503 -9.593 1.00 81.62 331 PRO A O 1
ATOM 2599 N N . ALA A 1 332 ? 29.640 -6.655 -8.902 1.00 78.62 332 ALA A N 1
ATOM 2600 C CA . ALA A 1 332 ? 29.391 -5.963 -7.648 1.00 78.62 332 ALA A CA 1
ATOM 2601 C C . ALA A 1 332 ? 28.980 -4.518 -7.957 1.00 78.62 332 ALA A C 1
ATOM 2603 O O . ALA A 1 332 ? 29.769 -3.752 -8.513 1.00 78.62 332 ALA A O 1
ATOM 2604 N N . LYS A 1 333 ? 27.754 -4.134 -7.591 1.00 72.50 333 LYS A N 1
ATOM 2605 C CA . LYS A 1 333 ? 27.354 -2.728 -7.595 1.00 72.50 333 LYS A CA 1
ATOM 2606 C C . LYS A 1 333 ? 27.843 -2.107 -6.288 1.00 72.50 333 LYS A C 1
ATOM 2608 O O . LYS A 1 333 ? 27.397 -2.525 -5.218 1.00 72.50 333 LYS A O 1
ATOM 2613 N N . PRO A 1 334 ? 28.792 -1.158 -6.320 1.00 79.81 334 PRO A N 1
ATOM 2614 C CA . PRO A 1 334 ? 29.171 -0.461 -5.105 1.00 79.81 334 PRO A CA 1
ATOM 2615 C C . PRO A 1 334 ? 27.939 0.264 -4.558 1.00 79.81 334 PRO A C 1
ATOM 2617 O O . PRO A 1 334 ? 27.197 0.900 -5.309 1.00 79.81 334 PRO A O 1
ATOM 2620 N N . ALA A 1 335 ? 27.714 0.163 -3.247 1.00 81.31 335 ALA A N 1
ATOM 2621 C CA . ALA A 1 335 ? 26.664 0.939 -2.607 1.00 81.31 335 ALA A CA 1
ATOM 2622 C C . ALA A 1 335 ? 26.915 2.430 -2.886 1.00 81.31 335 ALA A C 1
ATOM 2624 O O . ALA A 1 335 ? 28.056 2.880 -2.724 1.00 81.31 335 ALA A O 1
ATOM 2625 N N . PRO A 1 336 ? 25.884 3.209 -3.264 1.00 88.06 336 PRO A N 1
ATOM 2626 C CA . PRO A 1 336 ? 26.075 4.619 -3.546 1.00 88.06 336 PRO A CA 1
ATOM 2627 C C . PRO A 1 336 ? 26.602 5.310 -2.288 1.00 88.06 336 PRO A C 1
ATOM 2629 O O . PRO A 1 336 ? 26.066 5.157 -1.183 1.00 88.06 336 PRO A O 1
ATOM 2632 N N . SER A 1 337 ? 27.673 6.073 -2.452 1.00 93.38 337 SER A N 1
ATOM 2633 C CA . SER A 1 337 ? 28.249 6.917 -1.417 1.00 93.38 337 SER A CA 1
ATOM 2634 C C . SER A 1 337 ? 27.216 7.918 -0.891 1.00 93.38 337 SER A C 1
ATOM 2636 O O . SER A 1 337 ? 26.196 8.222 -1.519 1.00 93.38 337 SER A O 1
ATOM 2638 N N . ARG A 1 338 ? 27.484 8.491 0.289 1.00 94.19 338 ARG A N 1
ATOM 2639 C CA . ARG A 1 338 ? 26.643 9.564 0.846 1.00 94.19 338 ARG A CA 1
ATOM 2640 C C . ARG A 1 338 ? 26.494 10.736 -0.134 1.00 94.19 338 ARG A C 1
ATOM 2642 O O . ARG A 1 338 ? 25.419 11.326 -0.192 1.00 94.19 338 ARG A O 1
ATOM 2649 N N . LEU A 1 339 ? 27.553 11.048 -0.882 1.00 95.81 339 LEU A N 1
ATOM 2650 C CA . LEU A 1 339 ? 27.556 12.101 -1.891 1.00 95.81 339 LEU A CA 1
ATOM 2651 C C . LEU A 1 339 ? 26.666 11.738 -3.084 1.00 95.81 339 LEU A C 1
ATOM 2653 O O . LEU A 1 339 ? 25.816 12.540 -3.451 1.00 95.81 339 LEU A O 1
ATOM 2657 N N . GLU A 1 340 ? 26.788 10.530 -3.634 1.00 94.75 340 GLU A N 1
ATOM 2658 C CA . GLU A 1 340 ? 25.953 10.075 -4.758 1.00 94.75 340 GLU A CA 1
ATOM 2659 C C . GLU A 1 340 ? 24.468 10.055 -4.395 1.00 94.75 340 GLU A C 1
ATOM 2661 O O . GLU A 1 340 ? 23.649 10.585 -5.143 1.00 94.75 340 GLU A O 1
ATOM 2666 N N . ARG A 1 341 ? 24.116 9.557 -3.201 1.00 93.38 341 ARG A N 1
ATOM 2667 C CA . ARG A 1 341 ? 22.730 9.625 -2.705 1.00 93.38 341 ARG A CA 1
ATOM 2668 C C . ARG A 1 341 ? 22.225 11.063 -2.587 1.00 93.38 341 ARG A C 1
ATOM 2670 O O . ARG A 1 341 ? 21.068 11.332 -2.893 1.00 93.38 341 ARG A O 1
ATOM 2677 N N . ALA A 1 342 ? 23.072 11.993 -2.144 1.00 94.50 342 ALA A N 1
ATOM 2678 C CA . ALA A 1 342 ? 22.706 13.402 -2.035 1.00 94.50 342 ALA A CA 1
ATOM 2679 C C . ALA A 1 342 ? 22.573 14.081 -3.406 1.00 94.50 342 ALA A C 1
ATOM 2681 O O . ALA A 1 342 ? 21.676 14.903 -3.585 1.00 94.50 342 ALA A O 1
ATOM 2682 N N . ILE A 1 343 ? 23.429 13.733 -4.370 1.00 95.31 343 ILE A N 1
ATOM 2683 C CA . ILE A 1 343 ? 23.333 14.192 -5.759 1.00 95.31 343 ILE A CA 1
ATOM 2684 C C . ILE A 1 343 ? 22.014 13.713 -6.368 1.00 95.31 343 ILE A C 1
ATOM 2686 O O . ILE A 1 343 ? 21.280 14.530 -6.918 1.00 95.31 343 ILE A O 1
ATOM 2690 N N . GLU A 1 344 ? 21.675 12.434 -6.209 1.00 91.62 344 GLU A N 1
ATOM 2691 C CA . GLU A 1 344 ? 20.432 11.868 -6.736 1.00 91.62 344 GLU A CA 1
ATOM 2692 C C . GLU A 1 344 ? 19.195 12.494 -6.081 1.00 91.62 344 GLU A C 1
ATOM 2694 O O . GLU A 1 344 ? 18.299 12.982 -6.766 1.00 91.62 344 GLU A O 1
ATOM 2699 N N . ALA A 1 345 ? 19.182 12.612 -4.749 1.00 90.06 345 ALA A N 1
ATOM 2700 C CA . ALA A 1 345 ? 18.093 13.274 -4.032 1.00 90.06 345 ALA A CA 1
ATOM 2701 C C . ALA A 1 345 ? 17.897 14.739 -4.464 1.00 90.06 345 ALA A C 1
ATOM 2703 O O . ALA A 1 345 ? 16.779 15.254 -4.434 1.00 90.06 345 ALA A O 1
ATOM 2704 N N . ARG A 1 346 ? 18.977 15.428 -4.855 1.00 93.69 346 ARG A N 1
ATOM 2705 C CA . ARG A 1 346 ? 18.923 16.801 -5.373 1.00 93.69 346 ARG A CA 1
ATOM 2706 C C . ARG A 1 346 ? 18.469 16.852 -6.830 1.00 93.69 346 ARG A C 1
ATOM 2708 O O . ARG A 1 346 ? 17.653 17.715 -7.147 1.00 93.69 346 ARG A O 1
ATOM 2715 N N . ARG A 1 347 ? 18.906 15.911 -7.673 1.00 92.19 347 ARG A N 1
ATOM 2716 C CA . ARG A 1 347 ? 18.441 15.741 -9.060 1.00 92.19 347 ARG A CA 1
ATOM 2717 C C . ARG A 1 347 ? 16.925 15.584 -9.116 1.00 92.19 347 ARG A C 1
ATOM 2719 O O . ARG A 1 347 ? 16.267 16.345 -9.814 1.00 92.19 347 ARG A O 1
ATOM 2726 N N . MET A 1 348 ? 16.381 14.688 -8.292 1.00 85.81 348 MET A N 1
ATOM 2727 C CA . MET A 1 348 ? 14.938 14.433 -8.184 1.00 85.81 348 MET A CA 1
ATOM 2728 C C . MET A 1 348 ? 14.125 15.655 -7.725 1.00 85.81 348 MET A C 1
ATOM 2730 O O . MET A 1 348 ? 12.909 15.677 -7.869 1.00 85.81 348 MET A O 1
ATOM 2734 N N . ARG A 1 349 ? 14.780 16.682 -7.167 1.00 86.88 349 ARG A N 1
ATOM 2735 C CA . ARG A 1 349 ? 14.161 17.944 -6.733 1.00 86.88 349 ARG A CA 1
ATOM 2736 C C . ARG A 1 349 ? 14.449 19.116 -7.676 1.00 86.88 349 ARG A C 1
ATOM 2738 O O . ARG A 1 349 ? 14.121 20.244 -7.322 1.00 86.88 349 ARG A O 1
ATOM 2745 N N . GLY A 1 350 ? 15.116 18.893 -8.812 1.00 89.00 350 GLY A N 1
ATOM 2746 C CA . GLY A 1 350 ? 15.509 19.974 -9.722 1.00 89.00 350 GLY A CA 1
ATOM 2747 C C . GLY A 1 350 ? 16.568 20.922 -9.143 1.00 89.00 350 GLY A C 1
ATOM 2748 O O . GLY A 1 350 ? 16.636 22.098 -9.502 1.00 89.00 350 GLY A O 1
ATOM 2749 N N . LEU A 1 351 ? 17.382 20.445 -8.197 1.00 93.06 351 LEU A N 1
ATOM 2750 C CA . LEU A 1 351 ? 18.414 21.236 -7.527 1.00 93.06 351 LEU A CA 1
ATOM 2751 C C . LEU A 1 351 ? 19.808 20.969 -8.124 1.00 93.06 351 LEU A C 1
ATOM 2753 O O . LEU A 1 351 ? 20.041 19.883 -8.652 1.00 93.06 351 LEU A O 1
ATOM 2757 N N . PRO A 1 352 ? 20.780 21.895 -7.972 1.00 93.44 352 PRO A N 1
ATOM 2758 C CA . PRO A 1 352 ? 22.144 21.704 -8.460 1.00 93.44 352 PRO A CA 1
ATOM 2759 C C . PRO A 1 352 ? 22.767 20.382 -8.000 1.00 93.44 352 PRO A C 1
ATOM 2761 O O . PRO A 1 352 ? 22.821 20.113 -6.794 1.00 93.44 352 PRO A O 1
ATOM 2764 N N . THR A 1 353 ? 23.263 19.601 -8.959 1.00 96.12 353 THR A N 1
ATOM 2765 C CA . THR A 1 353 ? 23.864 18.269 -8.769 1.00 96.12 353 THR A CA 1
ATOM 2766 C C . THR A 1 353 ? 25.392 18.269 -8.844 1.00 96.12 353 THR A C 1
ATOM 2768 O O . THR A 1 353 ? 25.994 17.200 -8.828 1.00 96.12 353 THR A O 1
ATOM 2771 N N . ASP A 1 354 ? 26.026 19.444 -8.944 1.00 95.75 354 ASP A N 1
ATOM 2772 C CA . ASP A 1 354 ? 27.488 19.574 -8.971 1.00 95.75 354 ASP A CA 1
ATOM 2773 C C . ASP A 1 354 ? 28.117 18.912 -7.726 1.00 95.75 354 ASP A C 1
ATOM 2775 O O . ASP A 1 354 ? 27.821 19.344 -6.604 1.00 95.75 354 ASP A O 1
ATOM 2779 N N . PRO A 1 355 ? 28.984 17.890 -7.877 1.00 97.12 355 PRO A N 1
ATOM 2780 C CA . PRO A 1 355 ? 29.519 17.142 -6.742 1.00 97.12 355 PRO A CA 1
ATOM 2781 C C . PRO A 1 355 ? 30.221 18.022 -5.703 1.00 97.12 355 PRO A C 1
ATOM 2783 O O . PRO A 1 355 ? 30.037 17.818 -4.503 1.00 97.12 355 PRO A O 1
ATOM 2786 N N . ALA A 1 356 ? 30.970 19.042 -6.137 1.00 97.06 356 ALA A N 1
ATOM 2787 C CA . ALA A 1 356 ? 31.674 19.938 -5.223 1.00 97.06 356 ALA A CA 1
ATOM 2788 C C . ALA A 1 356 ? 30.697 20.799 -4.406 1.00 97.06 356 ALA A C 1
ATOM 2790 O O . ALA A 1 356 ? 30.896 21.008 -3.207 1.00 97.06 356 ALA A O 1
ATOM 2791 N N . TYR A 1 357 ? 29.625 21.292 -5.024 1.00 95.19 357 TYR A N 1
ATOM 2792 C CA . TYR A 1 357 ? 28.551 21.994 -4.331 1.00 95.19 357 TYR A CA 1
ATOM 2793 C C . TYR A 1 357 ? 27.810 21.090 -3.341 1.00 95.19 357 TYR A C 1
ATOM 2795 O O . TYR A 1 357 ? 27.618 21.487 -2.189 1.00 95.19 357 TYR A O 1
ATOM 2803 N N . VAL A 1 358 ? 27.421 19.881 -3.758 1.00 96.25 358 VAL A N 1
ATOM 2804 C CA . VAL A 1 358 ? 26.686 18.943 -2.896 1.00 96.25 358 VAL A CA 1
ATOM 2805 C C . VAL A 1 358 ? 27.538 18.520 -1.701 1.00 96.25 358 VAL A C 1
ATOM 2807 O O . VAL A 1 358 ? 27.040 18.522 -0.574 1.00 96.25 358 VAL A O 1
ATOM 2810 N N . GLN A 1 359 ? 28.833 18.262 -1.908 1.00 97.25 359 GLN A N 1
ATOM 2811 C CA . GLN A 1 359 ? 29.763 17.962 -0.821 1.00 97.25 359 GLN A CA 1
ATOM 2812 C C . GLN A 1 359 ? 29.825 19.110 0.198 1.00 97.25 359 GLN A C 1
ATOM 2814 O O . GLN A 1 359 ? 29.644 18.874 1.390 1.00 97.25 359 GLN A O 1
ATOM 2819 N N . ARG A 1 360 ? 29.943 20.370 -0.254 1.00 96.12 360 ARG A N 1
ATOM 2820 C CA . ARG A 1 360 ? 29.932 21.539 0.649 1.00 96.12 360 ARG A CA 1
ATOM 2821 C C . ARG A 1 360 ? 28.650 21.656 1.477 1.00 96.12 360 ARG A C 1
ATOM 2823 O O . ARG A 1 360 ? 28.701 22.156 2.600 1.00 96.12 360 ARG A O 1
ATOM 2830 N N . GLN A 1 361 ? 27.498 21.259 0.936 1.00 94.38 361 GLN A N 1
ATOM 2831 C CA . GLN A 1 361 ? 26.242 21.249 1.694 1.00 94.38 361 GLN A CA 1
ATOM 2832 C C . GLN A 1 361 ? 26.242 20.126 2.740 1.00 94.38 361 GLN A C 1
ATOM 2834 O O . GLN A 1 361 ? 25.945 20.375 3.913 1.00 94.38 361 GLN A O 1
ATOM 2839 N N . LEU A 1 362 ? 26.672 18.921 2.352 1.00 94.62 362 LEU A N 1
ATOM 2840 C CA . LEU A 1 362 ? 26.802 17.781 3.261 1.00 94.62 362 LEU A CA 1
ATOM 2841 C C . LEU A 1 362 ? 27.737 18.071 4.440 1.00 94.62 362 LEU A C 1
ATOM 2843 O O . LEU A 1 362 ? 27.394 17.722 5.572 1.00 94.62 362 LEU A O 1
ATOM 2847 N N . ASP A 1 363 ? 28.858 18.751 4.195 1.00 95.94 363 ASP A N 1
ATOM 2848 C CA . ASP A 1 363 ? 29.822 19.159 5.227 1.00 95.94 363 ASP A CA 1
ATOM 2849 C C . ASP A 1 363 ? 29.213 20.159 6.224 1.00 95.94 363 ASP A C 1
ATOM 2851 O O . ASP A 1 363 ? 29.566 20.180 7.400 1.00 95.94 363 ASP A O 1
ATOM 2855 N N . ARG A 1 364 ? 28.232 20.957 5.781 1.00 95.31 364 ARG A N 1
ATOM 2856 C CA . ARG A 1 364 ? 27.445 21.872 6.629 1.00 95.31 364 ARG A CA 1
ATOM 2857 C C . ARG A 1 364 ? 26.272 21.185 7.334 1.00 95.31 364 ARG A C 1
ATOM 2859 O O . ARG A 1 364 ? 25.491 21.857 8.007 1.00 95.31 364 ARG A O 1
ATOM 2866 N N . GLY A 1 365 ? 26.111 19.872 7.159 1.00 95.38 365 GLY A N 1
ATOM 2867 C CA . GLY A 1 365 ? 25.018 19.097 7.742 1.00 95.38 365 GLY A CA 1
ATOM 2868 C C . GLY A 1 365 ? 23.644 19.402 7.139 1.00 95.38 365 GLY A C 1
ATOM 2869 O O . GLY A 1 365 ? 22.635 19.191 7.808 1.00 95.38 365 GLY A O 1
ATOM 2870 N N . ARG A 1 366 ? 23.575 19.921 5.905 1.00 92.75 366 ARG A N 1
ATOM 2871 C CA . ARG A 1 366 ? 22.312 20.266 5.228 1.00 92.75 366 ARG A CA 1
ATOM 2872 C C . ARG A 1 366 ? 22.297 19.708 3.807 1.00 92.75 366 ARG A C 1
ATOM 2874 O O . ARG A 1 366 ? 23.333 19.615 3.167 1.00 92.75 366 ARG A O 1
ATOM 2881 N N . LEU A 1 367 ? 21.123 19.335 3.298 1.00 90.06 367 LEU A N 1
ATOM 2882 C CA . LEU A 1 367 ? 20.963 18.941 1.888 1.00 90.06 367 LEU A CA 1
ATOM 2883 C C . LEU A 1 367 ? 20.518 20.103 1.003 1.00 90.06 367 LEU A C 1
ATOM 2885 O O . LEU A 1 367 ? 20.683 20.025 -0.212 1.00 90.06 367 LEU A O 1
ATOM 2889 N N . THR A 1 368 ? 19.970 21.159 1.603 1.00 93.12 368 THR A N 1
ATOM 2890 C CA . THR A 1 368 ? 19.397 22.318 0.921 1.00 93.12 368 THR A CA 1
ATOM 2891 C C . THR A 1 368 ? 19.801 23.627 1.593 1.00 93.12 368 THR A C 1
ATOM 2893 O O . THR A 1 368 ? 20.040 23.685 2.802 1.00 93.12 368 THR A O 1
ATOM 2896 N N . SER A 1 369 ? 19.877 24.699 0.807 1.00 92.75 369 SER A N 1
ATOM 2897 C CA . SER A 1 369 ? 19.960 26.072 1.313 1.00 92.75 369 SER A CA 1
ATOM 2898 C C . SER A 1 369 ? 18.563 26.671 1.531 1.00 92.75 369 SER A C 1
ATOM 2900 O O . SER A 1 369 ? 17.590 26.234 0.922 1.00 92.75 369 SER A O 1
ATOM 2902 N N . GLN A 1 370 ? 18.460 27.748 2.317 1.00 93.00 370 GLN A N 1
ATOM 2903 C CA . GLN A 1 370 ? 17.190 28.477 2.479 1.00 93.00 370 GLN A CA 1
ATOM 2904 C C . GLN A 1 370 ? 16.636 29.024 1.151 1.00 93.00 370 GLN A C 1
ATOM 2906 O O . GLN A 1 370 ? 15.427 29.174 0.992 1.00 93.00 370 GLN A O 1
ATOM 2911 N N . ALA A 1 371 ? 17.507 29.365 0.194 1.00 94.12 371 ALA A N 1
ATOM 2912 C CA . ALA A 1 371 ? 17.075 29.820 -1.125 1.00 94.12 371 ALA A CA 1
ATOM 2913 C C . ALA A 1 371 ? 16.441 28.676 -1.930 1.00 94.12 371 ALA A C 1
ATOM 2915 O O . ALA A 1 371 ? 15.406 28.885 -2.559 1.00 94.12 371 ALA A O 1
ATOM 2916 N N . GLU A 1 372 ? 17.016 27.475 -1.844 1.00 94.44 372 GLU A N 1
ATOM 2917 C CA . GLU A 1 372 ? 16.483 26.259 -2.467 1.00 94.44 372 GLU A CA 1
ATOM 2918 C C . GLU A 1 372 ? 15.165 25.825 -1.810 1.00 94.44 372 GLU A C 1
ATOM 2920 O O . GLU A 1 372 ? 14.236 25.454 -2.512 1.00 94.44 372 GLU A O 1
ATOM 2925 N N . GLU A 1 373 ? 15.030 25.948 -0.486 1.00 92.69 373 GLU A N 1
ATOM 2926 C CA . GLU A 1 373 ? 13.773 25.667 0.230 1.00 92.69 373 GLU A CA 1
ATOM 2927 C C . GLU A 1 373 ? 12.652 26.631 -0.168 1.00 92.69 373 GLU A C 1
ATOM 2929 O O . GLU A 1 373 ? 11.535 26.206 -0.456 1.00 92.69 373 GLU A O 1
ATOM 2934 N N . ARG A 1 374 ? 12.946 27.936 -0.246 1.00 92.38 374 ARG A N 1
ATOM 2935 C CA . ARG A 1 374 ? 11.978 28.926 -0.746 1.00 92.38 374 ARG A CA 1
ATOM 2936 C C . ARG A 1 374 ? 11.602 28.664 -2.200 1.00 92.38 374 ARG A C 1
ATOM 2938 O O . ARG A 1 374 ? 10.452 28.866 -2.573 1.00 92.38 374 ARG A O 1
ATOM 2945 N N . TRP A 1 375 ? 12.560 28.238 -3.017 1.00 92.88 375 TRP A N 1
ATOM 2946 C CA . TRP A 1 375 ? 12.310 27.869 -4.404 1.00 92.88 375 TRP A CA 1
ATOM 2947 C C . TRP A 1 375 ? 11.424 26.620 -4.510 1.00 92.88 375 TRP A C 1
ATOM 2949 O O . TRP A 1 375 ? 10.435 26.658 -5.234 1.00 92.88 375 TRP A O 1
ATOM 2959 N N . ALA A 1 376 ? 11.698 25.577 -3.723 1.00 89.12 376 ALA A N 1
ATOM 2960 C CA . ALA A 1 376 ? 10.896 24.355 -3.686 1.00 89.12 376 ALA A CA 1
ATOM 2961 C C . ALA A 1 376 ? 9.471 24.623 -3.182 1.00 89.12 376 ALA A C 1
ATOM 2963 O O . ALA A 1 376 ? 8.515 24.075 -3.719 1.00 89.12 376 ALA A O 1
ATOM 2964 N N . LYS A 1 377 ? 9.312 25.529 -2.207 1.00 88.88 377 LYS A N 1
ATOM 2965 C CA . LYS A 1 377 ? 7.991 25.990 -1.769 1.00 88.88 377 LYS A CA 1
ATOM 2966 C C . LYS A 1 377 ? 7.216 26.661 -2.906 1.00 88.88 377 LYS A C 1
ATOM 2968 O O . LYS A 1 377 ? 6.067 26.311 -3.121 1.00 88.88 377 LYS A O 1
ATOM 2973 N N . ARG A 1 378 ? 7.849 27.560 -3.672 1.00 87.94 378 ARG A N 1
ATOM 2974 C CA . ARG A 1 378 ? 7.202 28.170 -4.850 1.00 87.94 378 ARG A CA 1
ATOM 2975 C C . ARG A 1 378 ? 6.795 27.131 -5.890 1.00 87.94 378 ARG A C 1
ATOM 2977 O O . ARG A 1 378 ? 5.743 27.279 -6.490 1.00 87.94 378 ARG A O 1
ATOM 2984 N N . LEU A 1 379 ? 7.617 26.104 -6.106 1.00 87.31 379 LEU A N 1
ATOM 2985 C CA . LEU A 1 379 ? 7.256 25.001 -6.994 1.00 87.31 379 LEU A CA 1
ATOM 2986 C C . LEU A 1 379 ? 6.021 24.247 -6.477 1.00 87.31 379 LEU A C 1
ATOM 2988 O O . LEU A 1 379 ? 5.115 23.984 -7.256 1.00 87.31 379 LEU A O 1
ATOM 2992 N N . SER A 1 380 ? 5.956 23.957 -5.174 1.00 86.19 380 SER A N 1
ATOM 2993 C CA . SER A 1 380 ? 4.783 23.333 -4.545 1.00 86.19 380 SER A CA 1
ATOM 2994 C C . SER A 1 380 ? 3.522 24.186 -4.709 1.00 86.19 380 SER A C 1
ATOM 2996 O O . SER A 1 380 ? 2.480 23.666 -5.087 1.00 86.19 380 SER A O 1
ATOM 2998 N N . ASP A 1 381 ? 3.631 25.501 -4.492 1.00 85.56 381 ASP A N 1
ATOM 2999 C CA . ASP A 1 381 ? 2.514 26.447 -4.620 1.00 85.56 381 ASP A CA 1
ATOM 3000 C C . ASP A 1 381 ? 1.997 26.569 -6.075 1.00 85.56 381 ASP A C 1
ATOM 3002 O O . ASP A 1 381 ? 0.878 27.036 -6.291 1.00 85.56 381 ASP A O 1
ATOM 3006 N N . LEU A 1 382 ? 2.801 26.180 -7.079 1.00 85.00 382 LEU A N 1
ATOM 3007 C CA . LEU A 1 382 ? 2.411 26.179 -8.497 1.00 85.00 382 LEU A CA 1
ATOM 3008 C C . LEU A 1 382 ? 1.592 24.953 -8.904 1.00 85.00 382 LEU A C 1
ATOM 3010 O O . LEU A 1 382 ? 0.768 25.063 -9.811 1.00 85.00 382 LEU A O 1
ATOM 3014 N N . VAL A 1 383 ? 1.864 23.801 -8.290 1.00 81.25 383 VAL A N 1
ATOM 3015 C CA . VAL A 1 383 ? 1.241 22.519 -8.655 1.00 81.25 383 VAL A CA 1
ATOM 3016 C C . VAL A 1 383 ? 0.003 22.200 -7.812 1.00 81.25 383 VAL A C 1
ATOM 3018 O O . VAL A 1 383 ? -0.843 21.443 -8.265 1.00 81.25 383 VAL A O 1
ATOM 3021 N N . ASP A 1 384 ? -0.133 22.802 -6.627 1.00 81.50 384 ASP A N 1
ATOM 3022 C CA . ASP A 1 384 ? -1.243 22.575 -5.691 1.00 81.50 384 ASP A CA 1
ATOM 3023 C C . ASP A 1 384 ? -2.350 23.648 -5.842 1.00 81.50 384 ASP A C 1
ATOM 3025 O O . ASP A 1 384 ? -2.463 24.587 -5.046 1.00 81.50 384 ASP A O 1
ATOM 3029 N N . ASP A 1 385 ? -3.149 23.563 -6.918 1.00 85.25 385 ASP A N 1
ATOM 3030 C CA . ASP A 1 385 ? -4.346 24.405 -7.122 1.00 85.25 385 ASP A CA 1
ATOM 3031 C C . ASP A 1 385 ? -5.548 23.552 -7.563 1.00 85.25 385 ASP A C 1
ATOM 3033 O O . ASP A 1 385 ? -5.660 23.151 -8.723 1.00 85.25 385 ASP A O 1
ATOM 3037 N N . GLU A 1 386 ? -6.510 23.347 -6.655 1.00 84.88 386 GLU A N 1
ATOM 3038 C CA . GLU A 1 386 ? -7.732 22.558 -6.893 1.00 84.88 386 GLU A CA 1
ATOM 3039 C C . GLU A 1 386 ? -8.500 22.971 -8.163 1.00 84.88 386 GLU A C 1
ATOM 3041 O O . GLU A 1 386 ? -9.187 22.153 -8.787 1.00 84.88 386 GLU A O 1
ATOM 3046 N N . ARG A 1 387 ? -8.415 24.249 -8.564 1.00 90.12 387 ARG A N 1
ATOM 3047 C CA . ARG A 1 387 ? -9.094 24.753 -9.766 1.00 90.12 387 ARG A CA 1
ATOM 3048 C C . ARG A 1 387 ? -8.404 24.277 -11.037 1.00 90.12 387 ARG A C 1
ATOM 3050 O O . ARG A 1 387 ? -9.099 24.013 -12.020 1.00 90.12 387 ARG A O 1
ATOM 3057 N N . LEU A 1 388 ? -7.073 24.162 -11.021 1.00 90.62 388 LEU A N 1
ATOM 3058 C CA . LEU A 1 388 ? -6.321 23.540 -12.109 1.00 90.62 388 LEU A CA 1
ATOM 3059 C C . LEU A 1 388 ? -6.698 22.062 -12.198 1.00 90.62 388 LEU A C 1
ATOM 3061 O O . LEU A 1 388 ? -7.130 21.625 -13.259 1.00 90.62 388 LEU A O 1
ATOM 3065 N N . ASP A 1 389 ? -6.698 21.329 -11.086 1.00 87.62 389 ASP A N 1
ATOM 3066 C CA . ASP A 1 389 ? -7.070 19.908 -11.082 1.00 87.62 389 ASP A CA 1
ATOM 3067 C C . ASP A 1 389 ? -8.499 19.655 -11.577 1.00 87.62 389 ASP A C 1
ATOM 3069 O O . ASP A 1 389 ? -8.772 18.686 -12.290 1.00 87.62 389 ASP A O 1
ATOM 3073 N N . ALA A 1 390 ? -9.456 20.510 -11.206 1.00 85.94 390 ALA A N 1
ATOM 3074 C CA . ALA A 1 390 ? -10.820 20.437 -11.726 1.00 85.94 390 ALA A CA 1
ATOM 3075 C C . ALA A 1 390 ? -10.872 20.673 -13.247 1.00 85.94 390 ALA A C 1
ATOM 3077 O O . ALA A 1 390 ? -11.614 19.982 -13.949 1.00 85.94 390 ALA A O 1
ATOM 3078 N N . TYR A 1 391 ? -10.077 21.617 -13.759 1.00 94.56 391 TYR A N 1
ATOM 3079 C CA . TYR A 1 391 ? -9.967 21.881 -15.192 1.00 94.56 391 TYR A CA 1
ATOM 3080 C C . TYR A 1 391 ? -9.352 20.695 -15.940 1.00 94.56 391 TYR A C 1
ATOM 3082 O O . TYR A 1 391 ? -9.963 20.191 -16.878 1.00 94.56 391 TYR A O 1
ATOM 3090 N N . LEU A 1 392 ? -8.200 20.195 -15.491 1.00 94.31 392 LEU A N 1
ATOM 3091 C CA . LEU A 1 392 ? -7.500 19.079 -16.135 1.00 94.31 392 LEU A CA 1
ATOM 3092 C C . LEU A 1 392 ? -8.363 17.813 -16.177 1.00 94.31 392 LEU A C 1
ATOM 3094 O O . LEU A 1 392 ? -8.411 17.136 -17.197 1.00 94.31 392 LEU A O 1
ATOM 3098 N N . ARG A 1 393 ? -9.128 17.533 -15.113 1.00 87.81 393 ARG A N 1
ATOM 3099 C CA . ARG A 1 393 ? -10.081 16.409 -15.088 1.00 87.81 393 ARG A CA 1
ATOM 3100 C C . ARG A 1 393 ? -11.220 16.556 -16.092 1.00 87.81 393 ARG A C 1
ATOM 3102 O O . ARG A 1 393 ? -11.639 15.564 -16.679 1.00 87.81 393 ARG A O 1
ATOM 3109 N N . LYS A 1 394 ? -11.736 17.772 -16.289 1.00 91.94 394 LYS A N 1
ATOM 3110 C CA . LYS A 1 394 ? -12.787 18.037 -17.285 1.00 91.94 394 LYS A CA 1
ATOM 3111 C C . LYS A 1 394 ? -12.288 17.814 -18.719 1.00 91.94 394 LYS A C 1
ATOM 3113 O O . LYS A 1 394 ? -13.096 17.496 -19.582 1.00 91.94 394 LYS A O 1
ATOM 3118 N N . HIS A 1 395 ? -10.988 17.985 -18.930 1.00 95.75 395 HIS A N 1
ATOM 3119 C CA . HIS A 1 395 ? -10.292 17.865 -20.209 1.00 95.75 395 HIS A CA 1
ATOM 3120 C C . HIS A 1 395 ? -9.427 16.595 -20.268 1.00 95.75 395 HIS A C 1
ATOM 3122 O O . HIS A 1 395 ? -8.386 16.562 -20.911 1.00 95.75 395 HIS A O 1
ATOM 3128 N N . ALA A 1 396 ? -9.815 15.536 -19.550 1.00 91.38 396 ALA A N 1
ATOM 3129 C CA . ALA A 1 396 ? -9.024 14.307 -19.476 1.00 91.38 396 ALA A CA 1
ATOM 3130 C C . ALA A 1 396 ? -8.896 13.574 -20.828 1.00 91.38 396 ALA A C 1
ATOM 3132 O O . ALA A 1 396 ? -8.021 12.724 -20.979 1.00 91.38 396 ALA A O 1
ATOM 3133 N N . ASP A 1 397 ? -9.768 13.884 -21.788 1.00 92.56 397 ASP A N 1
ATOM 3134 C CA . ASP A 1 397 ? -9.779 13.331 -23.140 1.00 92.56 397 ASP A CA 1
ATOM 3135 C C . ASP A 1 397 ? -8.668 13.891 -24.038 1.00 92.56 397 ASP A C 1
ATOM 3137 O O . ASP A 1 397 ? -8.227 13.189 -24.947 1.00 92.56 397 ASP A O 1
ATOM 3141 N N . ASP A 1 398 ? -8.185 15.110 -23.779 1.00 96.56 398 ASP A N 1
ATOM 3142 C CA . ASP A 1 398 ? -7.075 15.715 -24.524 1.00 96.56 398 ASP A CA 1
ATOM 3143 C C . ASP A 1 398 ? -5.870 16.126 -23.673 1.00 96.56 398 ASP A C 1
ATOM 3145 O O . ASP A 1 398 ? -4.807 16.389 -24.240 1.00 96.56 398 ASP A O 1
ATOM 3149 N N . PHE A 1 399 ? -5.982 16.118 -22.345 1.00 96.75 399 PHE A N 1
ATOM 3150 C CA . PHE A 1 399 ? -4.869 16.348 -21.429 1.00 96.75 399 PHE A CA 1
ATOM 3151 C C . PHE A 1 399 ? -3.844 15.208 -21.482 1.00 96.75 399 PHE A C 1
ATOM 3153 O O . PHE A 1 399 ? -4.185 14.031 -21.370 1.00 96.75 399 PHE A O 1
ATOM 3160 N N . ALA A 1 400 ? -2.568 15.566 -21.601 1.00 96.19 400 ALA A N 1
ATOM 3161 C CA . ALA A 1 400 ? -1.438 14.658 -21.785 1.00 96.19 400 ALA A CA 1
ATOM 3162 C C . ALA A 1 400 ? -0.429 14.685 -20.623 1.00 96.19 400 ALA A C 1
ATOM 3164 O O . ALA A 1 400 ? 0.684 14.194 -20.757 1.00 96.19 400 ALA A O 1
ATOM 3165 N N . GLY A 1 401 ? -0.824 15.236 -19.473 1.00 94.00 401 GLY A N 1
ATOM 3166 C CA . GLY A 1 401 ? 0.025 15.334 -18.288 1.00 94.00 401 GLY A CA 1
ATOM 3167 C C . GLY A 1 401 ? 0.676 16.702 -18.117 1.00 94.00 401 GLY A C 1
ATOM 3168 O O . GLY A 1 401 ? 0.456 17.644 -18.887 1.00 94.00 401 GLY A O 1
ATOM 3169 N N . SER A 1 402 ? 1.426 16.844 -17.033 1.00 93.25 402 SER A N 1
ATOM 3170 C CA . SER A 1 402 ? 2.013 18.120 -16.642 1.00 93.25 402 SER A CA 1
ATOM 3171 C C . SER A 1 402 ? 3.368 17.903 -16.011 1.00 93.25 402 SER A C 1
ATOM 3173 O O . SER A 1 402 ? 3.491 17.178 -15.026 1.00 93.25 402 SER A O 1
ATOM 3175 N N . GLN A 1 403 ? 4.365 18.614 -16.518 1.00 89.94 403 GLN A N 1
ATOM 3176 C CA . GLN A 1 403 ? 5.719 18.510 -16.017 1.00 89.94 403 GLN A CA 1
ATOM 3177 C C . GLN A 1 403 ? 6.141 19.821 -15.354 1.00 89.94 403 GLN A C 1
ATOM 3179 O O . GLN A 1 403 ? 6.109 20.880 -15.995 1.00 89.94 403 GLN A O 1
ATOM 3184 N N . PRO A 1 404 ? 6.600 19.779 -14.095 1.00 87.44 404 PRO A N 1
ATOM 3185 C CA . PRO A 1 404 ? 7.317 20.902 -13.528 1.00 87.44 404 PRO A CA 1
ATOM 3186 C C . PRO A 1 404 ? 8.666 21.048 -14.247 1.00 87.44 404 PRO A C 1
ATOM 3188 O O . PRO A 1 404 ? 9.568 20.225 -14.090 1.00 87.44 404 PRO A O 1
ATOM 3191 N N . LEU A 1 405 ? 8.825 22.117 -15.026 1.00 85.25 405 LEU A N 1
ATOM 3192 C CA . LEU A 1 405 ? 10.127 22.557 -15.516 1.00 85.25 405 LEU A CA 1
ATOM 3193 C C . LEU A 1 405 ? 10.762 23.434 -14.445 1.00 85.25 405 LEU A C 1
ATOM 3195 O O . LEU A 1 405 ? 10.535 24.644 -14.361 1.00 85.25 405 LEU A O 1
ATOM 3199 N N . ALA A 1 406 ? 11.534 22.788 -13.581 1.00 81.19 406 ALA A N 1
ATOM 3200 C CA . ALA A 1 406 ? 12.078 23.420 -12.400 1.00 81.19 406 ALA A CA 1
ATOM 3201 C C . ALA A 1 406 ? 13.547 23.018 -12.233 1.00 81.19 406 ALA A C 1
ATOM 3203 O O . ALA A 1 406 ? 13.854 21.952 -11.712 1.00 81.19 406 ALA A O 1
ATOM 3204 N N . VAL A 1 407 ? 14.459 23.888 -12.673 1.00 87.19 407 VAL A N 1
ATOM 3205 C CA . VAL A 1 407 ? 15.895 23.768 -12.393 1.00 87.19 407 VAL A CA 1
ATOM 3206 C C . VAL A 1 407 ? 16.339 25.026 -11.660 1.00 87.1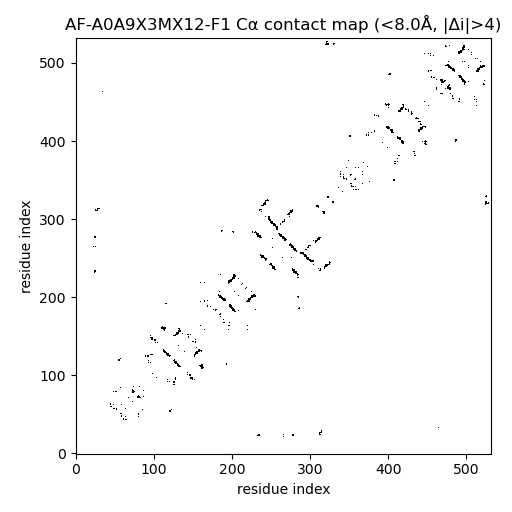9 407 VAL A C 1
ATOM 3208 O O . VAL A 1 407 ? 16.327 26.118 -12.218 1.00 87.19 407 VAL A O 1
ATOM 3211 N N . TYR A 1 408 ? 16.716 24.897 -10.390 1.00 89.19 408 TYR A N 1
ATOM 3212 C CA . TYR A 1 408 ? 17.243 26.031 -9.632 1.00 89.19 408 TYR A CA 1
ATOM 3213 C C . TYR A 1 408 ? 18.562 26.529 -10.266 1.00 89.19 408 TYR A C 1
ATOM 3215 O O . TYR A 1 408 ? 19.441 25.705 -10.538 1.00 89.19 408 TYR A O 1
ATOM 3223 N N . PRO A 1 409 ? 18.766 27.853 -10.436 1.00 91.94 409 PRO A N 1
ATOM 3224 C CA . PRO A 1 409 ? 18.042 28.954 -9.787 1.00 91.94 409 PRO A CA 1
ATOM 3225 C C . PRO A 1 409 ? 16.862 29.546 -10.569 1.00 91.94 409 PRO A C 1
ATOM 3227 O O . PRO A 1 409 ? 16.253 30.498 -10.071 1.00 91.94 409 PRO A O 1
ATOM 3230 N N . ASP A 1 410 ? 16.532 29.019 -11.747 1.00 92.50 410 ASP A N 1
ATOM 3231 C CA . ASP A 1 410 ? 15.492 29.599 -12.594 1.00 92.50 410 ASP A CA 1
ATOM 3232 C C . ASP A 1 410 ? 14.119 29.540 -11.908 1.00 92.50 410 ASP A C 1
ATOM 3234 O O . ASP A 1 410 ? 13.840 28.603 -11.149 1.00 92.50 410 ASP A O 1
ATOM 3238 N N . PRO A 1 411 ? 13.240 30.540 -12.116 1.00 90.25 411 PRO A N 1
ATOM 3239 C CA . PRO A 1 411 ? 11.885 30.495 -11.582 1.00 90.25 411 PRO A CA 1
ATOM 3240 C C . PRO A 1 411 ? 11.177 29.206 -12.027 1.00 90.25 411 PRO A C 1
ATOM 3242 O O . PRO A 1 411 ? 11.213 28.897 -13.220 1.00 90.25 411 PRO A O 1
ATOM 3245 N N . PRO A 1 412 ? 10.543 28.458 -11.104 1.00 91.12 412 PRO A N 1
ATOM 3246 C CA . PRO A 1 412 ? 9.861 27.224 -11.464 1.00 91.12 412 PRO A CA 1
ATOM 3247 C C . PRO A 1 412 ? 8.712 27.526 -12.429 1.00 91.12 412 PRO A C 1
ATOM 3249 O O . PRO A 1 412 ? 8.015 28.532 -12.277 1.00 91.12 412 PRO A O 1
ATOM 3252 N N . ARG A 1 413 ? 8.528 26.657 -13.422 1.00 92.81 413 ARG A N 1
ATOM 3253 C CA . ARG A 1 413 ? 7.427 26.719 -14.385 1.00 92.81 413 ARG A CA 1
ATOM 3254 C C . ARG A 1 413 ? 6.740 25.367 -14.477 1.00 92.81 413 ARG A C 1
ATOM 3256 O O . ARG A 1 413 ? 7.345 24.342 -14.174 1.00 92.81 413 ARG A O 1
ATOM 3263 N N . VAL A 1 414 ? 5.492 25.362 -14.925 1.00 92.88 414 VAL A N 1
ATOM 3264 C CA . VAL A 1 414 ? 4.745 24.137 -15.219 1.00 92.88 414 VAL A CA 1
ATOM 3265 C C . VAL A 1 414 ? 4.350 24.149 -16.686 1.00 92.88 414 VAL A C 1
ATOM 3267 O O . VAL A 1 414 ? 3.745 25.108 -17.174 1.00 92.88 414 VAL A O 1
ATOM 3270 N N . VAL A 1 415 ? 4.708 23.076 -17.382 1.00 95.06 415 VAL A N 1
ATOM 3271 C CA . VAL A 1 415 ? 4.250 22.803 -18.741 1.00 95.06 415 VAL A CA 1
ATOM 3272 C C . VAL A 1 415 ? 3.081 21.840 -18.649 1.00 95.06 415 VAL A C 1
ATOM 3274 O O . VAL A 1 415 ? 3.245 20.727 -18.155 1.00 95.06 415 VAL A O 1
ATOM 3277 N N . PHE A 1 416 ? 1.915 22.254 -19.135 1.00 96.06 416 PHE A N 1
ATOM 3278 C CA . PHE A 1 416 ? 0.769 21.364 -19.316 1.00 96.06 416 PHE A CA 1
ATOM 3279 C C . PHE A 1 416 ? 0.716 20.900 -20.764 1.00 96.06 416 PHE A C 1
ATOM 3281 O O . PHE A 1 416 ? 0.848 21.709 -21.679 1.00 96.06 416 PHE A O 1
ATOM 3288 N N . ARG A 1 417 ? 0.507 19.611 -20.993 1.00 97.44 417 ARG A N 1
ATOM 3289 C CA . ARG A 1 417 ? 0.470 19.067 -22.348 1.00 97.44 417 ARG A CA 1
ATOM 3290 C C . ARG A 1 417 ? -0.951 18.747 -22.757 1.00 97.44 417 ARG A C 1
ATOM 3292 O O . ARG A 1 417 ? -1.722 18.222 -21.956 1.00 97.44 417 ARG A O 1
ATOM 3299 N N . PHE A 1 418 ? -1.288 19.070 -23.999 1.00 98.00 418 PHE A N 1
ATOM 3300 C CA . PHE A 1 418 ? -2.578 18.737 -24.592 1.00 98.00 418 PHE A CA 1
ATOM 3301 C C . PHE A 1 418 ? -2.382 18.232 -26.017 1.00 98.00 418 PHE A C 1
ATOM 3303 O O . PHE A 1 418 ? -1.426 18.597 -26.702 1.00 98.00 418 PHE A O 1
ATOM 3310 N N . THR A 1 419 ? -3.303 17.394 -26.473 1.00 98.00 419 THR A N 1
ATOM 3311 C CA . THR A 1 419 ? -3.292 16.850 -27.839 1.00 98.00 419 THR A CA 1
ATOM 3312 C C . THR A 1 419 ? -3.951 17.776 -28.863 1.00 98.00 419 THR A C 1
ATOM 3314 O O . THR A 1 419 ? -3.862 17.531 -30.066 1.00 98.00 419 THR A O 1
ATOM 3317 N N . ARG A 1 420 ? -4.599 18.861 -28.424 1.00 97.50 420 ARG A N 1
ATOM 3318 C CA . ARG A 1 420 ? -5.253 19.859 -29.284 1.00 97.50 420 ARG A CA 1
ATOM 3319 C C . ARG A 1 420 ? -5.507 21.169 -28.531 1.00 97.50 420 ARG A C 1
ATOM 3321 O O . ARG A 1 420 ? -5.251 21.262 -27.336 1.00 97.50 420 ARG A O 1
ATOM 3328 N N . ASP A 1 421 ? -5.990 22.182 -29.255 1.00 97.56 421 ASP A N 1
ATOM 3329 C CA . ASP A 1 421 ? -6.541 23.442 -28.724 1.00 97.56 421 ASP A CA 1
ATOM 3330 C C . ASP A 1 421 ? -5.636 24.217 -27.739 1.00 97.56 421 ASP A C 1
ATOM 3332 O O . ASP A 1 421 ? -6.112 24.894 -26.823 1.00 97.56 421 ASP A O 1
ATOM 3336 N N . LEU A 1 422 ? -4.315 24.160 -27.946 1.00 98.00 422 LEU A N 1
ATOM 3337 C CA . LEU A 1 422 ? -3.296 24.675 -27.018 1.00 98.00 422 LEU A CA 1
ATOM 3338 C C . LEU A 1 422 ? -3.556 26.109 -26.541 1.00 98.00 422 LEU A C 1
ATOM 3340 O O . LEU A 1 422 ? -3.524 26.379 -25.341 1.00 98.00 422 LEU A O 1
ATOM 3344 N N . ASP A 1 423 ? -3.863 27.027 -27.459 1.00 98.25 423 ASP A N 1
ATOM 3345 C CA . ASP A 1 423 ? -4.100 28.435 -27.122 1.00 98.25 423 ASP A CA 1
ATOM 3346 C C . ASP A 1 423 ? -5.302 28.613 -26.181 1.00 98.25 423 ASP A C 1
ATOM 3348 O O . ASP A 1 423 ? -5.266 29.443 -25.265 1.00 98.25 423 ASP A O 1
ATOM 3352 N N . ALA A 1 424 ? -6.354 27.807 -26.363 1.00 98.06 424 ALA A N 1
ATOM 3353 C CA . ALA A 1 424 ? -7.530 27.824 -25.502 1.00 98.06 424 ALA A CA 1
ATOM 3354 C C . ALA A 1 424 ? -7.191 27.296 -24.101 1.00 98.06 424 ALA A C 1
ATOM 3356 O O . ALA A 1 424 ? -7.541 27.945 -23.107 1.00 98.06 424 ALA A O 1
ATOM 3357 N N . HIS A 1 425 ? -6.452 26.183 -24.012 1.00 98.12 425 HIS A N 1
ATOM 3358 C CA . HIS A 1 425 ? -5.999 25.649 -22.728 1.00 98.12 425 HIS A CA 1
ATOM 3359 C C . HIS A 1 425 ? -5.067 26.622 -22.007 1.00 98.12 425 HIS A C 1
ATOM 3361 O O . HIS A 1 425 ? -5.279 26.896 -20.827 1.00 98.12 425 HIS A O 1
ATOM 3367 N N . LEU A 1 426 ? -4.097 27.230 -22.695 1.00 98.19 426 LEU A N 1
ATOM 3368 C CA . LEU A 1 426 ? -3.196 28.216 -22.094 1.00 98.19 426 LEU A CA 1
ATOM 3369 C C . LEU A 1 426 ? -3.962 29.418 -21.535 1.00 98.19 426 LEU A C 1
ATOM 3371 O O . LEU A 1 426 ? -3.703 29.857 -20.412 1.00 98.19 426 LEU A O 1
ATOM 3375 N N . ALA A 1 427 ? -4.922 29.947 -22.298 1.00 97.94 427 ALA A N 1
ATOM 3376 C CA . ALA A 1 427 ? -5.748 31.065 -21.860 1.00 97.94 427 ALA A CA 1
ATOM 3377 C C . ALA A 1 427 ? -6.612 30.709 -20.638 1.00 97.94 427 ALA A C 1
ATOM 3379 O O . ALA A 1 427 ? -6.788 31.548 -19.752 1.00 97.94 427 ALA A O 1
ATOM 3380 N N . ALA A 1 428 ? -7.146 29.487 -20.572 1.00 97.75 428 ALA A N 1
ATOM 3381 C CA . ALA A 1 428 ? -7.909 29.006 -19.425 1.00 97.75 428 ALA A CA 1
ATOM 3382 C C . ALA A 1 428 ? -7.015 28.802 -18.194 1.00 97.75 428 ALA A C 1
ATOM 3384 O O . ALA A 1 428 ? -7.305 29.355 -17.133 1.00 97.75 428 ALA A O 1
ATOM 3385 N N . LEU A 1 429 ? -5.892 28.096 -18.343 1.00 96.56 429 LEU A N 1
ATOM 3386 C CA . LEU A 1 429 ? -4.946 27.823 -17.260 1.00 96.56 429 LEU A CA 1
ATOM 3387 C C . LEU A 1 429 ? -4.419 29.118 -16.635 1.00 96.56 429 LEU A C 1
ATOM 3389 O O . LEU A 1 429 ? -4.439 29.251 -15.414 1.00 96.56 429 LEU A O 1
ATOM 3393 N N . ARG A 1 430 ? -4.060 30.120 -17.451 1.00 96.31 430 ARG A N 1
ATOM 3394 C CA . ARG A 1 430 ? -3.630 31.448 -16.974 1.00 96.31 430 ARG A CA 1
ATOM 3395 C C . ARG A 1 430 ? -4.693 32.193 -16.163 1.00 96.31 430 ARG A C 1
ATOM 3397 O O . ARG A 1 430 ? -4.341 33.005 -15.319 1.00 96.31 430 ARG A O 1
ATOM 3404 N N . LYS A 1 431 ? -5.985 31.940 -16.395 1.00 96.38 431 LYS A N 1
ATOM 3405 C CA . LYS A 1 431 ? -7.071 32.521 -15.581 1.00 96.38 431 LYS A CA 1
ATOM 3406 C C . LYS A 1 431 ? -7.269 31.786 -14.258 1.00 96.38 431 LYS A C 1
ATOM 3408 O O . LYS A 1 431 ? -7.790 32.373 -13.313 1.00 96.38 431 LYS A O 1
ATOM 3413 N N . LEU A 1 432 ? -6.921 30.502 -14.216 1.00 94.00 432 LEU A N 1
ATOM 3414 C CA . LEU A 1 432 ? -7.136 29.643 -13.058 1.00 94.00 432 LEU A CA 1
ATOM 3415 C C . LEU A 1 432 ? -5.971 29.718 -12.072 1.00 94.00 432 LEU A C 1
ATOM 3417 O O . LEU A 1 432 ? -6.220 29.815 -10.877 1.00 94.00 432 LEU A O 1
ATOM 3421 N N . THR A 1 433 ? -4.723 29.734 -12.541 1.00 92.12 433 THR A N 1
ATOM 3422 C CA . THR A 1 433 ? -3.546 29.773 -11.659 1.00 92.12 433 THR A CA 1
ATOM 3423 C C . THR A 1 433 ? -3.332 31.141 -11.000 1.00 92.12 433 THR A C 1
ATOM 3425 O O . THR A 1 433 ? -3.712 32.184 -11.533 1.00 92.12 433 THR A O 1
ATOM 3428 N N . LYS A 1 434 ? -2.658 31.152 -9.844 1.00 90.00 434 LYS A N 1
ATOM 3429 C CA . LYS A 1 434 ? -2.145 32.376 -9.196 1.00 90.00 434 LYS A CA 1
ATOM 3430 C C . LYS A 1 434 ? -0.900 32.947 -9.894 1.00 90.00 434 LYS A C 1
ATOM 3432 O O . LYS A 1 434 ? -0.561 34.101 -9.648 1.00 90.00 434 LYS A O 1
ATOM 3437 N N . HIS A 1 435 ? -0.246 32.155 -10.748 1.00 91.69 435 HIS A N 1
ATOM 3438 C CA . HIS A 1 435 ? 1.028 32.473 -11.403 1.00 91.69 435 HIS A CA 1
ATOM 3439 C C . HIS A 1 435 ? 0.939 32.296 -12.933 1.00 91.69 435 HIS A C 1
ATOM 3441 O O . HIS A 1 435 ? 1.529 31.366 -13.491 1.00 91.69 435 HIS A O 1
ATOM 3447 N N . PRO A 1 436 ? 0.165 33.139 -13.645 1.00 94.50 436 PRO A N 1
ATOM 3448 C CA . PRO A 1 436 ? -0.080 32.989 -15.086 1.00 94.50 436 PRO A CA 1
ATOM 3449 C C . PRO A 1 436 ? 1.190 33.021 -15.950 1.00 94.50 436 PRO A C 1
ATOM 3451 O O . PRO A 1 436 ? 1.229 32.440 -17.035 1.00 94.50 436 PRO A O 1
ATOM 3454 N N . GLU A 1 437 ? 2.234 33.698 -15.483 1.00 94.38 437 GLU A N 1
ATOM 3455 C CA . GLU A 1 437 ? 3.546 33.792 -16.120 1.00 94.38 437 GLU A CA 1
ATOM 3456 C C . GLU A 1 437 ? 4.384 32.512 -16.003 1.00 94.38 437 GLU A C 1
ATOM 3458 O O . GLU A 1 437 ? 5.300 32.305 -16.799 1.00 94.38 437 GLU A O 1
ATOM 3463 N N . ALA A 1 438 ? 4.077 31.656 -15.025 1.00 94.31 438 ALA A N 1
ATOM 3464 C CA . ALA A 1 438 ? 4.800 30.418 -14.750 1.00 94.31 438 ALA A CA 1
ATOM 3465 C C . ALA A 1 438 ? 4.197 29.202 -15.471 1.00 94.31 438 ALA A C 1
ATOM 3467 O O . ALA A 1 438 ? 4.661 28.081 -15.272 1.00 94.31 438 ALA A O 1
ATOM 3468 N N . VAL A 1 439 ? 3.172 29.414 -16.300 1.00 95.06 439 VAL A N 1
ATOM 3469 C CA . VAL A 1 439 ? 2.453 28.352 -17.005 1.00 95.06 439 VAL A CA 1
ATOM 3470 C C . VAL A 1 439 ? 2.635 28.474 -18.514 1.00 95.06 439 VAL A C 1
ATOM 3472 O O . VAL A 1 439 ? 2.437 29.541 -19.108 1.00 95.06 439 VAL A O 1
ATOM 3475 N N . SER A 1 440 ? 2.963 27.347 -19.136 1.00 96.62 440 SER A N 1
ATOM 3476 C CA . SER A 1 440 ? 2.977 27.168 -20.585 1.00 96.62 440 SER A CA 1
ATOM 3477 C C . SER A 1 440 ? 2.262 25.881 -20.978 1.00 96.62 440 SER A C 1
ATOM 3479 O O . SER A 1 440 ? 1.997 25.019 -20.138 1.00 96.62 440 SER A O 1
ATOM 3481 N N . VAL A 1 441 ? 1.941 25.769 -22.266 1.00 97.44 441 VAL A N 1
ATOM 3482 C CA . VAL A 1 441 ? 1.383 24.549 -22.845 1.00 97.44 441 VAL A CA 1
ATOM 3483 C C . VAL A 1 441 ? 2.268 24.030 -23.967 1.00 97.44 441 VAL A C 1
ATOM 3485 O O . VAL A 1 441 ? 2.891 24.823 -24.672 1.00 97.44 441 VAL A O 1
ATOM 3488 N N . GLU A 1 442 ? 2.300 22.713 -24.131 1.00 97.50 442 GLU A N 1
ATOM 3489 C CA . GLU A 1 442 ? 2.979 22.027 -25.232 1.00 97.50 442 GLU A CA 1
ATOM 3490 C C . GLU A 1 442 ? 2.030 21.032 -25.910 1.00 97.50 442 GLU A C 1
ATOM 3492 O O . GLU A 1 442 ? 1.098 20.512 -25.290 1.00 97.50 442 GLU A O 1
ATOM 3497 N N . GLN A 1 443 ? 2.277 20.779 -27.196 1.00 97.44 443 GLN A N 1
ATOM 3498 C CA . GLN A 1 443 ? 1.586 19.739 -27.952 1.00 97.44 443 GLN A CA 1
ATOM 3499 C C . GLN A 1 443 ? 2.103 18.360 -27.531 1.00 97.44 443 GLN A C 1
ATOM 3501 O O . GLN A 1 443 ? 3.314 18.147 -27.513 1.00 97.44 443 GLN A O 1
ATOM 3506 N N . ALA A 1 444 ? 1.193 17.423 -27.280 1.00 97.19 444 ALA A N 1
ATOM 3507 C CA . ALA A 1 444 ? 1.492 15.997 -27.151 1.00 97.19 444 ALA A CA 1
ATOM 3508 C C . ALA A 1 444 ? 0.851 15.182 -28.283 1.00 97.19 444 ALA A C 1
ATOM 3510 O O . ALA A 1 444 ? -0.063 15.651 -28.972 1.00 97.19 444 ALA A O 1
ATOM 3511 N N . THR A 1 445 ? 1.335 13.957 -28.461 1.00 97.44 445 THR A N 1
ATOM 3512 C CA . THR A 1 445 ? 0.801 12.950 -29.384 1.00 97.44 445 THR A CA 1
ATOM 3513 C C . THR A 1 445 ? -0.342 12.185 -28.735 1.00 97.44 445 THR A C 1
ATOM 3515 O O . THR A 1 445 ? -1.369 11.981 -29.382 1.00 97.44 445 THR A O 1
ATOM 3518 N N . TYR A 1 446 ? -0.194 11.791 -27.465 1.00 96.50 446 TYR A N 1
ATOM 3519 C CA . TYR A 1 446 ? -1.170 10.958 -26.767 1.00 96.50 446 TYR A CA 1
ATOM 3520 C C . TYR A 1 446 ? -1.753 11.669 -25.539 1.00 96.50 446 TYR A C 1
ATOM 3522 O O . TYR A 1 446 ? -1.027 12.330 -24.799 1.00 96.50 446 TYR A O 1
ATOM 3530 N N . PRO A 1 447 ? -3.063 11.532 -25.263 1.00 96.25 447 PRO A N 1
ATOM 3531 C CA . PRO A 1 447 ? -3.608 11.942 -23.978 1.00 96.25 447 PRO A CA 1
ATOM 3532 C C . PRO A 1 447 ? -3.126 10.981 -22.880 1.00 96.25 447 PRO A C 1
ATOM 3534 O O . PRO A 1 447 ? -2.902 9.790 -23.115 1.00 96.25 447 PRO A O 1
ATOM 3537 N N . ILE A 1 448 ? -3.036 11.462 -21.640 1.00 93.69 448 ILE A N 1
ATOM 3538 C CA . ILE A 1 448 ? -2.490 10.692 -20.511 1.00 93.69 448 ILE A CA 1
ATOM 3539 C C . ILE A 1 448 ? -3.325 9.441 -20.218 1.00 93.69 448 ILE A C 1
ATOM 3541 O O . ILE A 1 448 ? -2.794 8.419 -19.792 1.00 93.69 448 ILE A O 1
ATOM 3545 N N . ALA A 1 449 ? -4.633 9.494 -20.486 1.00 89.44 449 ALA A N 1
ATOM 3546 C CA . ALA A 1 449 ? -5.526 8.346 -20.371 1.00 89.44 449 ALA A CA 1
ATOM 3547 C C . ALA A 1 449 ? -5.132 7.200 -21.321 1.00 89.44 449 ALA A C 1
ATOM 3549 O O . ALA A 1 449 ? -5.239 6.031 -20.947 1.00 89.44 449 ALA A O 1
ATOM 3550 N N . GLN A 1 450 ? -4.634 7.517 -22.520 1.00 94.06 450 GLN A N 1
ATOM 3551 C CA . GLN A 1 450 ? -4.162 6.509 -23.466 1.00 94.06 450 GLN A CA 1
ATOM 3552 C C . GLN A 1 450 ? -2.844 5.886 -23.000 1.00 94.06 450 GLN A C 1
ATOM 3554 O O . GLN A 1 450 ? -2.730 4.663 -23.007 1.00 94.06 450 GLN A O 1
ATOM 3559 N N . LEU A 1 451 ? -1.882 6.695 -22.538 1.00 95.69 451 LEU A N 1
ATOM 3560 C CA . LEU A 1 451 ? -0.626 6.177 -21.979 1.00 95.69 451 LEU A CA 1
ATOM 3561 C C . LEU A 1 451 ? -0.885 5.269 -20.771 1.00 95.69 451 LEU A C 1
ATOM 3563 O O . LEU A 1 451 ? -0.328 4.182 -20.697 1.00 95.69 451 LEU A O 1
ATOM 3567 N N . ARG A 1 452 ? -1.802 5.658 -19.877 1.00 92.44 452 ARG A N 1
ATOM 3568 C CA . ARG A 1 452 ? -2.226 4.814 -18.747 1.00 92.44 452 ARG A CA 1
ATOM 3569 C C . ARG A 1 452 ? -2.893 3.519 -19.187 1.00 92.44 452 ARG A C 1
ATOM 3571 O O . ARG A 1 452 ? -2.646 2.495 -18.582 1.00 92.44 452 ARG A O 1
ATOM 3578 N N . THR A 1 453 ? -3.684 3.537 -20.259 1.00 91.06 453 THR A N 1
ATOM 3579 C CA . THR A 1 453 ? -4.279 2.302 -20.798 1.00 91.06 453 THR A CA 1
ATOM 3580 C C . THR A 1 453 ? -3.201 1.327 -21.281 1.00 91.06 453 THR A C 1
ATOM 3582 O O . THR A 1 453 ? -3.333 0.123 -21.088 1.00 91.06 453 THR A O 1
ATOM 3585 N N . VAL A 1 454 ? -2.129 1.836 -21.898 1.00 95.69 454 VAL A N 1
ATOM 3586 C CA . VAL A 1 454 ? -0.978 1.017 -22.314 1.00 95.69 454 VAL A CA 1
ATOM 3587 C C . VAL A 1 454 ? -0.203 0.503 -21.096 1.00 95.69 454 VAL A C 1
ATOM 3589 O O . VAL A 1 454 ? 0.126 -0.678 -21.047 1.00 95.69 454 VAL A O 1
ATOM 3592 N N . ASP A 1 455 ? 0.044 1.364 -20.107 1.00 95.12 455 ASP A N 1
ATOM 3593 C CA . ASP A 1 455 ? 0.704 1.014 -18.842 1.00 95.12 455 ASP A CA 1
ATOM 3594 C C . ASP A 1 455 ? -0.073 -0.072 -18.072 1.00 95.12 455 ASP A C 1
ATOM 3596 O O . ASP A 1 455 ? 0.503 -1.090 -17.700 1.00 95.12 455 ASP A O 1
ATOM 3600 N N . ASP A 1 456 ? -1.397 0.075 -17.946 1.00 89.50 456 ASP A N 1
ATOM 3601 C CA . ASP A 1 456 ? -2.302 -0.903 -17.328 1.00 89.50 456 ASP A CA 1
ATOM 3602 C C . ASP A 1 456 ? -2.311 -2.240 -18.091 1.00 89.50 456 ASP A C 1
ATOM 3604 O O . ASP A 1 456 ? -2.410 -3.308 -17.487 1.00 89.50 456 ASP A O 1
ATOM 3608 N N . ALA A 1 457 ? -2.214 -2.206 -19.426 1.00 91.62 457 ALA A N 1
ATOM 3609 C CA . ALA A 1 457 ? -2.138 -3.419 -20.239 1.00 91.62 457 ALA A CA 1
ATOM 3610 C C . ALA A 1 457 ? -0.813 -4.163 -20.019 1.00 91.62 457 ALA A C 1
ATOM 3612 O O . ALA A 1 457 ? -0.812 -5.391 -19.925 1.00 91.62 457 ALA A O 1
ATOM 3613 N N . ILE A 1 458 ? 0.297 -3.427 -19.896 1.00 92.88 458 ILE A N 1
ATOM 3614 C CA . ILE A 1 458 ? 1.601 -3.991 -19.536 1.00 92.88 458 ILE A CA 1
ATOM 3615 C C . ILE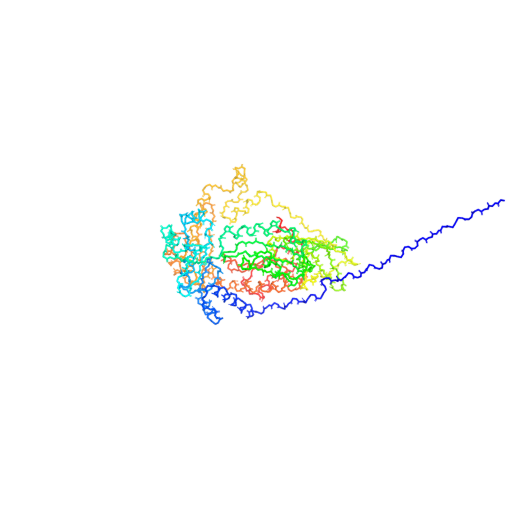 A 1 458 ? 1.531 -4.583 -18.127 1.00 92.88 458 ILE A C 1
ATOM 3617 O O . ILE A 1 458 ? 1.858 -5.755 -17.973 1.00 92.88 458 ILE A O 1
ATOM 3621 N N . GLU A 1 459 ? 1.049 -3.837 -17.126 1.00 91.06 459 GLU A N 1
ATOM 3622 C CA . GLU A 1 459 ? 0.894 -4.328 -15.747 1.00 91.06 459 GLU A CA 1
ATOM 3623 C C . GLU A 1 459 ? 0.074 -5.622 -15.712 1.00 91.06 459 GLU A C 1
ATOM 3625 O O . GLU A 1 459 ? 0.528 -6.611 -15.151 1.00 91.06 459 GLU A O 1
ATOM 3630 N N . ALA A 1 460 ? -1.081 -5.678 -16.382 1.00 82.69 460 ALA A N 1
ATOM 3631 C CA . ALA A 1 460 ? -1.923 -6.876 -16.404 1.00 82.69 460 ALA A CA 1
ATOM 3632 C C . ALA A 1 460 ? -1.196 -8.109 -16.975 1.00 82.69 460 ALA A C 1
ATOM 3634 O O . ALA A 1 460 ? -1.352 -9.228 -16.473 1.00 82.69 460 ALA A O 1
ATOM 3635 N N . GLU A 1 461 ? -0.381 -7.927 -18.017 1.00 89.06 461 GLU A N 1
ATOM 3636 C CA . GLU A 1 461 ? 0.446 -9.007 -18.550 1.00 89.06 461 GLU A CA 1
ATOM 3637 C C . GLU A 1 461 ? 1.606 -9.375 -17.622 1.00 89.06 461 GLU A C 1
ATOM 3639 O O . GLU A 1 461 ? 1.929 -10.557 -17.481 1.00 89.06 461 GLU A O 1
ATOM 3644 N N . LEU A 1 462 ? 2.218 -8.396 -16.954 1.00 85.31 462 LEU A N 1
ATOM 3645 C CA . LEU A 1 462 ? 3.268 -8.637 -15.971 1.00 85.31 462 LEU A CA 1
ATOM 3646 C C . LEU A 1 462 ? 2.736 -9.273 -14.695 1.00 85.31 462 LEU A C 1
ATOM 3648 O O . LEU A 1 462 ? 3.457 -10.058 -14.096 1.00 85.31 462 LEU A O 1
ATOM 3652 N N . GLU A 1 463 ? 1.503 -9.018 -14.279 1.00 79.44 463 GLU A N 1
ATOM 3653 C CA . GLU A 1 463 ? 0.862 -9.731 -13.177 1.00 79.44 463 GLU A CA 1
ATOM 3654 C C . GLU A 1 463 ? 0.658 -11.206 -13.547 1.00 79.44 463 GLU A C 1
ATOM 3656 O O . GLU A 1 463 ? 0.946 -12.100 -12.743 1.00 79.44 463 GLU A O 1
ATOM 3661 N N . ALA A 1 464 ? 0.242 -11.473 -14.791 1.00 76.19 464 ALA A N 1
ATOM 3662 C CA . ALA A 1 464 ? 0.091 -12.828 -15.313 1.00 76.19 464 ALA A CA 1
ATOM 3663 C C . ALA A 1 464 ? 1.445 -13.552 -15.468 1.00 76.19 464 ALA A C 1
ATOM 3665 O O . ALA A 1 464 ? 1.568 -14.723 -15.106 1.00 76.19 464 ALA A O 1
ATOM 3666 N N . GLY A 1 465 ? 2.467 -12.853 -15.972 1.00 74.31 465 GLY A N 1
ATOM 3667 C CA . GLY A 1 465 ? 3.817 -13.371 -16.229 1.00 74.31 465 GLY A CA 1
ATOM 3668 C C . GLY A 1 465 ? 4.822 -13.185 -15.083 1.00 74.31 465 GLY A C 1
ATOM 3669 O O . GLY A 1 465 ? 5.964 -13.631 -15.168 1.00 74.31 465 GLY A O 1
ATOM 3670 N N . ARG A 1 466 ? 4.415 -12.531 -13.992 1.00 72.00 466 ARG A N 1
ATOM 3671 C CA . ARG A 1 466 ? 5.219 -12.148 -12.810 1.00 72.00 466 ARG A CA 1
ATOM 3672 C C . ARG A 1 466 ? 6.473 -11.347 -13.115 1.00 72.00 466 ARG A C 1
ATOM 3674 O O . ARG A 1 466 ? 7.557 -11.630 -12.603 1.00 72.00 466 ARG A O 1
ATOM 3681 N N . GLY A 1 467 ? 6.306 -10.336 -13.953 1.00 77.25 467 GLY A N 1
ATOM 3682 C CA . GLY A 1 467 ? 7.401 -9.513 -14.447 1.00 77.25 467 GLY A CA 1
ATOM 3683 C C . GLY A 1 467 ? 8.153 -10.142 -15.621 1.00 77.25 467 GLY A C 1
ATOM 3684 O O . GLY A 1 467 ? 9.076 -9.513 -16.125 1.00 77.25 467 GLY A O 1
ATOM 3685 N N . PHE A 1 468 ? 7.788 -11.349 -16.069 1.00 82.31 468 PHE A N 1
ATOM 3686 C CA . PHE A 1 468 ? 8.386 -11.993 -17.237 1.00 82.31 468 PHE A CA 1
ATOM 3687 C C . PHE A 1 468 ? 7.413 -12.034 -18.412 1.00 82.31 468 PHE A C 1
ATOM 3689 O O . PHE A 1 468 ? 6.247 -12.383 -18.243 1.00 82.31 468 PHE A O 1
ATOM 3696 N N . LEU A 1 469 ? 7.911 -11.731 -19.610 1.00 84.69 469 LEU A N 1
ATOM 3697 C CA . LEU A 1 469 ? 7.187 -11.885 -20.872 1.00 84.69 469 LEU A CA 1
ATOM 3698 C C . LEU A 1 469 ? 7.945 -12.842 -21.798 1.00 84.69 469 LEU A C 1
ATOM 3700 O O . LEU A 1 469 ? 9.171 -12.777 -21.895 1.00 84.69 469 LEU A O 1
ATOM 3704 N N . ASP A 1 470 ? 7.187 -13.700 -22.488 1.00 76.31 470 ASP A N 1
ATOM 3705 C CA . ASP A 1 470 ? 7.650 -14.685 -23.474 1.00 76.31 470 ASP A CA 1
ATOM 3706 C C . ASP A 1 470 ? 8.822 -15.558 -23.008 1.00 76.31 470 ASP A C 1
ATOM 3708 O O . ASP A 1 470 ? 9.927 -15.493 -23.539 1.00 76.31 470 ASP A O 1
ATOM 3712 N N . ALA A 1 471 ? 8.520 -16.437 -22.050 1.00 66.50 471 ALA A N 1
ATOM 3713 C CA . ALA A 1 471 ? 9.460 -17.270 -21.301 1.00 66.50 471 ALA A CA 1
ATOM 3714 C C . ALA A 1 471 ? 10.214 -16.515 -20.193 1.00 66.50 471 ALA A C 1
ATOM 3716 O O . ALA A 1 471 ? 10.201 -15.294 -20.084 1.00 66.50 471 ALA A O 1
ATOM 3717 N N . PHE A 1 472 ? 10.815 -17.283 -19.289 1.00 65.00 472 PHE A N 1
ATOM 3718 C CA . PHE A 1 472 ? 11.380 -16.784 -18.039 1.00 65.00 472 PHE A CA 1
ATOM 3719 C C . PHE A 1 472 ? 12.884 -17.067 -18.036 1.00 65.00 472 PHE A C 1
ATOM 3721 O O . PHE A 1 472 ? 13.289 -18.214 -18.239 1.00 65.00 472 PHE A O 1
ATOM 3728 N N . GLY A 1 473 ? 13.697 -16.035 -17.804 1.00 62.31 473 GLY A N 1
ATOM 3729 C CA . GLY A 1 473 ? 15.161 -16.093 -17.871 1.00 62.31 473 GLY A CA 1
ATOM 3730 C C . GLY A 1 473 ? 15.740 -15.594 -19.198 1.00 62.31 473 GLY A C 1
ATOM 3731 O O . GLY A 1 473 ? 15.150 -14.723 -19.834 1.00 62.31 473 GLY A O 1
ATOM 3732 N N . ASP A 1 474 ? 16.876 -16.157 -19.616 1.00 60.34 474 ASP A N 1
ATOM 3733 C CA . ASP A 1 474 ? 17.713 -15.672 -20.734 1.00 60.34 474 ASP A CA 1
ATOM 3734 C C . ASP A 1 474 ? 17.034 -15.713 -22.112 1.00 60.34 474 ASP A C 1
ATOM 3736 O O . ASP A 1 474 ? 17.500 -15.097 -23.067 1.00 60.34 474 ASP A O 1
ATOM 3740 N N . ALA A 1 475 ? 15.919 -16.433 -22.234 1.00 66.06 475 ALA A N 1
ATOM 3741 C CA . ALA A 1 475 ? 15.150 -16.528 -23.472 1.00 66.06 475 ALA A CA 1
ATOM 3742 C C . ALA A 1 475 ? 14.033 -15.468 -23.596 1.00 66.06 475 ALA A C 1
ATOM 3744 O O . ALA A 1 475 ? 13.452 -15.331 -24.674 1.00 66.06 475 ALA A O 1
ATOM 3745 N N . GLY A 1 476 ? 13.722 -14.732 -22.520 1.00 84.25 476 GLY A N 1
ATOM 3746 C CA . GLY A 1 476 ? 12.571 -13.825 -22.442 1.00 84.25 476 GLY A CA 1
ATOM 3747 C C . GLY A 1 476 ? 12.924 -12.388 -22.058 1.00 84.25 476 GLY A C 1
ATOM 3748 O O . GLY A 1 476 ? 14.068 -11.936 -22.179 1.00 84.25 476 GLY A O 1
ATOM 3749 N N . PHE A 1 477 ? 11.915 -11.655 -21.592 1.00 90.19 477 PHE A N 1
ATOM 3750 C CA . PHE A 1 477 ? 12.063 -10.300 -21.065 1.00 90.19 477 PHE A CA 1
ATOM 3751 C C . PHE A 1 477 ? 11.701 -10.280 -19.589 1.00 90.19 477 PHE A C 1
ATOM 3753 O O . PHE A 1 477 ? 10.577 -10.625 -19.238 1.00 90.19 477 PHE A O 1
ATOM 3760 N N . TYR A 1 478 ? 12.613 -9.827 -18.731 1.00 89.81 478 TYR A N 1
ATOM 3761 C CA . TYR A 1 478 ? 12.258 -9.449 -17.367 1.00 89.81 478 TYR A CA 1
ATOM 3762 C C . TYR A 1 478 ? 12.023 -7.941 -17.305 1.00 89.81 478 TYR A C 1
ATOM 3764 O O . TYR A 1 478 ? 12.962 -7.160 -17.459 1.00 89.81 478 TYR A O 1
ATOM 3772 N N . VAL A 1 479 ? 10.783 -7.518 -17.080 1.00 91.06 479 VAL A N 1
ATOM 3773 C CA . VAL A 1 479 ? 10.440 -6.107 -16.898 1.00 91.06 479 VAL A CA 1
ATOM 3774 C C . VAL A 1 479 ? 10.700 -5.720 -15.448 1.00 91.06 479 VAL A C 1
ATOM 3776 O O . VAL A 1 479 ? 10.032 -6.187 -14.528 1.00 91.06 479 VAL A O 1
ATOM 3779 N N . SER A 1 480 ? 11.694 -4.859 -15.229 1.00 89.12 480 SER A N 1
ATOM 3780 C CA . SER A 1 480 ? 12.040 -4.390 -13.885 1.00 89.12 480 SER A CA 1
ATOM 3781 C C . SER A 1 480 ? 11.095 -3.303 -13.383 1.00 89.12 480 SER A C 1
ATOM 3783 O O . SER A 1 480 ? 10.913 -3.157 -12.178 1.00 89.12 480 SER A O 1
ATOM 3785 N N . SER A 1 481 ? 10.583 -2.487 -14.305 1.00 92.25 481 SER A N 1
ATOM 3786 C CA . SER A 1 481 ? 9.666 -1.382 -14.034 1.00 92.25 481 SER A CA 1
ATOM 3787 C C . SER A 1 481 ? 9.059 -0.882 -15.337 1.00 92.25 481 SER A C 1
ATOM 3789 O O . SER A 1 481 ? 9.747 -0.862 -16.361 1.00 92.25 481 SER A O 1
ATOM 3791 N N . HIS A 1 482 ? 7.844 -0.367 -15.265 1.00 95.81 482 HIS A N 1
ATOM 3792 C CA . HIS A 1 482 ? 7.233 0.437 -16.313 1.00 95.81 482 HIS A CA 1
ATOM 3793 C C . HIS A 1 482 ? 6.553 1.656 -15.690 1.00 95.81 482 HIS A C 1
ATOM 3795 O O . HIS A 1 482 ? 6.317 1.682 -14.480 1.00 95.81 482 HIS A O 1
ATOM 3801 N N . TYR A 1 483 ? 6.352 2.698 -16.488 1.00 95.12 483 TYR A N 1
ATOM 3802 C CA . TYR A 1 483 ? 5.586 3.876 -16.095 1.00 95.12 483 TYR A CA 1
ATOM 3803 C C . TYR A 1 483 ? 5.242 4.725 -17.320 1.00 95.12 483 TYR A C 1
ATOM 3805 O O . TYR A 1 483 ? 6.027 4.825 -18.268 1.00 95.12 483 TYR A O 1
ATOM 3813 N N . ALA A 1 484 ? 4.103 5.414 -17.269 1.00 94.69 484 ALA A N 1
ATOM 3814 C CA . ALA A 1 484 ? 3.810 6.508 -18.189 1.00 94.69 484 ALA A CA 1
ATOM 3815 C C . ALA A 1 484 ? 4.719 7.719 -17.891 1.00 94.69 484 ALA A C 1
ATOM 3817 O O . ALA A 1 484 ? 4.651 8.314 -16.815 1.00 94.69 484 ALA A O 1
ATOM 3818 N N . ASP A 1 485 ? 5.566 8.081 -18.851 1.00 93.75 485 ASP A N 1
ATOM 3819 C CA . ASP A 1 485 ? 6.395 9.284 -18.845 1.00 93.75 485 ASP A CA 1
ATOM 3820 C C . ASP A 1 485 ? 5.671 10.370 -19.648 1.00 93.75 485 ASP A C 1
ATOM 3822 O O . ASP A 1 485 ? 5.802 10.476 -20.869 1.00 93.75 485 ASP A O 1
ATOM 3826 N N . ASP A 1 486 ? 4.869 11.171 -18.951 1.00 89.75 486 ASP A N 1
ATOM 3827 C CA . ASP A 1 486 ? 4.087 12.262 -19.539 1.00 89.75 486 ASP A CA 1
ATOM 3828 C C . ASP A 1 486 ? 4.955 13.420 -20.064 1.00 89.75 486 ASP A C 1
ATOM 3830 O O . ASP A 1 486 ? 4.499 14.265 -20.839 1.00 89.75 486 ASP A O 1
ATOM 3834 N N . ALA A 1 487 ? 6.230 13.461 -19.670 1.00 88.38 487 ALA A N 1
ATOM 3835 C CA . ALA A 1 487 ? 7.215 14.374 -20.224 1.00 88.38 487 ALA A CA 1
ATOM 3836 C C . ALA A 1 487 ? 7.705 13.944 -21.598 1.00 88.38 487 ALA A C 1
ATOM 3838 O O . ALA A 1 487 ? 7.867 14.783 -22.484 1.00 88.38 487 ALA A O 1
ATOM 3839 N N . ALA A 1 488 ? 7.942 12.647 -21.757 1.00 92.06 488 ALA A N 1
ATOM 3840 C CA . ALA A 1 488 ? 8.410 12.072 -23.004 1.00 92.06 488 ALA A CA 1
ATOM 3841 C C . ALA A 1 488 ? 7.278 11.581 -23.921 1.00 92.06 488 ALA A C 1
ATOM 3843 O O . ALA A 1 488 ? 7.585 11.141 -25.026 1.00 92.06 488 ALA A O 1
ATOM 3844 N N . ASP A 1 489 ? 6.015 11.672 -23.484 1.00 94.50 489 ASP A N 1
ATOM 3845 C CA . ASP A 1 489 ? 4.825 11.244 -24.236 1.00 94.50 489 ASP A CA 1
ATOM 3846 C C . ASP A 1 489 ? 4.894 9.757 -24.642 1.00 94.50 489 ASP A C 1
ATOM 3848 O O . ASP A 1 489 ? 4.551 9.357 -25.755 1.00 94.50 489 ASP A O 1
ATOM 3852 N N . VAL A 1 490 ? 5.402 8.928 -23.722 1.00 97.19 490 VAL A N 1
ATOM 3853 C CA . VAL A 1 490 ? 5.608 7.485 -23.912 1.00 97.19 490 VAL A CA 1
ATOM 3854 C C . VAL A 1 490 ? 5.340 6.710 -22.625 1.00 97.19 490 VAL A C 1
ATOM 3856 O O . VAL A 1 490 ? 5.402 7.254 -21.526 1.00 97.19 490 VAL A O 1
ATOM 3859 N N . VAL A 1 491 ? 5.111 5.405 -22.744 1.00 97.56 491 VAL A N 1
ATOM 3860 C CA . VAL A 1 491 ? 5.257 4.456 -21.635 1.00 97.56 491 VAL A CA 1
ATOM 3861 C C . VAL A 1 491 ? 6.669 3.889 -21.683 1.00 97.56 491 VAL A C 1
ATOM 3863 O O . VAL A 1 491 ? 7.068 3.268 -22.669 1.00 97.56 491 VAL A O 1
ATOM 3866 N N . VAL A 1 492 ? 7.450 4.128 -20.635 1.00 97.69 492 VAL A N 1
ATOM 3867 C CA . VAL A 1 492 ? 8.812 3.608 -20.522 1.00 97.69 492 VAL A CA 1
ATOM 3868 C C . VAL A 1 492 ? 8.749 2.219 -19.917 1.00 97.69 492 VAL A C 1
ATOM 3870 O O . VAL A 1 492 ? 8.188 2.045 -18.841 1.00 97.69 492 VAL A O 1
ATOM 3873 N N . VAL A 1 493 ? 9.374 1.243 -20.571 1.00 96.81 493 VAL A N 1
ATOM 3874 C CA . VAL A 1 493 ? 9.511 -0.124 -20.066 1.00 96.81 493 VAL A CA 1
ATOM 3875 C C . VAL A 1 493 ? 10.988 -0.438 -19.904 1.00 96.81 493 VAL A C 1
ATOM 3877 O O . VAL A 1 493 ? 11.743 -0.490 -20.876 1.00 96.81 493 VAL A O 1
ATOM 3880 N N . ARG A 1 494 ? 11.417 -0.654 -18.661 1.00 95.88 494 ARG A N 1
ATOM 3881 C CA . ARG A 1 494 ? 12.788 -1.060 -18.352 1.00 95.88 494 ARG A CA 1
ATOM 3882 C C . ARG A 1 494 ? 12.874 -2.568 -18.310 1.00 95.88 494 ARG A C 1
ATOM 3884 O O . ARG A 1 494 ? 12.191 -3.205 -17.508 1.00 95.88 494 ARG A O 1
ATOM 3891 N N . VAL A 1 495 ? 13.727 -3.124 -19.159 1.00 93.50 495 VAL A N 1
ATOM 3892 C CA . VAL A 1 495 ? 13.839 -4.569 -19.349 1.00 93.50 495 VAL A CA 1
ATOM 3893 C C . VAL A 1 495 ? 15.250 -5.064 -19.100 1.00 93.50 495 VAL A C 1
ATOM 3895 O O . VAL A 1 495 ? 16.236 -4.372 -19.356 1.00 93.50 495 VAL A O 1
ATOM 3898 N N . VAL A 1 496 ? 15.335 -6.296 -18.622 1.00 90.50 496 VAL A N 1
ATOM 3899 C CA . VAL A 1 496 ? 16.561 -7.075 -18.543 1.00 90.50 496 VAL A CA 1
ATOM 3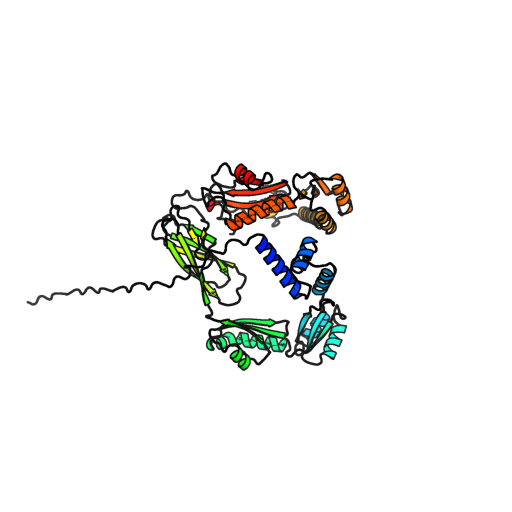900 C C . VAL A 1 496 ? 16.415 -8.247 -19.497 1.00 90.50 496 VAL A C 1
ATOM 3902 O O . VAL A 1 496 ? 15.508 -9.066 -19.335 1.00 90.50 496 VAL A O 1
ATOM 3905 N N . THR A 1 497 ? 17.253 -8.284 -20.527 1.00 90.69 497 THR A N 1
ATOM 3906 C CA . THR A 1 497 ? 17.190 -9.304 -21.575 1.00 90.69 497 THR A CA 1
ATOM 3907 C C . THR A 1 497 ? 18.491 -9.330 -22.382 1.00 90.69 497 THR A C 1
ATOM 3909 O O . THR A 1 497 ? 19.056 -8.266 -22.647 1.00 90.69 497 THR A O 1
ATOM 3912 N N . PRO A 1 498 ? 18.966 -10.506 -22.824 1.00 86.94 498 PRO A N 1
ATOM 3913 C CA . PRO A 1 498 ? 20.026 -10.591 -23.825 1.00 86.94 498 PRO A CA 1
ATOM 3914 C C . PRO A 1 498 ? 19.494 -10.387 -25.257 1.00 86.94 498 PRO A C 1
ATOM 3916 O O . PRO A 1 498 ? 20.279 -10.328 -26.206 1.00 86.94 498 PRO A O 1
ATOM 3919 N N . ARG A 1 499 ? 18.169 -10.303 -25.446 1.00 91.06 499 ARG A N 1
ATOM 3920 C CA . ARG A 1 499 ? 17.543 -10.146 -26.761 1.00 91.06 499 ARG A CA 1
ATOM 3921 C C . ARG A 1 499 ? 17.753 -8.739 -27.322 1.00 91.06 499 ARG A C 1
ATOM 3923 O O . ARG A 1 499 ? 17.453 -7.741 -26.672 1.00 91.06 499 ARG A O 1
ATOM 3930 N N . GLY A 1 500 ? 18.208 -8.667 -28.572 1.00 92.50 500 GLY A N 1
ATOM 3931 C CA . GLY A 1 500 ? 18.411 -7.402 -29.286 1.00 92.50 500 GLY A CA 1
ATOM 3932 C C . GLY A 1 500 ? 17.140 -6.776 -29.871 1.00 92.50 500 GLY A C 1
ATOM 3933 O O . GLY A 1 500 ? 17.205 -5.640 -30.320 1.00 92.50 500 GLY A O 1
ATOM 3934 N N . ASP A 1 501 ? 16.009 -7.491 -29.868 1.00 94.56 501 ASP A N 1
ATOM 3935 C CA . ASP A 1 501 ? 14.737 -7.088 -30.493 1.00 94.56 501 ASP A CA 1
ATOM 3936 C C . ASP A 1 501 ? 13.717 -6.513 -29.494 1.00 94.56 501 ASP A C 1
ATOM 3938 O O . ASP A 1 501 ? 12.515 -6.493 -29.757 1.00 94.56 501 ASP A O 1
ATOM 3942 N N . ALA A 1 502 ? 14.171 -6.084 -28.311 1.00 93.94 502 ALA A N 1
ATOM 3943 C CA . ALA A 1 502 ? 13.283 -5.666 -27.231 1.00 93.94 502 ALA A CA 1
ATOM 3944 C C . ALA A 1 502 ? 12.376 -4.491 -27.638 1.00 93.94 502 ALA A C 1
ATOM 3946 O O . ALA A 1 502 ? 11.177 -4.515 -27.373 1.00 93.94 502 ALA A O 1
ATOM 3947 N N . ALA A 1 503 ? 12.917 -3.472 -28.308 1.00 96.06 503 ALA A N 1
ATOM 3948 C CA . ALA A 1 503 ? 12.136 -2.305 -28.710 1.00 96.06 503 ALA A CA 1
ATOM 3949 C C . ALA A 1 503 ? 11.044 -2.672 -29.726 1.00 96.06 503 ALA A C 1
ATOM 3951 O O . ALA A 1 503 ? 9.883 -2.305 -29.542 1.00 96.06 503 ALA A O 1
ATOM 3952 N N . GLU A 1 504 ? 11.397 -3.436 -30.761 1.00 96.06 504 GLU A N 1
ATOM 3953 C CA . GLU A 1 504 ? 10.475 -3.909 -31.793 1.00 96.06 504 GLU A CA 1
ATOM 3954 C C . GLU A 1 504 ? 9.387 -4.799 -31.197 1.00 96.06 504 GLU A C 1
ATOM 3956 O O . GLU A 1 504 ? 8.212 -4.658 -31.535 1.00 96.06 504 GLU A O 1
ATOM 3961 N N . TYR A 1 505 ? 9.773 -5.681 -30.278 1.00 95.06 505 TYR A N 1
ATOM 3962 C CA . TYR A 1 505 ? 8.867 -6.580 -29.590 1.00 95.06 505 TYR A CA 1
ATOM 3963 C C . TYR A 1 505 ? 7.786 -5.828 -28.798 1.00 95.06 505 TYR A C 1
ATOM 3965 O O . TYR A 1 505 ? 6.591 -6.042 -29.022 1.00 95.06 505 TYR A O 1
ATOM 3973 N N . PHE A 1 506 ? 8.181 -4.919 -27.899 1.00 95.44 506 PHE A N 1
ATOM 3974 C CA . PHE A 1 506 ? 7.219 -4.173 -27.082 1.00 95.44 506 PHE A CA 1
ATOM 3975 C C . PHE A 1 506 ? 6.390 -3.203 -27.931 1.00 95.44 506 PHE A C 1
ATOM 3977 O O . PHE A 1 506 ? 5.193 -3.067 -27.687 1.00 95.44 506 PHE A O 1
ATOM 3984 N N . ALA A 1 507 ? 6.976 -2.583 -28.960 1.00 95.44 507 ALA A N 1
ATOM 3985 C CA . ALA A 1 507 ? 6.232 -1.727 -29.880 1.00 95.44 507 ALA A CA 1
ATOM 3986 C C . ALA A 1 507 ? 5.179 -2.513 -30.683 1.00 95.44 507 ALA A C 1
ATOM 3988 O O . ALA A 1 507 ? 4.070 -2.021 -30.886 1.00 95.44 507 ALA A O 1
ATOM 3989 N N . ALA A 1 508 ? 5.490 -3.742 -31.111 1.00 96.06 508 ALA A N 1
ATOM 3990 C CA . ALA A 1 508 ? 4.540 -4.611 -31.805 1.00 96.06 508 ALA A CA 1
ATOM 3991 C C . ALA A 1 508 ? 3.413 -5.104 -30.884 1.00 96.06 508 ALA A C 1
ATOM 3993 O O . ALA A 1 508 ? 2.276 -5.246 -31.333 1.00 96.06 508 ALA A O 1
ATOM 3994 N N . ARG A 1 509 ? 3.721 -5.359 -29.606 1.00 95.69 509 ARG A N 1
ATOM 3995 C CA . ARG A 1 509 ? 2.768 -5.901 -28.628 1.00 95.69 509 ARG A CA 1
ATOM 3996 C C . ARG A 1 509 ? 1.857 -4.837 -28.015 1.00 95.69 509 ARG A C 1
ATOM 3998 O O . ARG A 1 509 ? 0.656 -5.057 -27.908 1.00 95.69 509 ARG A O 1
ATOM 4005 N N . PHE A 1 510 ? 2.414 -3.684 -27.650 1.00 95.94 510 PHE A N 1
ATOM 4006 C CA . PHE A 1 510 ? 1.728 -2.644 -26.872 1.00 95.94 510 PHE A CA 1
ATOM 4007 C C . PHE A 1 510 ? 1.561 -1.312 -27.623 1.00 95.94 510 PHE A C 1
ATOM 4009 O O . PHE A 1 510 ? 0.885 -0.403 -27.142 1.00 95.94 510 PHE A O 1
ATOM 4016 N N . GLY A 1 511 ? 2.130 -1.196 -28.826 1.00 96.56 511 GLY A N 1
ATOM 4017 C CA . GLY A 1 511 ? 1.992 -0.036 -29.702 1.00 96.56 511 GLY A CA 1
ATOM 4018 C C . GLY A 1 511 ? 3.170 0.941 -29.652 1.00 96.56 511 GLY A C 1
ATOM 4019 O O . GLY A 1 511 ? 4.073 0.856 -28.824 1.00 96.56 511 GLY A O 1
ATOM 4020 N N . ALA A 1 512 ? 3.140 1.921 -30.560 1.00 96.44 512 ALA A N 1
ATOM 4021 C CA . ALA A 1 512 ? 4.237 2.869 -30.789 1.00 96.44 512 ALA A CA 1
ATOM 4022 C C . ALA A 1 512 ? 4.484 3.867 -29.641 1.00 96.44 512 ALA A C 1
ATOM 4024 O O . ALA A 1 512 ? 5.481 4.581 -29.661 1.00 96.44 512 ALA A O 1
ATOM 4025 N N . ALA A 1 513 ? 3.587 3.931 -28.653 1.00 96.31 513 ALA A N 1
ATOM 4026 C CA . ALA A 1 513 ? 3.768 4.753 -27.461 1.00 96.31 513 ALA A CA 1
ATOM 4027 C C . ALA A 1 513 ? 4.772 4.144 -26.465 1.00 96.31 513 ALA A C 1
ATOM 4029 O O . ALA A 1 513 ? 5.094 4.787 -25.473 1.00 96.31 513 ALA A O 1
ATOM 4030 N N . VAL A 1 514 ? 5.263 2.920 -26.687 1.00 97.94 514 VAL A N 1
ATOM 4031 C CA . VAL A 1 514 ? 6.195 2.259 -25.768 1.00 97.94 514 VAL A CA 1
ATOM 4032 C C . VAL A 1 514 ? 7.650 2.542 -26.136 1.00 97.94 514 VAL A C 1
ATOM 4034 O O . VAL A 1 514 ? 8.089 2.281 -27.255 1.00 97.94 514 VAL A O 1
ATOM 4037 N N . ARG A 1 515 ? 8.424 3.018 -25.156 1.00 97.81 515 ARG A N 1
ATOM 4038 C CA . ARG A 1 515 ? 9.883 3.145 -25.228 1.00 97.81 515 ARG A CA 1
ATOM 4039 C C . ARG A 1 515 ? 10.530 2.097 -24.333 1.00 97.81 515 ARG A C 1
ATOM 4041 O O . ARG A 1 515 ? 10.281 2.069 -23.132 1.00 97.81 515 ARG A O 1
ATOM 4048 N N . VAL A 1 516 ? 11.415 1.286 -24.901 1.00 97.25 516 VAL A N 1
ATOM 4049 C CA . VAL A 1 516 ? 12.140 0.257 -24.147 1.00 97.25 516 VAL A CA 1
ATOM 4050 C C . VAL A 1 516 ? 13.529 0.741 -23.755 1.00 97.25 516 VAL A C 1
ATOM 4052 O O . VAL A 1 516 ? 14.284 1.250 -24.581 1.00 97.25 516 VAL A O 1
ATOM 4055 N N . GLU A 1 517 ? 13.880 0.539 -22.490 1.00 96.69 517 GLU A N 1
ATOM 4056 C CA . GLU A 1 517 ? 15.214 0.763 -21.942 1.00 96.69 517 GLU A CA 1
ATOM 4057 C C . GLU A 1 517 ? 15.790 -0.585 -21.489 1.00 96.69 517 GLU A C 1
ATOM 4059 O O . GLU A 1 517 ? 15.354 -1.151 -20.486 1.00 96.69 517 GLU A O 1
ATOM 4064 N N . VAL A 1 518 ? 16.776 -1.115 -22.219 1.00 94.38 518 VAL A N 1
ATOM 4065 C CA . VAL A 1 518 ? 17.498 -2.325 -21.795 1.00 94.38 518 VAL A CA 1
ATOM 4066 C C . VAL A 1 518 ? 18.505 -1.930 -20.716 1.00 94.38 518 VAL A C 1
ATOM 4068 O O . VAL A 1 518 ? 19.485 -1.239 -20.991 1.00 94.38 518 VAL A O 1
ATOM 4071 N N . ILE A 1 519 ? 18.253 -2.346 -19.475 1.00 92.12 519 ILE A N 1
ATOM 4072 C CA . ILE A 1 519 ? 19.056 -1.970 -18.298 1.00 92.12 519 ILE A CA 1
ATOM 4073 C C . ILE A 1 519 ? 20.020 -3.076 -17.838 1.00 92.12 519 ILE A C 1
ATOM 4075 O O . ILE A 1 519 ? 20.725 -2.919 -16.838 1.00 92.12 519 ILE A O 1
ATOM 4079 N N . GLY A 1 520 ? 20.044 -4.197 -18.555 1.00 88.19 520 GLY A N 1
ATOM 4080 C CA . GLY A 1 520 ? 20.954 -5.315 -18.347 1.00 88.19 520 GLY A CA 1
ATOM 4081 C C . GLY A 1 520 ? 20.595 -6.499 -19.238 1.00 88.19 520 GLY A C 1
ATOM 4082 O O . GLY A 1 520 ? 19.544 -6.514 -19.873 1.00 88.19 520 GLY A O 1
ATOM 4083 N N . ASP A 1 521 ? 21.447 -7.512 -19.226 1.00 87.06 521 ASP A N 1
ATOM 4084 C CA . ASP A 1 521 ? 21.273 -8.786 -19.928 1.00 87.06 521 ASP A CA 1
ATOM 4085 C C . ASP A 1 521 ? 20.923 -9.949 -18.984 1.00 87.06 521 ASP A C 1
ATOM 4087 O O . ASP A 1 521 ? 20.381 -10.954 -19.431 1.00 87.06 521 ASP A O 1
ATOM 4091 N N . ARG A 1 522 ? 21.180 -9.791 -17.677 1.00 85.50 522 ARG A N 1
ATOM 4092 C CA . ARG A 1 522 ? 21.027 -10.828 -16.643 1.00 85.50 522 ARG A CA 1
ATOM 4093 C C . ARG A 1 522 ? 20.142 -10.387 -15.479 1.00 85.50 522 ARG A C 1
ATOM 4095 O O . ARG A 1 522 ? 20.540 -9.563 -14.645 1.00 85.50 522 ARG A O 1
ATOM 4102 N N . TYR A 1 523 ? 18.920 -10.909 -15.414 1.00 83.94 523 TYR A N 1
ATOM 4103 C CA . TYR A 1 523 ? 17.891 -10.472 -14.458 1.00 83.94 523 TYR A CA 1
ATOM 4104 C C . TYR A 1 523 ? 18.272 -10.784 -13.007 1.00 83.94 523 TYR A C 1
ATOM 4106 O O . TYR A 1 523 ? 18.064 -9.955 -12.117 1.00 83.94 523 TYR A O 1
ATOM 4114 N N . GLU A 1 524 ? 18.928 -11.915 -12.772 1.00 84.06 524 GLU A N 1
ATOM 4115 C CA . GLU A 1 524 ? 19.422 -12.370 -11.477 1.00 84.06 524 GLU A CA 1
ATOM 4116 C C . GLU A 1 524 ? 20.464 -11.419 -10.863 1.00 84.06 524 GLU A C 1
ATOM 4118 O O . GLU A 1 524 ? 20.627 -11.383 -9.638 1.00 84.06 524 GLU A O 1
ATOM 4123 N N . CYS A 1 525 ? 21.106 -10.584 -11.689 1.00 83.06 525 CYS A N 1
ATOM 4124 C CA . CYS A 1 525 ? 22.083 -9.579 -11.269 1.00 83.06 525 CYS A CA 1
ATOM 4125 C C . CYS A 1 525 ? 21.482 -8.193 -10.991 1.00 83.06 525 CYS A C 1
ATOM 4127 O O . CYS A 1 525 ? 22.149 -7.325 -10.424 1.00 83.06 525 CYS A O 1
ATOM 4129 N N . THR A 1 526 ? 20.222 -7.955 -11.357 1.00 71.62 526 THR A N 1
ATOM 4130 C CA . THR A 1 526 ? 19.585 -6.632 -11.205 1.00 71.62 526 THR A CA 1
ATOM 4131 C C . THR A 1 526 ? 18.873 -6.430 -9.868 1.00 71.62 526 THR A C 1
ATOM 4133 O O . THR A 1 526 ? 18.665 -5.295 -9.445 1.00 71.62 526 THR A O 1
ATOM 4136 N N . VAL A 1 527 ? 18.554 -7.520 -9.167 1.00 61.03 527 VAL A N 1
ATOM 4137 C CA . VAL A 1 527 ? 17.629 -7.542 -8.018 1.00 61.03 527 VAL A CA 1
ATOM 4138 C C . VAL A 1 527 ? 18.330 -7.380 -6.660 1.00 61.03 527 VAL A C 1
ATOM 4140 O O . VAL A 1 527 ? 17.667 -7.201 -5.638 1.00 61.03 527 VAL A O 1
ATOM 4143 N N . ALA A 1 528 ? 19.664 -7.430 -6.613 1.00 52.94 528 ALA A N 1
ATOM 4144 C CA . ALA A 1 528 ? 20.400 -7.529 -5.349 1.00 52.94 528 ALA A CA 1
ATOM 4145 C C . ALA A 1 528 ? 20.219 -6.318 -4.399 1.00 52.94 528 ALA A C 1
ATOM 4147 O O . ALA A 1 528 ? 20.327 -6.502 -3.184 1.00 52.94 528 ALA A O 1
ATOM 4148 N N . ASP A 1 529 ? 19.857 -5.131 -4.913 1.00 45.44 529 ASP A N 1
ATOM 4149 C CA . ASP A 1 529 ? 20.053 -3.866 -4.180 1.00 45.44 529 ASP A CA 1
ATOM 4150 C C . ASP A 1 529 ? 18.820 -2.962 -3.994 1.00 45.44 529 ASP A C 1
ATOM 4152 O O . ASP A 1 529 ? 18.921 -1.951 -3.306 1.00 45.44 529 ASP A O 1
ATOM 4156 N N . ALA A 1 530 ? 17.642 -3.285 -4.540 1.00 39.53 530 ALA A N 1
ATOM 4157 C CA . ALA A 1 530 ? 16.501 -2.352 -4.482 1.00 39.53 530 ALA A CA 1
ATOM 4158 C C . ALA A 1 530 ? 15.803 -2.253 -3.102 1.00 39.53 530 ALA A C 1
ATOM 4160 O O . ALA A 1 530 ? 14.988 -1.359 -2.901 1.00 39.53 530 ALA A O 1
ATOM 4161 N N . TYR A 1 531 ? 16.108 -3.145 -2.149 1.00 33.66 531 TYR A N 1
ATOM 4162 C CA . TYR A 1 531 ? 15.395 -3.236 -0.860 1.00 33.66 531 TYR A CA 1
ATOM 4163 C C . TYR A 1 531 ? 16.302 -3.502 0.359 1.00 33.66 531 TYR A C 1
ATOM 4165 O O . TYR A 1 531 ? 15.856 -4.132 1.319 1.00 33.66 531 TYR A O 1
ATOM 4173 N N . ARG A 1 532 ? 17.577 -3.089 0.330 1.00 31.81 532 ARG A N 1
ATOM 4174 C CA . ARG A 1 532 ? 18.449 -3.137 1.521 1.00 31.81 532 ARG A CA 1
ATOM 4175 C C . ARG A 1 532 ? 18.518 -1.804 2.247 1.00 31.81 532 ARG A C 1
ATOM 4177 O O . ARG A 1 532 ? 18.663 -0.772 1.556 1.00 31.81 532 ARG A O 1
#

Radius of gyration: 31.77 Å; Cα contacts (8 Å, |Δi|>4): 937; chains: 1; bounding box: 78×107×68 Å

Sequence (532 aa):
MLRSVLTVGVFLILAAPAGAQERVCHGQLAPPPPATQAEQEVARLQDFARQRAQFGFRYDIPYVRELVARGVWEYDVGYIPVTPRENRYLKLRDELELGAKAERYLREHRDVDGGVNVRDAWPRDPYLEVRFTKDVTRNVAAIKRLARDPQHVRGARARYSLRELERLNDRVYGERKALAKAGFHLVSSSVAFAGYVELDVVTRRTDARTYFRKRYGAGAFKLTVYIGDEYSLSCAAASSYEIAPDGLALTVRWNSGGGAKPIRIEVTEFADHVEVGAVERIYNGPRNDDATILSLAGALTAPLGDRPVIDAANGLRLRQRGAGPGDPACPAKPAPSRLERAIEARRMRGLPTDPAYVQRQLDRGRLTSQAEERWAKRLSDLVDDERLDAYLRKHADDFAGSQPLAVYPDPPRVVFRFTRDLDAHLAALRKLTKHPEAVSVEQATYPIAQLRTVDDAIEAELEAGRGFLDAFGDAGFYVSSHYADDAADVVVVRVVTPRGDAAEYFAARFGAAVRVEVIGDRYECTVADAYR

pLDDT: mean 87.99, std 13.41, range [31.81, 98.25]

Solvent-accessible surface area (backbone atoms only — not comparable to full-atom values): 29614 Å² total; per-residue (Å²): 139,88,83,87,82,86,82,85,81,82,84,81,78,80,77,73,77,79,71,83,71,83,71,77,30,64,84,44,60,66,58,74,76,80,72,49,72,69,54,47,51,50,52,52,45,51,47,48,20,55,58,34,45,74,49,59,47,89,34,54,57,72,60,48,51,51,33,54,76,68,69,33,67,40,73,89,89,72,64,39,66,39,54,79,67,55,44,54,44,52,53,49,51,72,68,66,51,56,42,75,60,25,51,49,51,41,68,77,37,33,84,32,27,17,48,64,40,81,40,76,44,54,96,48,73,46,30,42,36,41,24,17,49,56,64,36,70,61,54,40,56,52,36,44,76,40,29,72,50,38,89,37,56,43,65,40,81,29,93,43,16,46,54,55,37,48,53,49,39,52,48,55,60,72,37,42,68,60,38,43,75,72,54,33,42,74,72,49,71,45,72,42,70,89,52,30,24,40,33,34,32,22,22,75,58,90,53,51,72,59,52,50,31,74,74,70,43,83,77,52,54,50,79,47,78,34,81,37,57,65,56,43,80,42,46,41,61,57,61,29,32,33,53,36,75,77,25,36,34,36,36,43,30,29,69,41,45,58,80,51,39,85,73,49,50,50,72,47,81,54,97,73,32,32,37,39,15,42,33,26,38,36,63,51,58,94,71,54,91,50,70,40,82,46,72,50,67,32,75,48,96,56,58,50,78,91,40,50,45,26,21,25,41,45,62,40,77,47,44,59,42,48,42,54,57,87,49,71,76,53,79,83,74,76,78,75,48,76,62,54,51,51,31,49,61,24,47,81,66,28,36,74,54,51,66,70,61,47,46,57,33,52,76,71,75,34,95,70,51,74,68,53,51,55,49,50,50,53,43,50,65,69,73,68,43,75,62,49,56,55,50,48,63,75,38,42,83,37,30,12,45,69,41,76,54,41,50,62,89,52,80,53,29,37,39,39,26,21,52,59,67,53,71,62,52,42,58,50,49,38,70,58,48,97,53,44,89,36,55,48,60,44,85,39,88,48,23,40,58,57,35,44,53,46,42,52,52,49,49,56,49,26,66,74,44,72,33,25,45,75,56,80,60,79,81,16,36,34,48,80,48,70,44,62,36,52,82,76,60,27,24,40,37,32,29,21,30,65,61,90,55,55,52,61,49,47,26,72,73,68,31,85,48,45,44,63,43,79,81,41,50,53,57,29,57,68,65,84,64,86,84,119

Secondary structure (DSSP, 8-state):
-PPPP---------------PPPSSTT---PPPPPPHHHHHHHHHHHHHHHHHHTT----HHHHHHHHHTT-EESSSSSEE--HHHHHHHHHHHH----HHHHHHHHH-TTTEEEEEEE--TTSPPEEEEEESS-HHHHHHHHHHH-SSGGGEEEEE-SS-HHHHHHHHHHHHHTHHHHHHTT-EEEEEEEETTTEEEEEEEES-TTHHHHHHHHH-TTSEEEEEEES-SEEEEEE-EEEEEE-TTSSEEEEEEEE-TT-EEEEEEEEE-SS-EEEEEEEEEESS---S--EEEEEEEE-SS--TTPPEEETTTTEEPEE-SPPTTSPPPPP-PPPPHHHHHHHHHHTTT----HHHHHHHHHTT-SS-HHHHHHHHHHHHHH--HHHHHHHHHTTTTEEEEEEE--TTSPPEEEEEESS-HHHHHHHHHHHSS-GGGEEEEE-SS-HHHHHHHHHHHHHHHHHHTTEESSSSTTSEEEEEEEEETTTTEEEEEEE-S-TTHHHHHHHHH-TTEEEEEEES-GGGTSSSTT-

Organism: NCBI:txid490573